Protein AF-A0A0R3VX50-F1 (afdb_monomer)

Mean predicted aligned error: 12.86 Å

Secondary structure (DSSP, 8-state):
--SSHHHHHHHHHHHHIIIIIHHHH-GGGHHHHHHHHHHHHHHHHHHHHHHHS---BPPPHHHHHHHH-TT--HHHHHHHHHHHHHHHHHHHHHHT--TTS---HHHHHTTEETTTTEEPPTT-EEETTTTEEETT--EEETTTTEEE-TTTHHHHHHHHHHHHHHHHHHHHHHHHHHHHSPPS-------SS------S---S-------THHHHHHHHHTT---TT-HHHHHHHHHHHHHHHHH-HHHHHHHHHHHHHHHHHHHHHHHHHHHHHTT---HHHHHTGGG-TTTTT-S------TTSS--S-TT-----TT--HHHHHHHHHHTS-BTTBPPP-TTS---HHHHHHHHHHHHHHHHHHHTT--

Organism: Taenia asiatica (NCBI:txid60517)

Solvent-accessible surface area (backbone atoms only — not comparable to full-atom values): 21266 Å² total; per-residue (Å²): 137,71,62,50,64,67,52,48,50,52,50,52,52,50,48,44,42,64,72,50,31,49,67,65,48,44,78,90,48,53,69,59,54,50,51,32,54,51,26,45,52,45,20,53,50,24,43,50,47,23,33,66,40,71,20,34,69,53,80,37,53,54,60,63,52,54,78,71,35,88,85,56,55,73,68,61,52,50,52,51,51,51,51,52,49,50,53,51,49,46,47,51,57,56,76,53,65,53,94,86,60,76,92,57,56,74,63,55,64,69,35,50,36,82,90,38,58,28,78,43,25,47,64,38,43,74,35,78,90,77,70,40,34,24,13,42,34,34,49,76,38,58,83,50,68,29,53,37,11,53,66,15,40,44,33,45,52,50,20,30,49,23,44,27,51,24,31,53,38,47,47,50,43,50,53,45,26,61,70,63,43,77,54,80,74,75,92,74,85,72,69,92,62,95,64,82,83,79,84,79,85,83,76,93,77,91,80,84,88,81,64,77,72,50,66,64,45,57,74,46,47,81,78,60,76,64,92,84,43,76,67,56,54,53,53,53,51,53,50,52,54,45,44,35,66,60,37,47,67,60,41,50,52,43,54,50,35,56,53,47,32,54,54,35,42,51,49,34,53,51,52,48,45,35,30,27,69,36,38,43,39,62,44,49,66,77,41,35,86,77,36,60,81,57,64,65,77,55,90,68,76,79,67,58,86,87,68,56,80,76,88,61,101,65,90,68,72,80,41,86,72,44,59,48,48,59,32,21,40,7,39,46,66,65,38,71,42,89,90,26,66,48,73,69,39,74,76,38,70,52,71,64,63,53,50,50,55,51,48,51,56,53,51,53,49,54,57,58,61,75,69,63,131

InterPro domains:
  IPR001594 Palmitoyltransferase, DHHC domain [PF01529] (110-287)
  IPR039859 Palmitoyltransferase PFA4/ZDHHC16/ZDHHC20/ERF2-like [PTHR22883] (20-334)

Structure (mmCIF, N/CA/C/O backbone):
data_AF-A0A0R3VX50-F1
#
_entry.id   AF-A0A0R3VX50-F1
#
loop_
_atom_site.group_PDB
_atom_site.id
_atom_site.type_symbol
_atom_site.label_atom_id
_atom_site.label_alt_id
_atom_site.label_comp_id
_atom_site.label_asym_id
_atom_site.label_entity_id
_atom_site.label_seq_id
_atom_site.pdbx_PDB_ins_code
_atom_site.Cartn_x
_atom_site.Cartn_y
_atom_site.Cartn_z
_atom_site.occupancy
_atom_site.B_iso_or_equiv
_atom_site.auth_seq_id
_atom_site.auth_comp_id
_atom_site.auth_asym_id
_atom_site.auth_atom_id
_atom_site.pdbx_PDB_model_num
ATOM 1 N N . MET A 1 1 ? 3.524 -19.138 5.238 1.00 41.16 1 MET A N 1
ATOM 2 C CA . MET A 1 1 ? 4.686 -18.774 4.398 1.00 41.16 1 MET A CA 1
ATOM 3 C C . MET A 1 1 ? 4.243 -18.078 3.100 1.00 41.16 1 MET A C 1
ATOM 5 O O . MET A 1 1 ? 4.541 -18.557 2.022 1.00 41.16 1 MET A O 1
ATOM 9 N N . VAL A 1 2 ? 3.532 -16.941 3.180 1.00 48.03 2 VAL A N 1
ATOM 10 C CA . VAL A 1 2 ? 3.192 -16.085 2.004 1.00 48.03 2 VAL A CA 1
ATOM 11 C C . VAL A 1 2 ? 4.162 -14.891 1.898 1.00 48.03 2 VAL A C 1
ATOM 13 O O . VAL A 1 2 ? 4.089 -14.072 0.994 1.00 48.03 2 VAL A O 1
ATOM 16 N N . PHE A 1 3 ? 5.133 -14.834 2.813 1.00 51.84 3 PHE A N 1
ATOM 17 C CA . PHE A 1 3 ? 6.132 -13.774 2.939 1.00 51.84 3 PHE A CA 1
ATOM 18 C C . PHE A 1 3 ? 7.137 -13.721 1.771 1.00 51.84 3 PHE A C 1
ATOM 20 O O . PHE A 1 3 ? 7.913 -12.777 1.695 1.00 51.84 3 PHE A O 1
ATOM 27 N N . SER A 1 4 ? 7.161 -14.714 0.869 1.00 66.19 4 SER A N 1
ATOM 28 C CA . SER A 1 4 ? 8.257 -14.844 -0.095 1.00 66.19 4 SER A CA 1
ATOM 29 C C . SER A 1 4 ? 7.962 -14.234 -1.468 1.00 66.19 4 SER A C 1
ATOM 31 O O . SER A 1 4 ? 8.794 -13.485 -1.954 1.00 66.19 4 SER A O 1
ATOM 33 N N . LEU A 1 5 ? 6.797 -14.450 -2.093 1.00 78.19 5 LEU A N 1
ATOM 34 C CA . LEU A 1 5 ? 6.672 -14.144 -3.529 1.00 78.19 5 LEU A CA 1
ATOM 35 C C . LEU A 1 5 ? 6.745 -12.642 -3.859 1.00 78.19 5 LEU A C 1
ATOM 37 O O . LEU A 1 5 ? 7.518 -12.245 -4.719 1.00 78.19 5 LEU A O 1
ATOM 41 N N . GLY A 1 6 ? 5.990 -11.790 -3.160 1.00 80.94 6 GLY A N 1
ATOM 42 C CA . GLY A 1 6 ? 5.971 -10.348 -3.441 1.00 80.94 6 GLY A CA 1
ATOM 43 C C . GLY A 1 6 ? 7.296 -9.659 -3.107 1.00 80.94 6 GLY A C 1
ATOM 44 O O . GLY A 1 6 ? 7.777 -8.825 -3.875 1.00 80.94 6 GLY A O 1
ATOM 45 N N . LEU A 1 7 ? 7.920 -10.046 -1.990 1.00 86.38 7 LEU A N 1
ATOM 46 C CA . LEU A 1 7 ? 9.220 -9.516 -1.586 1.00 86.38 7 LEU A CA 1
ATOM 47 C C . LEU A 1 7 ? 10.328 -10.003 -2.527 1.00 86.38 7 LEU A C 1
ATOM 49 O O . LEU A 1 7 ? 11.112 -9.184 -2.993 1.00 86.38 7 LEU A O 1
ATOM 53 N N . ILE A 1 8 ? 10.351 -11.297 -2.869 1.00 90.06 8 ILE A N 1
ATOM 54 C CA . ILE A 1 8 ? 11.306 -11.863 -3.833 1.00 90.06 8 ILE A CA 1
ATOM 55 C C . ILE A 1 8 ? 11.161 -11.177 -5.187 1.00 90.06 8 ILE A C 1
ATOM 57 O O . ILE A 1 8 ? 12.170 -10.748 -5.737 1.00 90.06 8 ILE A O 1
ATOM 61 N N . THR A 1 9 ? 9.942 -10.999 -5.707 1.00 90.50 9 THR A N 1
ATOM 62 C CA . THR A 1 9 ? 9.739 -10.282 -6.973 1.00 90.50 9 THR A CA 1
ATOM 63 C C . THR A 1 9 ? 10.245 -8.844 -6.878 1.00 90.50 9 THR A C 1
ATOM 65 O O . THR A 1 9 ? 10.955 -8.389 -7.769 1.00 90.50 9 THR A O 1
ATOM 68 N N . THR A 1 10 ? 9.965 -8.136 -5.779 1.00 92.31 10 THR A N 1
ATOM 69 C CA . THR A 1 10 ? 10.445 -6.758 -5.576 1.00 92.31 10 THR A CA 1
ATOM 70 C C . THR A 1 10 ? 11.977 -6.690 -5.547 1.00 92.31 10 THR A C 1
ATOM 72 O O . THR A 1 10 ? 12.565 -5.837 -6.212 1.00 92.31 10 THR A O 1
ATOM 75 N N . VAL A 1 11 ? 12.641 -7.606 -4.830 1.00 94.75 11 VAL A N 1
ATOM 76 C CA . VAL A 1 11 ? 14.111 -7.720 -4.805 1.00 94.75 11 VAL A CA 1
ATOM 77 C C . VAL A 1 11 ? 14.648 -8.052 -6.196 1.00 94.75 11 VAL A C 1
ATOM 79 O O . VAL A 1 11 ? 15.562 -7.387 -6.671 1.00 94.75 11 VAL A O 1
ATOM 82 N N . SER A 1 12 ? 14.050 -9.028 -6.878 1.00 95.19 12 SER A N 1
ATOM 83 C CA . SER A 1 12 ? 14.451 -9.473 -8.213 1.00 95.19 12 SER A CA 1
ATOM 84 C C . SER A 1 12 ? 14.389 -8.340 -9.240 1.00 95.19 12 SER A C 1
ATOM 86 O O . SER A 1 12 ? 15.336 -8.145 -10.002 1.00 95.19 12 SER A O 1
ATOM 88 N N . LEU A 1 13 ? 13.304 -7.558 -9.242 1.00 95.88 13 LEU A N 1
ATOM 89 C CA . LEU A 1 13 ? 13.152 -6.393 -10.118 1.00 95.88 13 LEU A CA 1
ATOM 90 C C . LEU A 1 13 ? 14.122 -5.264 -9.735 1.00 95.88 13 LEU A C 1
ATOM 92 O O . LEU A 1 13 ? 14.707 -4.644 -10.619 1.00 95.88 13 LEU A O 1
ATOM 96 N N . SER A 1 14 ? 14.357 -5.042 -8.436 1.00 97.06 14 SER A N 1
ATOM 97 C CA . SER A 1 14 ? 15.337 -4.055 -7.949 1.00 97.06 14 SER A CA 1
ATOM 98 C C . SER A 1 14 ? 16.749 -4.383 -8.440 1.00 97.06 14 SER A C 1
ATOM 100 O O . SER A 1 14 ? 17.420 -3.531 -9.017 1.00 97.06 14 SER A O 1
ATOM 102 N N . ILE A 1 15 ? 17.181 -5.634 -8.256 1.00 97.62 15 ILE A N 1
ATOM 103 C CA . ILE A 1 15 ? 18.501 -6.117 -8.676 1.00 97.62 15 ILE A CA 1
ATOM 104 C C . ILE A 1 15 ? 18.634 -6.047 -10.197 1.00 97.62 15 ILE A C 1
ATOM 106 O O . ILE A 1 15 ? 19.631 -5.532 -10.691 1.00 97.62 15 ILE A O 1
ATOM 110 N N . THR A 1 16 ? 17.622 -6.508 -10.939 1.00 97.44 16 THR A N 1
ATOM 111 C CA . THR A 1 16 ? 17.636 -6.467 -12.410 1.00 97.44 16 THR A CA 1
ATOM 112 C C . THR A 1 16 ? 17.738 -5.027 -12.916 1.00 97.44 16 THR A C 1
ATOM 114 O O . THR A 1 16 ? 18.561 -4.734 -13.777 1.00 97.44 16 THR A O 1
ATOM 117 N N . GLY A 1 17 ? 16.967 -4.100 -12.344 1.00 96.62 17 GLY A N 1
ATOM 118 C CA . GLY A 1 17 ? 17.033 -2.689 -12.718 1.00 96.62 17 GLY A CA 1
ATOM 119 C C . GLY A 1 17 ? 18.411 -2.077 -12.459 1.00 96.62 17 GLY A C 1
ATOM 120 O O . GLY A 1 17 ? 18.997 -1.487 -13.361 1.00 96.62 17 GLY A O 1
ATOM 121 N N . ILE A 1 18 ? 18.949 -2.260 -11.249 1.00 97.25 18 ILE A N 1
ATOM 122 C CA . ILE A 1 18 ? 20.203 -1.621 -10.821 1.00 97.25 18 ILE A CA 1
ATOM 123 C C . ILE A 1 18 ? 21.432 -2.245 -11.490 1.00 97.25 18 ILE A C 1
ATOM 125 O O . ILE A 1 18 ? 22.325 -1.515 -11.912 1.00 97.25 18 ILE A O 1
ATOM 129 N N . LEU A 1 19 ? 21.514 -3.577 -11.548 1.00 96.50 19 LEU A N 1
ATOM 130 C CA . LEU A 1 19 ? 22.737 -4.278 -11.956 1.00 96.50 19 LEU A CA 1
ATOM 131 C C . LEU A 1 19 ? 22.764 -4.661 -13.437 1.00 96.50 19 LEU A C 1
ATOM 133 O O . LEU A 1 19 ? 23.850 -4.889 -13.961 1.00 96.50 19 LEU A O 1
ATOM 137 N N . LEU A 1 20 ? 21.611 -4.738 -14.110 1.00 94.88 20 LEU A N 1
ATOM 138 C CA . LEU A 1 20 ? 21.538 -5.122 -15.523 1.00 94.88 20 LEU A CA 1
ATOM 139 C C . LEU A 1 20 ? 21.059 -3.972 -16.414 1.00 94.88 20 LEU A C 1
ATOM 141 O O . LEU A 1 20 ? 21.759 -3.617 -17.362 1.00 94.88 20 LEU A O 1
ATOM 145 N N . LEU A 1 21 ? 19.898 -3.374 -16.123 1.00 94.88 21 LEU A N 1
ATOM 146 C CA . LEU A 1 21 ? 19.292 -2.384 -17.024 1.00 94.88 21 LEU A CA 1
ATOM 147 C C . LEU A 1 21 ? 20.095 -1.076 -17.070 1.00 94.88 21 LEU A C 1
ATOM 149 O O . LEU A 1 21 ? 20.574 -0.705 -18.141 1.00 94.88 21 LEU A O 1
ATOM 153 N N . ILE A 1 22 ? 20.304 -0.416 -15.923 1.00 95.44 22 ILE A N 1
ATOM 154 C CA . ILE A 1 22 ? 21.001 0.884 -15.862 1.00 95.44 22 ILE A CA 1
ATOM 155 C C . ILE A 1 22 ? 22.405 0.822 -16.496 1.00 95.44 22 ILE A C 1
ATOM 157 O O . ILE A 1 22 ? 22.702 1.671 -17.343 1.00 95.44 22 ILE A O 1
ATOM 161 N N . PRO A 1 23 ? 23.277 -0.157 -16.161 1.00 95.00 23 PRO A N 1
ATOM 162 C CA . PRO A 1 23 ? 24.626 -0.199 -16.724 1.00 95.00 23 PRO A CA 1
ATOM 163 C C . PRO A 1 23 ? 24.634 -0.431 -18.237 1.00 95.00 23 PRO A C 1
ATOM 165 O O . PRO A 1 23 ? 25.478 0.132 -18.929 1.00 95.00 23 PRO A O 1
ATOM 168 N N . THR A 1 24 ? 23.685 -1.218 -18.756 1.00 91.06 24 THR A N 1
ATOM 169 C CA . THR A 1 24 ? 23.605 -1.539 -20.190 1.00 91.06 24 THR A CA 1
ATOM 170 C C . THR A 1 24 ? 23.029 -0.387 -21.014 1.00 91.06 24 THR A C 1
ATOM 172 O O . THR A 1 24 ? 23.492 -0.136 -22.124 1.00 91.06 24 THR A O 1
ATOM 175 N N . VAL A 1 25 ? 22.040 0.340 -20.480 1.00 92.38 25 VAL A N 1
ATOM 176 C CA . VAL A 1 25 ? 21.484 1.546 -21.126 1.00 92.38 25 VAL A CA 1
ATOM 177 C C . VAL A 1 25 ? 22.524 2.673 -21.177 1.00 92.38 25 VAL A C 1
ATOM 179 O O . VAL A 1 25 ? 22.532 3.475 -22.112 1.00 92.38 25 VAL A O 1
ATOM 182 N N . GLY A 1 26 ? 23.426 2.729 -20.193 1.00 90.88 26 GLY A N 1
ATOM 183 C CA . GLY A 1 26 ? 24.492 3.724 -20.123 1.00 90.88 26 GLY A CA 1
ATOM 184 C C . GLY A 1 26 ? 24.010 5.097 -19.643 1.00 90.88 26 GLY A C 1
ATOM 185 O O . GLY A 1 26 ? 22.905 5.261 -19.128 1.00 90.88 26 GLY A O 1
ATOM 186 N N . THR A 1 27 ? 24.852 6.122 -19.781 1.00 92.00 27 THR A N 1
ATOM 187 C CA . THR A 1 27 ? 24.659 7.443 -19.144 1.00 92.00 27 THR A CA 1
ATOM 188 C C . THR A 1 27 ? 23.797 8.428 -19.939 1.00 92.00 27 THR A C 1
ATOM 190 O O . THR A 1 27 ? 23.538 9.534 -19.472 1.00 92.00 27 THR A O 1
ATOM 193 N N . SER A 1 28 ? 23.307 8.056 -21.123 1.00 90.06 28 SER A N 1
ATOM 194 C CA . SER A 1 28 ? 22.482 8.933 -21.971 1.00 90.06 28 SER A CA 1
ATOM 195 C C . SER A 1 28 ? 21.109 9.264 -21.365 1.00 90.06 28 SER A C 1
ATOM 197 O O . SER A 1 28 ? 20.481 10.244 -21.762 1.00 90.06 28 SER A O 1
ATOM 199 N N . HIS A 1 29 ? 20.651 8.481 -20.383 1.00 93.38 29 HIS A N 1
ATOM 200 C CA . HIS A 1 29 ? 19.324 8.593 -19.771 1.00 93.38 29 HIS A CA 1
ATOM 201 C C . HIS A 1 29 ? 19.360 8.873 -18.256 1.00 93.38 29 HIS A C 1
ATOM 203 O O . HIS A 1 29 ? 18.486 8.413 -17.524 1.00 93.38 29 HIS A O 1
ATOM 209 N N . THR A 1 30 ? 20.317 9.681 -17.778 1.00 94.75 30 THR A N 1
ATOM 210 C CA . THR A 1 30 ? 20.540 9.978 -16.344 1.00 94.75 30 THR A CA 1
ATOM 211 C C . THR A 1 30 ? 19.280 10.347 -15.554 1.00 94.75 30 THR A C 1
ATOM 213 O O . THR A 1 30 ? 19.120 9.896 -14.423 1.00 94.75 30 THR A O 1
ATOM 216 N N . LEU A 1 31 ? 18.361 11.140 -16.123 1.00 96.12 31 LEU A N 1
ATOM 217 C CA . LEU A 1 31 ? 17.123 11.525 -15.431 1.00 96.12 31 LEU A CA 1
ATOM 218 C C . LEU A 1 31 ? 16.186 10.331 -15.190 1.00 96.12 31 LEU A C 1
ATOM 220 O O . LEU A 1 31 ? 15.536 10.269 -14.145 1.00 96.12 31 LEU A O 1
ATOM 224 N N . THR A 1 32 ? 16.116 9.394 -16.138 1.00 95.25 32 THR A N 1
ATOM 225 C CA . THR A 1 32 ? 15.298 8.176 -16.022 1.00 95.25 32 THR A CA 1
ATOM 226 C C . THR A 1 32 ? 15.891 7.265 -14.953 1.00 95.25 32 THR A C 1
ATOM 228 O O . THR A 1 32 ? 15.184 6.934 -14.002 1.00 95.25 32 THR A O 1
ATOM 231 N N . HIS A 1 33 ? 17.209 7.030 -15.009 1.00 96.56 33 HIS A N 1
ATOM 232 C CA . HIS A 1 33 ? 17.953 6.252 -14.011 1.00 96.56 33 HIS A CA 1
ATOM 233 C C . HIS A 1 33 ? 17.782 6.815 -12.605 1.00 96.56 33 HIS A C 1
ATOM 235 O O . HIS A 1 33 ? 17.459 6.090 -11.665 1.00 96.56 33 HIS A O 1
ATOM 241 N N . PHE A 1 34 ? 17.951 8.131 -12.456 1.00 97.69 34 PHE A N 1
ATOM 242 C CA . PHE A 1 34 ? 17.786 8.812 -11.177 1.00 97.69 34 PHE A CA 1
ATOM 243 C C . PHE A 1 34 ? 16.356 8.673 -10.651 1.00 97.69 34 PHE A C 1
ATOM 245 O O . PHE A 1 34 ? 16.154 8.335 -9.486 1.00 97.69 34 PHE A O 1
ATOM 252 N N . SER A 1 35 ? 15.363 8.893 -11.514 1.00 98.06 35 SER A N 1
ATOM 253 C CA . SER A 1 35 ? 13.948 8.786 -11.157 1.00 98.06 35 SER A CA 1
ATOM 254 C C . SER A 1 35 ? 13.585 7.352 -10.758 1.00 98.06 35 SER A C 1
ATOM 256 O O . SER A 1 35 ? 12.883 7.152 -9.763 1.00 98.06 35 SER A O 1
ATOM 258 N N . PHE A 1 36 ? 14.099 6.346 -11.475 1.00 97.88 36 PHE A N 1
ATOM 259 C CA . PHE A 1 36 ? 13.927 4.937 -11.136 1.00 97.88 36 PHE A CA 1
ATOM 260 C C . PHE A 1 36 ? 14.542 4.631 -9.765 1.00 97.88 36 PHE A C 1
ATOM 262 O O . PHE A 1 36 ? 13.824 4.184 -8.870 1.00 97.88 36 PHE A O 1
ATOM 269 N N . CYS A 1 37 ? 15.810 4.979 -9.538 1.00 98.12 37 CYS A N 1
ATOM 270 C CA . CYS A 1 37 ? 16.486 4.786 -8.251 1.00 98.12 37 CYS A CA 1
ATOM 271 C C . CYS A 1 37 ? 15.788 5.513 -7.089 1.00 98.12 37 CYS A C 1
ATOM 273 O O . CYS A 1 37 ? 15.644 4.949 -6.000 1.00 98.12 37 CYS A O 1
ATOM 275 N N . ALA A 1 38 ? 15.308 6.740 -7.304 1.00 98.25 38 ALA A N 1
ATOM 276 C CA . ALA A 1 38 ? 14.570 7.503 -6.301 1.00 98.25 38 ALA A CA 1
ATOM 277 C C . ALA A 1 38 ? 13.230 6.834 -5.955 1.00 98.25 38 ALA A C 1
ATOM 279 O O . ALA A 1 38 ? 12.912 6.656 -4.778 1.00 98.25 38 ALA A O 1
ATOM 280 N N . SER A 1 39 ? 12.468 6.401 -6.965 1.00 98.19 39 SER A N 1
ATOM 281 C CA . SER A 1 39 ? 11.200 5.688 -6.761 1.00 98.19 39 SER A CA 1
ATOM 282 C C . SER A 1 39 ? 11.392 4.338 -6.064 1.00 98.19 39 SER A C 1
ATOM 284 O O . SER A 1 39 ? 10.614 3.984 -5.179 1.00 98.19 39 SER A O 1
ATOM 286 N N . LEU A 1 40 ? 12.471 3.622 -6.390 1.00 97.56 40 LEU A N 1
ATOM 287 C CA . LEU A 1 40 ? 12.836 2.356 -5.770 1.00 97.56 40 LEU A CA 1
ATOM 288 C C . LEU A 1 40 ? 13.247 2.552 -4.305 1.00 97.56 40 LEU A C 1
ATOM 290 O O . LEU A 1 40 ? 12.813 1.808 -3.429 1.00 97.56 40 LEU A O 1
ATOM 294 N N . THR A 1 41 ? 14.011 3.605 -4.014 1.00 98.19 41 THR A N 1
ATOM 295 C CA . THR A 1 41 ? 14.360 3.984 -2.638 1.00 98.19 41 THR A CA 1
ATOM 296 C C . THR A 1 41 ? 13.106 4.326 -1.832 1.00 98.19 41 THR A C 1
ATOM 298 O O . THR A 1 41 ? 12.937 3.844 -0.711 1.00 98.19 41 THR A O 1
ATOM 301 N N . ALA A 1 42 ? 12.188 5.105 -2.412 1.00 98.44 42 ALA A N 1
ATOM 302 C CA . ALA A 1 42 ? 10.913 5.440 -1.784 1.00 98.44 42 ALA A CA 1
ATOM 303 C C . ALA A 1 42 ? 10.054 4.191 -1.523 1.00 98.44 42 ALA A C 1
ATOM 305 O O . ALA A 1 42 ? 9.497 4.056 -0.433 1.00 98.44 42 ALA A O 1
ATOM 306 N N . LEU A 1 43 ? 9.990 3.254 -2.476 1.00 97.44 43 LEU A N 1
ATOM 307 C CA . LEU A 1 43 ? 9.305 1.967 -2.322 1.00 97.44 43 LEU A CA 1
ATOM 308 C C . LEU A 1 43 ? 9.825 1.227 -1.089 1.00 97.44 43 LEU A C 1
ATOM 310 O O . LEU A 1 43 ? 9.036 0.896 -0.201 1.00 97.44 43 LEU A O 1
ATOM 314 N N . TRP A 1 44 ? 11.139 0.996 -1.013 1.00 97.50 44 TRP A N 1
ATOM 315 C CA . TRP A 1 44 ? 11.757 0.255 0.089 1.00 97.50 44 TRP A CA 1
ATOM 316 C C . TRP A 1 44 ? 11.578 0.959 1.433 1.00 97.50 44 TRP A C 1
ATOM 318 O O . TRP A 1 44 ? 11.251 0.316 2.432 1.00 97.50 44 TRP A O 1
ATOM 328 N N . PHE A 1 45 ? 11.710 2.286 1.452 1.00 98.12 45 PHE A N 1
ATOM 329 C CA . PHE A 1 45 ? 11.462 3.088 2.642 1.00 98.12 45 PHE A CA 1
ATOM 330 C C . PHE A 1 45 ? 10.015 2.947 3.131 1.00 98.12 45 PHE A C 1
ATOM 332 O O . PHE A 1 45 ? 9.790 2.638 4.301 1.00 98.12 45 PHE A O 1
ATOM 339 N N . PHE A 1 46 ? 9.015 3.122 2.264 1.00 98.38 46 PHE A N 1
ATOM 340 C CA . PHE A 1 46 ? 7.613 3.023 2.674 1.00 98.38 46 PHE A CA 1
ATOM 341 C C . PHE A 1 46 ? 7.194 1.594 3.023 1.00 98.38 46 PHE A C 1
ATOM 343 O O . PHE A 1 46 ? 6.409 1.414 3.956 1.00 98.38 46 PHE A O 1
ATOM 350 N N . LEU A 1 47 ? 7.751 0.580 2.353 1.00 96.44 47 LEU A N 1
ATOM 351 C CA . LEU A 1 47 ? 7.586 -0.824 2.731 1.00 96.44 47 LEU A CA 1
ATOM 352 C C . LEU A 1 47 ? 8.092 -1.057 4.161 1.00 96.44 47 LEU A C 1
ATOM 354 O O . LEU A 1 47 ? 7.339 -1.537 5.012 1.00 96.44 47 LEU A O 1
ATOM 358 N N . TYR A 1 48 ? 9.324 -0.630 4.452 1.00 97.19 48 TYR A N 1
ATOM 359 C CA . TYR A 1 48 ? 9.918 -0.730 5.784 1.00 97.19 48 TYR A CA 1
ATOM 360 C C . TYR A 1 48 ? 9.076 -0.005 6.839 1.00 97.19 48 TYR A C 1
ATOM 362 O O . TYR A 1 48 ? 8.742 -0.582 7.875 1.00 97.19 48 TYR A O 1
ATOM 370 N N . ARG A 1 49 ? 8.672 1.243 6.574 1.00 98.12 49 ARG A N 1
ATOM 371 C CA . ARG A 1 49 ? 7.851 2.039 7.500 1.00 98.12 49 ARG A CA 1
ATOM 372 C C . ARG A 1 49 ? 6.492 1.394 7.752 1.00 98.12 49 ARG A C 1
ATOM 374 O O . ARG A 1 49 ? 6.056 1.347 8.898 1.00 98.12 49 ARG A O 1
ATOM 381 N N . THR A 1 50 ? 5.846 0.858 6.720 1.00 97.44 50 THR A N 1
ATOM 382 C CA . THR A 1 50 ? 4.554 0.171 6.865 1.00 97.44 50 THR A CA 1
ATOM 383 C C . THR A 1 50 ? 4.688 -1.097 7.707 1.00 97.44 50 THR A C 1
ATOM 385 O O . THR A 1 50 ? 3.862 -1.336 8.590 1.00 97.44 50 THR A O 1
ATOM 388 N N . GLY A 1 51 ? 5.739 -1.887 7.463 1.00 96.38 51 GLY A N 1
ATOM 389 C CA . GLY A 1 51 ? 5.993 -3.146 8.161 1.00 96.38 51 GLY A CA 1
ATOM 390 C C . GLY A 1 51 ? 6.447 -2.978 9.613 1.00 96.38 51 GLY A C 1
ATOM 391 O O . GLY A 1 51 ? 6.092 -3.797 10.452 1.00 96.38 51 GLY A O 1
ATOM 392 N N . THR A 1 52 ? 7.167 -1.904 9.945 1.00 96.50 52 THR A N 1
ATOM 393 C CA . THR A 1 52 ? 7.780 -1.736 11.279 1.00 96.50 52 THR A CA 1
ATOM 394 C C . THR A 1 52 ? 7.032 -0.792 12.213 1.00 96.50 52 THR A C 1
ATOM 396 O O . THR A 1 52 ? 7.148 -0.920 13.432 1.00 96.50 52 THR A O 1
ATOM 399 N N . ILE A 1 53 ? 6.239 0.144 11.686 1.00 97.25 53 ILE A N 1
ATOM 400 C CA . ILE A 1 53 ? 5.464 1.045 12.540 1.00 97.25 53 ILE A CA 1
ATOM 401 C C . ILE A 1 53 ? 4.346 0.275 13.232 1.00 97.25 53 ILE A C 1
ATOM 403 O O . ILE A 1 53 ? 3.583 -0.459 12.603 1.00 97.25 53 ILE A O 1
ATOM 407 N N . ASN A 1 54 ? 4.214 0.503 14.541 1.00 96.81 54 ASN A N 1
ATOM 408 C CA . ASN A 1 54 ? 3.071 0.034 15.307 1.00 96.81 54 ASN A CA 1
ATOM 409 C C . ASN A 1 54 ? 1.782 0.589 14.664 1.00 96.81 54 ASN A C 1
ATOM 411 O O . ASN A 1 54 ? 1.580 1.805 14.695 1.00 96.81 54 ASN A O 1
ATOM 415 N N . PRO A 1 55 ? 0.891 -0.264 14.125 1.00 97.25 55 PRO A N 1
ATOM 416 C CA . PRO A 1 55 ? -0.291 0.168 13.378 1.00 97.25 55 PRO A CA 1
ATOM 417 C C . PRO A 1 55 ? -1.356 0.854 14.242 1.00 97.25 55 PRO A C 1
ATOM 419 O O . PRO A 1 55 ? -2.327 1.384 13.707 1.00 97.25 55 PRO A O 1
ATOM 422 N N . GLY A 1 56 ? -1.179 0.864 15.564 1.00 95.88 56 GLY A N 1
ATOM 423 C CA . GLY A 1 56 ? -2.172 1.291 16.547 1.00 95.88 56 GLY A CA 1
ATOM 424 C C . GLY A 1 56 ? -2.625 0.120 17.412 1.00 95.88 56 GLY A C 1
ATOM 425 O O . GLY A 1 56 ? -3.822 -0.086 17.587 1.00 95.88 56 GLY A O 1
ATOM 426 N N . PHE A 1 57 ? -1.690 -0.705 17.890 1.00 95.25 57 PHE A N 1
ATOM 427 C CA . PHE A 1 57 ? -1.997 -1.794 18.809 1.00 95.25 57 PHE A CA 1
ATOM 428 C C . PHE A 1 57 ? -2.602 -1.248 20.100 1.00 95.25 57 PHE A C 1
ATOM 430 O O . PHE A 1 57 ? -2.025 -0.370 20.739 1.00 95.25 57 PHE A O 1
ATOM 437 N N . ILE A 1 58 ? -3.743 -1.811 20.487 1.00 92.56 58 ILE A N 1
ATOM 438 C CA . ILE A 1 58 ? -4.401 -1.504 21.754 1.00 92.56 58 ILE A CA 1
ATOM 439 C C . ILE A 1 58 ? -3.680 -2.274 22.868 1.00 92.56 58 ILE A C 1
ATOM 441 O O . ILE A 1 58 ? -3.454 -3.482 22.701 1.00 92.56 58 ILE A O 1
ATOM 445 N N . PRO A 1 59 ? -3.304 -1.617 23.980 1.00 85.75 59 PRO A N 1
ATOM 446 C CA . PRO A 1 59 ? -2.719 -2.290 25.134 1.00 85.75 59 PRO A CA 1
ATOM 447 C C . PRO A 1 59 ? -3.608 -3.444 25.614 1.00 85.75 59 PRO A C 1
ATOM 449 O O . PRO A 1 59 ? -4.824 -3.306 25.721 1.00 85.75 59 PRO A O 1
ATOM 452 N N . SER A 1 60 ? -2.992 -4.598 25.868 1.00 76.19 60 SER A N 1
ATOM 453 C CA . SER A 1 60 ? -3.672 -5.778 26.407 1.00 76.19 60 SER A CA 1
ATOM 454 C C . SER A 1 60 ? -3.502 -5.801 27.920 1.00 76.19 60 SER A C 1
ATOM 456 O O . SER A 1 60 ? -2.367 -5.743 28.396 1.00 76.19 60 SER A O 1
ATOM 458 N N . SER A 1 61 ? -4.597 -5.949 28.668 1.00 67.31 61 SER A N 1
ATOM 459 C CA . SER A 1 61 ? -4.538 -6.149 30.122 1.00 67.31 61 SER A CA 1
ATOM 460 C C . SER A 1 61 ? -3.813 -7.455 30.465 1.00 67.31 61 SER A C 1
ATOM 462 O O . SER A 1 61 ? -3.115 -7.523 31.472 1.00 67.31 61 SER A O 1
ATOM 464 N N . SER A 1 62 ? -3.886 -8.470 29.589 1.00 56.94 62 SER A N 1
ATOM 465 C CA . SER A 1 62 ? -3.147 -9.727 29.757 1.00 56.94 62 SER A CA 1
ATOM 466 C C . SER A 1 62 ? -1.638 -9.513 29.755 1.00 56.94 62 SER A C 1
ATOM 468 O O . SER A 1 62 ? -0.957 -10.150 30.544 1.00 56.94 62 SER A O 1
ATOM 470 N N . ALA A 1 63 ? -1.111 -8.609 28.918 1.00 55.28 63 ALA A N 1
ATOM 471 C CA . ALA A 1 63 ? 0.331 -8.364 28.844 1.00 55.28 63 ALA A CA 1
ATOM 472 C C . ALA A 1 63 ? 0.876 -7.797 30.163 1.00 55.28 63 ALA A C 1
ATOM 474 O O . ALA A 1 63 ? 1.947 -8.207 30.587 1.00 55.28 63 ALA A O 1
ATOM 475 N N . THR A 1 64 ? 0.110 -6.926 30.829 1.00 52.84 64 THR A N 1
ATOM 476 C CA . THR A 1 64 ? 0.423 -6.387 32.163 1.00 52.84 64 THR A CA 1
ATOM 477 C C . THR A 1 64 ? 0.381 -7.466 33.252 1.00 52.84 64 THR A C 1
ATOM 479 O O . THR A 1 64 ? 1.203 -7.458 34.169 1.00 52.84 64 THR A O 1
ATOM 482 N N . VAL A 1 65 ? -0.554 -8.416 33.143 1.00 54.38 65 VAL A N 1
ATOM 483 C CA . VAL A 1 65 ? -0.660 -9.564 34.060 1.00 54.38 65 VAL A CA 1
ATOM 484 C C . VAL A 1 65 ? 0.493 -10.552 33.849 1.00 54.38 65 VAL A C 1
ATOM 486 O O . VAL A 1 65 ? 1.036 -11.064 34.817 1.00 54.38 65 VAL A O 1
ATOM 489 N N . THR A 1 66 ? 0.934 -10.806 32.611 1.00 51.81 66 THR A N 1
ATOM 490 C CA . THR A 1 66 ? 1.992 -11.804 32.356 1.00 51.81 66 THR A CA 1
ATOM 491 C C . THR A 1 66 ? 3.378 -11.335 32.808 1.00 51.81 66 THR A C 1
ATOM 493 O O . THR A 1 66 ? 4.141 -12.139 33.335 1.00 51.81 66 THR A O 1
ATOM 496 N N . THR A 1 67 ? 3.717 -10.046 32.671 1.00 52.41 67 THR A N 1
ATOM 497 C CA . THR A 1 67 ? 5.001 -9.502 33.168 1.00 52.41 67 THR A CA 1
ATOM 498 C C . THR A 1 67 ? 5.106 -9.483 34.692 1.00 52.41 67 THR A C 1
ATOM 500 O O . THR A 1 67 ? 6.215 -9.433 35.212 1.00 52.41 67 THR A O 1
ATOM 503 N N . SER A 1 68 ? 3.981 -9.538 35.408 1.00 51.06 68 SER A N 1
ATOM 504 C CA . SER A 1 68 ? 3.937 -9.628 36.873 1.00 51.06 68 SER A CA 1
ATOM 505 C C . SER A 1 68 ? 3.783 -11.068 37.391 1.00 51.06 68 SER A C 1
ATOM 507 O O . SER A 1 68 ? 3.873 -11.293 38.595 1.00 51.06 68 SER A O 1
ATOM 509 N N . ALA A 1 69 ? 3.597 -12.049 36.499 1.00 52.88 69 ALA A N 1
ATOM 510 C CA . ALA A 1 69 ? 3.239 -13.428 36.837 1.00 52.88 69 ALA A CA 1
ATOM 511 C C . ALA A 1 69 ? 4.397 -14.438 36.767 1.00 52.88 69 ALA A C 1
ATOM 513 O O . ALA A 1 69 ? 4.152 -15.635 36.893 1.00 52.88 69 ALA A O 1
ATOM 514 N N . SER A 1 70 ? 5.658 -14.013 36.624 1.00 53.94 70 SER A N 1
ATOM 515 C CA . SER A 1 70 ? 6.809 -14.938 36.587 1.00 53.94 70 SER A CA 1
ATOM 516 C C . SER A 1 70 ? 7.030 -15.743 37.886 1.00 53.94 70 SER A C 1
ATOM 518 O O . SER A 1 70 ? 7.963 -16.537 37.955 1.00 53.94 70 SER A O 1
ATOM 520 N N . SER A 1 71 ? 6.179 -15.571 38.902 1.00 54.16 71 SER A N 1
ATOM 521 C CA . SER A 1 71 ? 6.147 -16.348 40.150 1.00 54.16 71 SER A CA 1
ATOM 522 C C . SER A 1 71 ? 4.732 -16.756 40.611 1.00 54.16 71 SER A C 1
ATOM 524 O O . SER A 1 71 ? 4.565 -17.158 41.761 1.00 54.16 71 SER A O 1
ATOM 526 N N . VAL A 1 72 ? 3.699 -16.650 39.761 1.00 61.28 72 VAL A N 1
ATOM 527 C CA . VAL A 1 72 ? 2.285 -16.795 40.170 1.00 61.28 72 VAL A CA 1
ATOM 528 C C . VAL A 1 72 ? 1.665 -18.075 39.593 1.00 61.28 72 VAL A C 1
ATOM 530 O O . VAL A 1 72 ? 1.891 -18.405 38.432 1.00 61.28 72 VAL A O 1
ATOM 533 N N . SER A 1 73 ? 0.888 -18.806 40.402 1.00 71.19 73 SER A N 1
ATOM 534 C CA . SER A 1 73 ? 0.226 -20.054 39.993 1.00 71.19 73 SER A CA 1
ATOM 535 C C . SER A 1 73 ? -0.796 -19.830 38.870 1.00 71.19 73 SER A C 1
ATOM 537 O O . SER A 1 73 ? -1.452 -18.788 38.814 1.00 71.19 73 SER A O 1
ATOM 539 N N . GLU A 1 74 ? -0.971 -20.827 37.995 1.00 69.88 74 GLU A N 1
ATOM 540 C CA . GLU A 1 74 ? -1.937 -20.773 36.881 1.00 69.88 74 GLU A CA 1
ATOM 541 C C . GLU A 1 74 ? -3.361 -20.434 37.356 1.00 69.88 74 GLU A C 1
ATOM 543 O O . GLU A 1 74 ? -4.064 -19.656 36.712 1.00 69.88 74 GLU A O 1
ATOM 548 N N . GLU A 1 75 ? -3.747 -20.928 38.535 1.00 73.50 75 GLU A N 1
ATOM 549 C CA . GLU A 1 75 ? -5.040 -20.648 39.168 1.00 73.50 75 GLU A CA 1
ATOM 550 C C . GLU A 1 75 ? -5.209 -19.163 39.527 1.00 73.50 75 GLU A C 1
ATOM 552 O O . GLU A 1 75 ? -6.247 -18.556 39.269 1.00 73.50 75 GLU A O 1
ATOM 557 N N . ALA A 1 76 ? -4.168 -18.528 40.071 1.00 67.44 76 ALA A N 1
ATOM 558 C CA . ALA A 1 76 ? -4.215 -17.114 40.429 1.00 67.44 76 ALA A CA 1
ATOM 559 C C . ALA A 1 76 ? -4.256 -16.208 39.184 1.00 67.44 76 ALA A C 1
ATOM 561 O O . ALA A 1 76 ? -4.919 -15.168 39.198 1.00 67.44 76 ALA A O 1
ATOM 562 N N . VAL A 1 77 ? -3.627 -16.629 38.080 1.00 69.19 77 VAL A N 1
ATOM 563 C CA . VAL A 1 77 ? -3.764 -15.960 36.776 1.00 69.19 77 VAL A CA 1
ATOM 564 C C . VAL A 1 77 ? -5.190 -16.105 36.242 1.00 69.19 77 VAL A C 1
ATOM 566 O O . VAL A 1 77 ? -5.771 -15.114 35.799 1.00 69.19 77 VAL A O 1
ATOM 569 N N . ALA A 1 78 ? -5.786 -17.298 36.321 1.00 72.88 78 ALA A N 1
ATOM 570 C CA . ALA A 1 78 ? -7.165 -17.531 35.898 1.00 72.88 78 ALA A CA 1
ATOM 571 C C . ALA A 1 78 ? -8.160 -16.666 36.692 1.00 72.88 78 ALA A C 1
ATOM 573 O O . ALA A 1 78 ? -8.996 -15.985 36.094 1.00 72.88 78 ALA A O 1
ATOM 574 N N . ILE A 1 79 ? -8.013 -16.601 38.019 1.00 73.62 79 ILE A N 1
ATOM 575 C CA . ILE A 1 79 ? -8.827 -15.743 38.892 1.00 73.62 79 ILE A CA 1
ATOM 576 C C . ILE A 1 79 ? -8.656 -14.263 38.522 1.00 73.62 79 ILE A C 1
ATOM 578 O O . ILE A 1 79 ? -9.644 -13.538 38.400 1.00 73.62 79 ILE A O 1
ATOM 582 N N . ALA A 1 80 ? -7.425 -13.800 38.286 1.00 69.00 80 ALA A N 1
ATOM 583 C CA . ALA A 1 80 ? -7.169 -12.419 37.879 1.00 69.00 80 ALA A CA 1
ATOM 584 C C . ALA A 1 80 ? -7.821 -12.080 36.527 1.00 69.00 80 ALA A C 1
ATOM 586 O O . ALA A 1 80 ? -8.429 -11.019 36.385 1.00 69.00 80 ALA A O 1
ATOM 587 N N . VAL A 1 81 ? -7.750 -12.989 35.550 1.00 71.75 81 VAL A N 1
ATOM 588 C CA . VAL A 1 81 ? -8.414 -12.838 34.247 1.00 71.75 81 VAL A CA 1
ATOM 589 C C . VAL A 1 81 ? -9.927 -12.745 34.414 1.00 71.75 81 VAL A C 1
ATOM 591 O O . VAL A 1 81 ? -10.537 -11.829 33.863 1.00 71.75 81 VAL A O 1
ATOM 594 N N . VAL A 1 82 ? -10.530 -13.643 35.197 1.00 77.38 82 VAL A N 1
ATOM 595 C CA . VAL A 1 82 ? -11.971 -13.616 35.479 1.00 77.38 82 VAL A CA 1
ATOM 596 C C . VAL A 1 82 ? -12.364 -12.306 36.154 1.00 77.38 82 VAL A C 1
ATOM 598 O O . VAL A 1 82 ? -13.334 -11.692 35.729 1.00 77.38 82 VAL A O 1
ATOM 601 N N . ASN A 1 83 ? -11.586 -11.818 37.120 1.00 74.44 83 ASN A N 1
ATOM 602 C CA . ASN A 1 83 ? -11.859 -10.551 37.799 1.00 74.44 83 ASN A CA 1
ATOM 603 C C . ASN A 1 83 ? -11.765 -9.343 36.858 1.00 74.44 83 ASN A C 1
ATOM 605 O O . ASN A 1 83 ? -12.581 -8.432 36.958 1.00 74.44 83 ASN A O 1
ATOM 609 N N . VAL A 1 84 ? -10.808 -9.329 35.922 1.00 70.94 84 VAL A N 1
ATOM 610 C CA . VAL A 1 84 ? -10.708 -8.277 34.894 1.00 70.94 84 VAL A CA 1
ATOM 611 C C . VAL A 1 84 ? -11.913 -8.324 33.957 1.00 70.94 84 VAL A C 1
ATOM 613 O O . VAL A 1 84 ? -12.483 -7.281 33.638 1.00 70.94 84 VAL A O 1
ATOM 616 N N . VAL A 1 85 ? -12.324 -9.522 33.533 1.00 76.31 85 VAL A N 1
ATOM 617 C CA . VAL A 1 85 ? -13.520 -9.695 32.701 1.00 76.31 85 VAL A CA 1
ATOM 618 C C . VAL A 1 85 ? -14.771 -9.274 33.467 1.00 76.31 85 VAL A C 1
ATOM 620 O O . VAL A 1 85 ? -15.554 -8.508 32.918 1.00 76.31 85 VAL A O 1
ATOM 623 N N . ASP A 1 86 ? -14.954 -9.706 34.717 1.00 75.12 86 ASP A N 1
ATOM 624 C CA . ASP A 1 86 ? -16.117 -9.350 35.539 1.00 75.12 86 ASP A CA 1
ATOM 625 C C . ASP A 1 86 ? -16.161 -7.847 35.810 1.00 75.12 86 ASP A C 1
ATOM 627 O O . ASP A 1 86 ? -17.213 -7.236 35.658 1.00 75.12 86 ASP A O 1
ATOM 631 N N . ALA A 1 87 ? -15.025 -7.217 36.122 1.00 71.81 87 ALA A N 1
ATOM 632 C CA . ALA A 1 87 ? -14.946 -5.774 36.325 1.00 71.81 87 ALA A CA 1
ATOM 633 C C . ALA A 1 87 ? -15.329 -4.997 35.059 1.00 71.81 87 ALA A C 1
ATOM 635 O O . ALA A 1 87 ? -16.080 -4.022 35.139 1.00 71.81 87 ALA A O 1
ATOM 636 N N . GLU A 1 88 ? -14.864 -5.436 33.887 1.00 70.81 88 GLU A N 1
ATOM 637 C CA . GLU A 1 88 ? -15.147 -4.743 32.632 1.00 70.81 88 GLU A CA 1
ATOM 638 C C . GLU A 1 88 ? -16.564 -5.021 32.116 1.00 70.81 88 GLU A C 1
ATOM 640 O O . GLU A 1 88 ? -17.244 -4.113 31.637 1.00 70.81 88 GLU A O 1
ATOM 645 N N . VAL A 1 89 ? -17.065 -6.247 32.286 1.00 73.38 89 VAL A N 1
ATOM 646 C CA . VAL A 1 89 ? -18.469 -6.598 32.038 1.00 73.38 89 VAL A CA 1
ATOM 647 C C . VAL A 1 89 ? -19.374 -5.809 32.977 1.00 73.38 89 VAL A C 1
ATOM 649 O O . VAL A 1 89 ? -20.352 -5.223 32.520 1.00 73.38 89 VAL A O 1
ATOM 652 N N . ARG A 1 90 ? -19.039 -5.715 34.266 1.00 73.12 90 ARG A N 1
ATOM 653 C CA . ARG A 1 90 ? -19.793 -4.929 35.244 1.00 73.12 90 ARG A CA 1
ATOM 654 C C . ARG A 1 90 ? -19.772 -3.449 34.891 1.00 73.12 90 ARG A C 1
ATOM 656 O O . ARG A 1 90 ? -20.835 -2.841 34.915 1.00 73.12 90 ARG A O 1
ATOM 663 N N . ARG A 1 91 ? -18.630 -2.879 34.485 1.00 69.06 91 ARG A N 1
ATOM 664 C CA . ARG A 1 91 ? -18.575 -1.507 33.947 1.00 69.06 91 ARG A CA 1
ATOM 665 C C . ARG A 1 91 ? -19.515 -1.327 32.766 1.00 69.06 91 ARG A C 1
ATOM 667 O O . ARG A 1 91 ? -20.338 -0.425 32.795 1.00 69.06 91 ARG A O 1
ATOM 674 N N . ILE A 1 92 ? -19.454 -2.218 31.778 1.00 66.31 92 ILE A N 1
ATOM 675 C CA . ILE A 1 92 ? -20.340 -2.186 30.607 1.00 66.31 92 ILE A CA 1
ATOM 676 C C . ILE A 1 92 ? -21.819 -2.255 31.019 1.00 66.31 92 ILE A C 1
ATOM 678 O O . ILE A 1 92 ? -22.663 -1.565 30.446 1.00 66.31 92 ILE A O 1
ATOM 682 N N . LEU A 1 93 ? -22.149 -3.097 31.999 1.00 68.56 93 LEU A N 1
ATOM 683 C CA . LEU A 1 93 ? -23.517 -3.282 32.472 1.00 68.56 93 LEU A CA 1
ATOM 684 C C . LEU A 1 93 ? -24.017 -2.097 33.307 1.00 68.56 93 LEU A C 1
ATOM 686 O O . LEU A 1 93 ? -25.197 -1.779 33.199 1.00 68.56 93 LEU A O 1
ATOM 690 N N . VAL A 1 94 ? -23.147 -1.447 34.089 1.00 66.38 94 VAL A N 1
ATOM 691 C CA . VAL A 1 94 ? -23.464 -0.288 34.943 1.00 66.38 94 VAL A CA 1
ATOM 692 C C . VAL A 1 94 ? -23.517 1.012 34.130 1.00 66.38 94 VAL A C 1
ATOM 694 O O . VAL A 1 94 ? -24.500 1.738 34.237 1.00 66.38 94 VAL A O 1
ATOM 697 N N . GLU A 1 95 ? -22.541 1.275 33.251 1.00 59.12 95 GLU A N 1
ATOM 698 C CA . GLU A 1 95 ? -22.555 2.410 32.300 1.00 59.12 95 GLU A CA 1
ATOM 699 C C . GLU A 1 95 ? -23.722 2.300 31.295 1.00 59.12 95 GLU A C 1
ATOM 701 O O . GLU A 1 95 ? -24.194 3.296 30.756 1.00 59.12 95 GLU A O 1
ATOM 706 N N . GLY A 1 96 ? -24.236 1.086 31.060 1.00 53.03 96 GLY A N 1
ATOM 707 C CA . GLY A 1 96 ? -25.410 0.822 30.226 1.00 53.03 96 GLY A CA 1
ATOM 708 C C . GLY A 1 96 ? -26.769 1.063 30.900 1.00 53.03 96 GLY A C 1
ATOM 709 O O . GLY A 1 96 ? -27.794 0.740 30.291 1.00 53.03 96 GLY A O 1
ATOM 710 N N . VAL A 1 97 ? -26.807 1.573 32.138 1.00 51.28 97 VAL A N 1
ATOM 711 C CA . VAL A 1 97 ? -28.036 1.968 32.853 1.00 51.28 97 VAL A CA 1
ATOM 712 C C . VAL A 1 97 ? -28.248 3.478 32.720 1.00 51.28 97 VAL A C 1
ATOM 714 O O . VAL A 1 97 ? -28.258 4.211 33.699 1.00 51.28 97 VAL A O 1
ATOM 717 N N . ASP A 1 98 ? -28.440 3.952 31.493 1.00 49.91 98 ASP A N 1
ATOM 718 C CA . ASP A 1 98 ? -29.174 5.198 31.275 1.00 49.91 98 ASP A CA 1
ATOM 719 C C . ASP A 1 98 ? -30.622 4.802 30.963 1.00 49.91 98 ASP A C 1
ATOM 721 O O . ASP A 1 98 ? -30.910 4.192 29.931 1.00 49.91 98 ASP A O 1
ATOM 725 N N . THR A 1 99 ? -31.529 5.049 31.907 1.00 49.03 99 THR A N 1
ATOM 726 C CA . THR A 1 99 ? -32.936 4.606 31.884 1.00 49.03 99 THR A CA 1
ATOM 727 C C . THR A 1 99 ? -33.789 5.314 30.826 1.00 49.03 99 THR A C 1
ATOM 729 O O . THR A 1 99 ? -34.983 5.040 30.720 1.00 49.03 99 THR A O 1
ATOM 732 N N . THR A 1 100 ? -33.196 6.193 30.017 1.00 51.47 100 THR A N 1
ATOM 733 C CA . THR A 1 100 ? -33.902 7.048 29.053 1.00 51.47 100 THR A CA 1
ATOM 734 C C . THR A 1 100 ? -33.817 6.574 27.597 1.00 51.47 100 THR A C 1
ATOM 736 O O . THR A 1 100 ? -34.591 7.037 26.759 1.00 51.47 100 THR A O 1
ATOM 739 N N . VAL A 1 101 ? -32.931 5.625 27.266 1.00 50.59 101 VAL A N 1
ATOM 740 C CA . VAL A 1 101 ? -32.740 5.132 25.889 1.00 50.59 101 VAL A CA 1
ATOM 741 C C . VAL A 1 101 ? -32.736 3.601 25.882 1.00 50.59 101 VAL A C 1
ATOM 743 O O . VAL A 1 101 ? -32.094 2.989 26.725 1.00 50.59 101 VAL A O 1
ATOM 746 N N . GLY A 1 102 ? -33.467 2.984 24.942 1.00 51.47 102 GLY A N 1
ATOM 747 C CA . GLY A 1 102 ? -33.707 1.531 24.832 1.00 51.47 102 GLY A CA 1
ATOM 748 C C . GLY A 1 102 ? -32.459 0.617 24.807 1.00 51.47 102 GLY A C 1
ATOM 749 O O . GLY A 1 102 ? -31.337 1.063 25.024 1.00 51.47 102 GLY A O 1
ATOM 750 N N . PRO A 1 103 ? -32.600 -0.698 24.541 1.00 46.22 103 PRO A N 1
ATOM 751 C CA . PRO A 1 103 ? -31.657 -1.729 24.989 1.00 46.22 103 PRO A CA 1
ATOM 752 C C . PRO A 1 103 ? -30.271 -1.650 24.307 1.00 46.22 103 PRO A C 1
ATOM 754 O O . PRO A 1 103 ? -29.979 -2.374 23.360 1.00 46.22 103 PRO A O 1
ATOM 757 N N . ARG A 1 104 ? -29.368 -0.806 24.829 1.00 50.66 104 ARG A N 1
ATOM 758 C CA . ARG A 1 104 ? -27.960 -0.662 24.389 1.00 50.66 104 ARG A CA 1
ATOM 759 C C . ARG A 1 104 ? -27.035 -1.789 24.880 1.00 50.66 104 ARG A C 1
ATOM 761 O O . ARG A 1 104 ? -25.920 -1.941 24.380 1.00 50.66 104 ARG A O 1
ATOM 768 N N . ARG A 1 105 ? -27.489 -2.606 25.837 1.00 47.47 105 ARG A N 1
ATOM 769 C CA . ARG A 1 105 ? -26.675 -3.612 26.555 1.00 47.47 105 ARG A CA 1
ATOM 770 C C . ARG A 1 105 ? -26.001 -4.679 25.658 1.00 47.47 105 ARG A C 1
ATOM 772 O O . ARG A 1 105 ? -24.823 -4.954 25.882 1.00 47.47 105 ARG A O 1
ATOM 779 N N . PRO A 1 106 ? -26.640 -5.243 24.608 1.00 50.62 106 PRO A N 1
ATOM 780 C CA . PRO A 1 106 ? -26.010 -6.272 23.765 1.00 50.62 106 PRO A CA 1
ATOM 781 C C . PRO A 1 106 ? -24.880 -5.744 22.864 1.00 50.62 106 PRO A C 1
ATOM 783 O O . PRO A 1 106 ? -24.014 -6.509 22.436 1.00 50.62 106 PRO A O 1
ATOM 786 N N . ALA A 1 107 ? -24.882 -4.445 22.546 1.00 56.88 107 ALA A N 1
ATOM 787 C CA . ALA A 1 107 ? -23.912 -3.838 21.635 1.00 56.88 107 ALA A CA 1
ATOM 788 C C . ALA A 1 107 ? -22.573 -3.518 22.321 1.00 56.88 107 ALA A C 1
ATOM 790 O O . ALA A 1 107 ? -21.523 -3.611 21.685 1.00 56.88 107 ALA A O 1
ATOM 791 N N . LEU A 1 108 ? -22.592 -3.194 23.619 1.00 56.56 108 LEU A N 1
ATOM 792 C CA . LEU A 1 108 ? -21.388 -2.857 24.385 1.00 56.56 108 LEU A CA 1
ATOM 793 C C . LEU A 1 108 ? -20.549 -4.097 24.733 1.00 56.56 108 LEU A C 1
ATOM 795 O O . LEU A 1 108 ? -19.330 -4.065 24.576 1.00 56.56 108 LEU A O 1
ATOM 799 N N . LEU A 1 109 ? -21.179 -5.229 25.074 1.00 59.69 109 LEU A N 1
ATOM 800 C CA . LEU A 1 109 ? -20.476 -6.505 25.296 1.00 59.69 109 LEU A CA 1
ATOM 801 C C . LEU A 1 109 ? -19.748 -7.004 24.035 1.00 59.69 109 LEU A C 1
ATOM 803 O O . LEU A 1 109 ? -18.638 -7.527 24.123 1.00 59.69 109 LEU A O 1
ATOM 807 N N . LYS A 1 110 ? -20.298 -6.755 22.835 1.00 67.06 110 LYS A N 1
ATOM 808 C CA . LYS A 1 110 ? -19.616 -7.051 21.556 1.00 67.06 110 LYS A CA 1
ATOM 809 C C . LYS A 1 110 ? -18.318 -6.255 21.364 1.00 67.06 110 LYS A C 1
ATOM 811 O O . LYS A 1 110 ? -17.481 -6.638 20.536 1.00 67.06 110 LYS A O 1
ATOM 816 N N . ARG A 1 111 ? -18.128 -5.156 22.101 1.00 75.25 111 ARG A N 1
ATOM 817 C CA . ARG A 1 111 ? -16.916 -4.331 22.059 1.00 75.25 111 ARG A CA 1
ATOM 818 C C . ARG A 1 111 ? -15.836 -4.810 23.027 1.00 75.25 111 ARG A C 1
ATOM 820 O O . ARG A 1 111 ? -14.733 -4.297 22.948 1.00 75.25 111 ARG A O 1
ATOM 827 N N . PHE A 1 112 ? -16.046 -5.837 23.842 1.00 84.56 112 PHE A N 1
ATOM 828 C CA . PHE A 1 112 ? -14.942 -6.447 24.586 1.00 84.56 112 PHE A CA 1
ATOM 829 C C . PHE A 1 112 ? -14.163 -7.442 23.706 1.00 84.56 112 PHE A C 1
ATOM 831 O O . PHE A 1 112 ? -14.736 -8.138 22.861 1.00 84.56 112 PHE A O 1
ATOM 838 N N . CYS A 1 113 ? -12.837 -7.478 23.836 1.00 87.56 113 CYS A N 1
ATOM 839 C CA . CYS A 1 113 ? -11.991 -8.501 23.228 1.00 87.56 113 CYS A CA 1
ATOM 840 C C . CYS A 1 113 ? -11.564 -9.496 24.302 1.00 87.56 113 CYS A C 1
ATOM 842 O O . CYS A 1 113 ? -10.737 -9.166 25.145 1.00 87.56 113 CYS A O 1
ATOM 844 N N . THR A 1 114 ? -12.071 -10.723 24.233 1.00 86.12 114 THR A N 1
ATOM 845 C CA . THR A 1 114 ? -11.731 -11.786 25.188 1.00 86.12 114 THR A CA 1
ATOM 846 C C . THR A 1 114 ? -10.290 -12.275 25.047 1.00 86.12 114 THR A C 1
ATOM 848 O O . THR A 1 114 ? -9.689 -12.673 26.032 1.00 86.12 114 THR A O 1
ATOM 851 N N . THR A 1 115 ? -9.693 -12.194 23.854 1.00 87.50 115 THR A N 1
ATOM 852 C CA . THR A 1 115 ? -8.289 -12.589 23.640 1.00 87.50 115 THR A CA 1
ATOM 853 C C . THR A 1 115 ? -7.297 -11.579 24.219 1.00 87.50 115 THR A C 1
ATOM 855 O O . THR A 1 115 ? -6.255 -11.966 24.729 1.00 87.50 115 THR A O 1
ATOM 858 N N . CYS A 1 116 ? -7.597 -10.280 24.129 1.00 87.62 116 CYS A N 1
ATOM 859 C CA . CYS A 1 116 ? -6.722 -9.220 24.652 1.00 87.62 116 CYS A CA 1
ATOM 860 C C . CYS A 1 116 ? -7.138 -8.723 26.043 1.00 87.62 116 CYS A C 1
ATOM 862 O O . CYS A 1 116 ? -6.487 -7.828 26.575 1.00 87.62 116 CYS A O 1
ATOM 864 N N . LEU A 1 117 ? -8.251 -9.229 26.583 1.00 85.50 117 LEU A N 1
ATOM 865 C CA . LEU A 1 117 ? -8.883 -8.748 27.816 1.00 85.50 117 LEU A CA 1
ATOM 866 C C . LEU A 1 117 ? -8.975 -7.216 27.868 1.00 85.50 117 LEU A C 1
ATOM 868 O O . LEU A 1 117 ? -8.601 -6.577 28.851 1.00 85.50 117 LEU A O 1
ATOM 872 N N . ALA A 1 118 ? -9.412 -6.628 26.757 1.00 84.19 118 ALA A N 1
ATOM 873 C CA . ALA A 1 118 ? -9.425 -5.185 26.560 1.00 84.19 118 ALA A CA 1
ATOM 874 C C . ALA A 1 118 ? -10.714 -4.744 25.866 1.00 84.19 118 ALA A C 1
ATOM 876 O O . ALA A 1 118 ? -11.186 -5.394 24.922 1.00 84.19 118 ALA A O 1
ATOM 877 N N . ARG A 1 119 ? -11.258 -3.602 26.299 1.00 84.62 119 ARG A N 1
ATOM 878 C CA . ARG A 1 119 ? -12.327 -2.896 25.587 1.00 84.62 119 ARG A CA 1
ATOM 879 C C . ARG A 1 119 ? -11.778 -2.438 24.234 1.00 84.62 119 ARG A C 1
ATOM 881 O O . ARG A 1 119 ? -10.717 -1.832 24.151 1.00 84.62 119 ARG A O 1
ATOM 888 N N . LYS A 1 120 ? -12.477 -2.771 23.152 1.00 88.00 120 LYS A N 1
ATOM 889 C CA . LYS A 1 120 ? -12.128 -2.384 21.781 1.00 88.00 120 LYS A CA 1
ATOM 890 C C . LYS A 1 120 ? -12.604 -0.952 21.538 1.00 88.00 120 LYS A C 1
ATOM 892 O O . LYS A 1 120 ? -13.814 -0.714 21.619 1.00 88.00 120 LYS A O 1
ATOM 897 N N . PRO A 1 121 ? -11.703 -0.024 21.178 1.00 90.12 121 PRO A N 1
ATOM 898 C CA . PRO A 1 121 ? -12.100 1.273 20.651 1.00 90.12 121 PRO A CA 1
ATOM 899 C C . PRO A 1 121 ? -12.937 1.135 19.375 1.00 90.12 121 PRO A C 1
ATOM 901 O O . PRO A 1 121 ? -12.947 0.094 18.703 1.00 90.12 121 PRO A O 1
ATOM 904 N N . LEU A 1 122 ? -13.622 2.209 19.010 1.00 88.19 122 LEU A N 1
ATOM 905 C CA . LEU A 1 122 ? -14.385 2.337 17.784 1.00 88.19 122 LEU A CA 1
ATOM 906 C C . LEU A 1 122 ? -13.482 2.058 16.579 1.00 88.19 122 LEU A C 1
ATOM 908 O O . LEU A 1 122 ? -12.324 2.474 16.535 1.00 88.19 122 LEU A O 1
ATOM 912 N N . ARG A 1 123 ? -14.018 1.335 15.590 1.00 91.56 123 ARG A N 1
ATOM 913 C CA . ARG A 1 123 ? -13.290 0.927 14.372 1.00 91.56 123 ARG A CA 1
ATOM 914 C C . ARG A 1 123 ? -12.094 -0.008 14.613 1.00 91.56 123 ARG A C 1
ATOM 916 O O . ARG A 1 123 ? -11.321 -0.262 13.689 1.00 91.56 123 ARG A O 1
ATOM 923 N N . SER A 1 124 ? -11.905 -0.530 15.826 1.00 93.44 124 SER A N 1
ATOM 924 C CA . SER A 1 124 ? -10.836 -1.491 16.110 1.00 93.44 124 SER A CA 1
ATOM 925 C C . SER A 1 124 ? -11.281 -2.944 15.904 1.00 93.44 124 SER A C 1
ATOM 927 O O . SER A 1 124 ? -12.465 -3.287 15.988 1.00 93.44 124 SER A O 1
ATOM 929 N N . LYS A 1 125 ? -10.317 -3.826 15.625 1.00 93.81 125 LYS A N 1
ATOM 930 C CA . LYS A 1 125 ? -10.548 -5.270 15.470 1.00 93.81 125 LYS A CA 1
ATOM 931 C C . LYS A 1 125 ? -9.371 -6.063 16.024 1.00 93.81 125 LYS A C 1
ATOM 933 O O . LYS A 1 125 ? -8.223 -5.640 15.911 1.00 93.81 125 LYS A O 1
ATOM 938 N N . HIS A 1 126 ? -9.657 -7.232 16.594 1.00 94.69 126 HIS A N 1
ATOM 939 C CA . HIS A 1 126 ? -8.623 -8.201 16.940 1.00 94.69 126 HIS A CA 1
ATOM 940 C C . HIS A 1 126 ? -8.106 -8.881 15.670 1.00 94.69 126 HIS A C 1
ATOM 942 O O . HIS A 1 126 ? -8.868 -9.525 14.943 1.00 94.69 126 HIS A O 1
ATOM 948 N N . CYS A 1 127 ? -6.809 -8.749 15.404 1.00 96.50 127 CYS A N 1
ATOM 949 C CA . CYS A 1 127 ? -6.153 -9.506 14.355 1.00 96.50 127 CYS A CA 1
ATOM 950 C C . CYS A 1 127 ? -5.527 -10.763 14.955 1.00 96.50 127 CYS A C 1
ATOM 952 O O . CYS A 1 127 ? -4.580 -10.666 15.730 1.00 96.50 127 CYS A O 1
ATOM 954 N N . ARG A 1 128 ? -6.004 -11.938 14.531 1.00 94.94 128 ARG A N 1
ATOM 955 C CA . ARG A 1 128 ? -5.471 -13.233 14.977 1.00 94.94 128 ARG A CA 1
ATOM 956 C C . ARG A 1 128 ? -4.000 -13.434 14.597 1.00 94.94 128 ARG A C 1
ATOM 958 O O . ARG A 1 128 ? -3.255 -14.003 15.377 1.00 94.94 128 ARG A O 1
ATOM 965 N N . ALA A 1 129 ? -3.579 -12.945 13.428 1.00 94.38 129 ALA A N 1
ATOM 966 C CA . ALA A 1 129 ? -2.194 -13.070 12.965 1.00 94.38 129 ALA A CA 1
ATOM 967 C C . ALA A 1 129 ? -1.223 -12.190 13.773 1.00 94.38 129 ALA A C 1
ATOM 969 O O . ALA A 1 129 ? -0.155 -12.651 14.151 1.00 94.38 129 ALA A O 1
ATOM 970 N N . CYS A 1 130 ? -1.618 -10.950 14.091 1.00 94.19 130 CYS A N 1
ATOM 971 C CA . CYS A 1 130 ? -0.855 -10.064 14.980 1.00 94.19 130 CYS A CA 1
ATOM 972 C C . CYS A 1 130 ? -1.069 -10.407 16.480 1.00 94.19 130 CYS A C 1
ATOM 974 O O . CYS A 1 130 ? -0.404 -9.827 17.334 1.00 94.19 130 CYS A O 1
ATOM 976 N N . ASN A 1 131 ? -2.030 -11.287 16.802 1.00 93.19 131 ASN A N 1
ATOM 977 C CA . ASN A 1 131 ? -2.549 -11.612 18.140 1.00 93.19 131 ASN A CA 1
ATOM 978 C C . ASN A 1 131 ? -2.814 -10.386 19.039 1.00 93.19 131 ASN A C 1
ATOM 980 O O . ASN A 1 131 ? -2.552 -10.388 20.242 1.00 93.19 131 ASN A O 1
ATOM 984 N N . ARG A 1 132 ? -3.295 -9.291 18.442 1.00 93.44 132 ARG A N 1
ATOM 985 C CA . ARG A 1 132 ? -3.526 -8.007 19.120 1.00 93.44 132 ARG A CA 1
ATOM 986 C C . ARG A 1 132 ? -4.713 -7.274 18.504 1.00 93.44 132 ARG A C 1
ATOM 988 O O . ARG A 1 132 ? -5.001 -7.411 17.312 1.00 93.44 132 ARG A O 1
ATOM 995 N N . CYS A 1 133 ? -5.391 -6.468 19.315 1.00 95.38 133 CYS A N 1
ATOM 996 C CA . CYS A 1 133 ? -6.357 -5.485 18.830 1.00 95.38 133 CYS A CA 1
ATOM 997 C C . CYS A 1 133 ? -5.633 -4.325 18.142 1.00 95.38 133 CYS A C 1
ATOM 999 O O . CYS A 1 133 ? -4.620 -3.848 18.645 1.00 95.38 133 CYS A O 1
ATOM 1001 N N . VAL A 1 134 ? -6.159 -3.872 17.005 1.00 96.94 134 VAL A N 1
ATOM 1002 C CA . VAL A 1 134 ? -5.593 -2.782 16.198 1.00 96.94 134 VAL A CA 1
ATOM 1003 C C . VAL A 1 134 ? -6.651 -1.697 16.007 1.00 96.94 134 VAL A C 1
ATOM 1005 O O . VAL A 1 134 ? -7.763 -2.002 15.569 1.00 96.94 134 VAL A O 1
ATOM 1008 N N . ALA A 1 135 ? -6.313 -0.448 16.329 1.00 95.88 135 ALA A N 1
ATOM 1009 C CA . ALA A 1 135 ? -7.145 0.733 16.112 1.00 95.88 135 ALA A CA 1
ATOM 1010 C C . ALA A 1 135 ? -7.335 1.026 14.618 1.00 95.88 135 ALA A C 1
ATOM 1012 O O . ALA A 1 135 ? -6.393 0.897 13.829 1.00 95.88 135 ALA A O 1
ATOM 1013 N N . ARG A 1 136 ? -8.551 1.451 14.239 1.00 95.25 136 ARG A N 1
ATOM 1014 C CA . ARG A 1 136 ? -8.947 1.726 12.843 1.00 95.25 136 ARG A CA 1
ATOM 1015 C C . ARG A 1 136 ? -8.439 0.639 11.884 1.00 95.25 136 ARG A C 1
ATOM 1017 O O . ARG A 1 136 ? -7.728 0.923 10.919 1.00 95.25 136 ARG A O 1
ATOM 1024 N N . PHE A 1 137 ? -8.745 -0.614 12.210 1.00 96.75 137 PHE A N 1
ATOM 1025 C CA . PHE A 1 137 ? -8.208 -1.775 11.505 1.00 96.75 137 PHE A CA 1
ATOM 1026 C C . PHE A 1 137 ? -8.689 -1.802 10.051 1.00 96.75 137 PHE A C 1
ATOM 1028 O O . PHE A 1 137 ? -9.896 -1.748 9.788 1.00 96.75 137 PHE A O 1
ATOM 1035 N N . ASP A 1 138 ? -7.747 -1.932 9.115 1.00 97.31 138 ASP A N 1
ATOM 1036 C CA . ASP A 1 138 ? -8.046 -2.123 7.698 1.00 97.31 138 ASP A CA 1
ATOM 1037 C C . ASP A 1 138 ? -7.934 -3.590 7.304 1.00 97.31 138 ASP A C 1
ATOM 1039 O O . ASP A 1 138 ? -8.936 -4.222 6.969 1.00 97.31 138 ASP A O 1
ATOM 1043 N N . HIS A 1 139 ? -6.730 -4.149 7.401 1.00 97.06 139 HIS A N 1
ATOM 1044 C CA . HIS A 1 139 ? -6.464 -5.554 7.130 1.00 97.06 139 HIS A CA 1
ATOM 1045 C C . HIS A 1 139 ? -5.136 -5.994 7.756 1.00 97.06 139 HIS A C 1
ATOM 1047 O O . HIS A 1 139 ? -4.298 -5.184 8.147 1.00 97.06 139 HIS A O 1
ATOM 1053 N N . HIS A 1 140 ? -4.935 -7.306 7.846 1.00 97.06 140 HIS A N 1
ATOM 1054 C CA . HIS A 1 140 ? -3.603 -7.866 8.038 1.00 97.06 140 HIS A CA 1
ATOM 1055 C C . HIS A 1 140 ? -3.008 -8.129 6.665 1.00 97.06 140 HIS A C 1
ATOM 1057 O O . HIS A 1 140 ? -3.634 -8.822 5.864 1.00 97.06 140 HIS A O 1
ATOM 1063 N N . CYS A 1 141 ? -1.834 -7.574 6.392 1.00 94.81 141 CYS A N 1
ATOM 1064 C CA . CYS A 1 141 ? -1.204 -7.691 5.092 1.00 94.81 141 CYS A CA 1
ATOM 1065 C C . CYS A 1 141 ? 0.001 -8.631 5.185 1.00 94.81 141 CYS A C 1
ATOM 1067 O O . CYS A 1 141 ? 1.023 -8.257 5.769 1.00 94.81 141 CYS A O 1
ATOM 1069 N N . PRO A 1 142 ? -0.077 -9.833 4.586 1.00 91.38 142 PRO A N 1
ATOM 1070 C CA . PRO A 1 142 ? 1.051 -10.759 4.564 1.00 91.38 142 PRO A CA 1
ATOM 1071 C C . PRO A 1 142 ? 2.282 -10.189 3.850 1.00 91.38 142 PRO A C 1
ATOM 1073 O O . PRO A 1 142 ? 3.394 -10.585 4.172 1.00 91.38 142 PRO A O 1
ATOM 1076 N N . TRP A 1 143 ? 2.085 -9.259 2.906 1.00 89.31 143 TRP A N 1
ATOM 1077 C CA . TRP A 1 143 ? 3.152 -8.684 2.082 1.00 89.31 143 TRP A CA 1
ATOM 1078 C C . TRP A 1 143 ? 4.050 -7.710 2.842 1.00 89.31 143 TRP A C 1
ATOM 1080 O O . TRP A 1 143 ? 5.258 -7.717 2.642 1.00 89.31 143 TRP A O 1
ATOM 1090 N N . VAL A 1 144 ? 3.473 -6.891 3.727 1.00 92.94 144 VAL A N 1
ATOM 1091 C CA . VAL A 1 144 ? 4.256 -6.017 4.621 1.00 92.94 144 VAL A CA 1
ATOM 1092 C C . VAL A 1 144 ? 4.611 -6.708 5.938 1.00 92.94 144 VAL A C 1
ATOM 1094 O O . VAL A 1 144 ? 5.363 -6.157 6.735 1.00 92.94 144 VAL A O 1
ATOM 1097 N N . GLY A 1 145 ? 4.046 -7.892 6.196 1.00 93.00 145 GLY A N 1
ATOM 1098 C CA . GLY A 1 145 ? 4.266 -8.639 7.431 1.00 93.00 145 GLY A CA 1
ATOM 1099 C C . GLY A 1 145 ? 3.684 -7.988 8.681 1.00 93.00 145 GLY A C 1
ATOM 1100 O O . GLY A 1 145 ? 4.116 -8.292 9.789 1.00 93.00 145 GLY A O 1
ATOM 1101 N N . ASN A 1 146 ? 2.720 -7.082 8.520 1.00 96.00 146 ASN A N 1
ATOM 1102 C CA . ASN A 1 146 ? 2.136 -6.325 9.617 1.00 96.00 146 ASN A CA 1
ATOM 1103 C C . ASN A 1 146 ? 0.655 -6.025 9.347 1.00 96.00 146 ASN A C 1
ATOM 1105 O O . ASN A 1 146 ? 0.145 -6.120 8.226 1.00 96.00 146 ASN A O 1
ATOM 1109 N N . CYS A 1 147 ? -0.059 -5.672 10.407 1.00 98.19 147 CYS A N 1
ATOM 1110 C CA . CYS A 1 147 ? -1.394 -5.116 10.315 1.00 98.19 147 CYS A CA 1
ATOM 1111 C C . CYS A 1 147 ? -1.332 -3.693 9.722 1.00 98.19 147 CYS A C 1
ATOM 1113 O O . CYS A 1 147 ? -0.441 -2.920 10.063 1.00 98.19 147 CYS A O 1
ATOM 1115 N N . VAL A 1 148 ? -2.281 -3.334 8.855 1.00 98.31 148 VAL A N 1
ATOM 1116 C CA . VAL A 1 148 ? -2.499 -1.959 8.383 1.00 98.31 148 VAL A CA 1
ATOM 1117 C C . VAL A 1 148 ? -3.644 -1.363 9.200 1.00 98.31 148 VAL A C 1
ATOM 1119 O O . VAL A 1 148 ? -4.759 -1.893 9.224 1.00 98.31 148 VAL A O 1
ATOM 1122 N N . GLY A 1 149 ? -3.349 -0.287 9.923 1.00 97.31 149 GLY A N 1
ATOM 1123 C CA . GLY A 1 149 ? -4.260 0.363 10.861 1.00 97.31 149 GLY A CA 1
ATOM 1124 C C . GLY A 1 149 ? -4.000 1.861 10.953 1.00 97.31 149 GLY A C 1
ATOM 1125 O O . GLY A 1 149 ? -3.333 2.440 10.099 1.00 97.31 149 GLY A O 1
ATOM 1126 N N . GLN A 1 150 ? -4.526 2.508 11.992 1.00 95.69 150 GLN A N 1
ATOM 1127 C CA . GLN A 1 150 ? -4.479 3.963 12.154 1.00 95.69 150 GLN A CA 1
ATOM 1128 C C . GLN A 1 150 ? -3.112 4.608 11.874 1.00 95.69 150 GLN A C 1
ATOM 1130 O O . GLN A 1 150 ? -3.040 5.613 11.166 1.00 95.69 150 GLN A O 1
ATOM 1135 N N . ASN A 1 151 ? -2.048 4.080 12.477 1.00 96.44 151 ASN A N 1
ATOM 1136 C CA . ASN A 1 151 ? -0.764 4.779 12.548 1.00 96.44 151 ASN A CA 1
ATOM 1137 C C . ASN A 1 151 ? 0.150 4.496 11.350 1.00 96.44 151 ASN A C 1
ATOM 1139 O O . ASN A 1 151 ? 1.080 5.266 11.116 1.00 96.44 151 ASN A O 1
ATOM 1143 N N . ASN A 1 152 ? -0.109 3.433 10.580 1.00 97.81 152 ASN A N 1
ATOM 1144 C CA . ASN A 1 152 ? 0.693 3.077 9.407 1.00 97.81 152 ASN A CA 1
ATOM 1145 C C . ASN A 1 152 ? -0.070 3.081 8.074 1.00 97.81 152 ASN A C 1
ATOM 1147 O O . ASN A 1 152 ? 0.539 2.829 7.037 1.00 97.81 152 ASN A O 1
ATOM 1151 N N . HIS A 1 153 ? -1.363 3.422 8.063 1.00 97.31 153 HIS A N 1
ATOM 1152 C CA . HIS A 1 153 ? -2.150 3.407 6.829 1.00 97.31 153 HIS A CA 1
ATOM 1153 C C . HIS A 1 153 ? -1.598 4.336 5.740 1.00 97.31 153 HIS A C 1
ATOM 1155 O O . HIS A 1 153 ? -1.531 3.945 4.581 1.00 97.31 153 HIS A O 1
ATOM 1161 N N . HIS A 1 154 ? -1.165 5.553 6.086 1.00 96.81 154 HIS A N 1
ATOM 1162 C CA . HIS A 1 154 ? -0.593 6.475 5.097 1.00 96.81 154 HIS A CA 1
ATOM 1163 C C . HIS A 1 154 ? 0.712 5.952 4.494 1.00 96.81 154 HIS A C 1
ATOM 1165 O O . HIS A 1 154 ? 0.933 6.142 3.301 1.00 96.81 154 HIS A O 1
ATOM 1171 N N . TRP A 1 155 ? 1.541 5.247 5.274 1.00 98.12 155 TRP A N 1
ATOM 1172 C CA . TRP A 1 155 ? 2.729 4.577 4.741 1.00 98.12 155 TRP A CA 1
ATOM 1173 C C . TRP A 1 155 ? 2.345 3.478 3.757 1.00 98.12 155 TRP A C 1
ATOM 1175 O O . TRP A 1 155 ? 2.975 3.379 2.712 1.00 98.12 155 TRP A O 1
ATOM 1185 N N . PHE A 1 156 ? 1.275 2.724 4.032 1.00 97.94 156 PHE A N 1
ATOM 1186 C CA . PHE A 1 156 ? 0.769 1.712 3.104 1.00 97.94 156 PHE A CA 1
ATOM 1187 C C . PHE A 1 156 ? 0.298 2.336 1.780 1.00 97.94 156 PHE A C 1
ATOM 1189 O O . PHE A 1 156 ? 0.655 1.847 0.711 1.00 97.94 156 PHE A O 1
ATOM 1196 N N . ILE A 1 157 ? -0.435 3.455 1.824 1.00 97.94 157 ILE A N 1
ATOM 1197 C CA . ILE A 1 157 ? -0.860 4.173 0.609 1.00 97.94 157 ILE A CA 1
ATOM 1198 C C . ILE A 1 157 ? 0.346 4.729 -0.164 1.00 97.94 157 ILE A C 1
ATOM 1200 O O . ILE A 1 157 ? 0.421 4.567 -1.382 1.00 97.94 157 ILE A O 1
ATOM 1204 N N . ALA A 1 158 ? 1.314 5.334 0.532 1.00 98.12 158 ALA A N 1
ATOM 1205 C CA . ALA A 1 158 ? 2.550 5.826 -0.076 1.00 98.12 158 ALA A CA 1
ATOM 1206 C C . ALA A 1 158 ? 3.389 4.686 -0.681 1.00 98.12 158 ALA A C 1
ATOM 1208 O O . ALA A 1 158 ? 3.951 4.843 -1.762 1.00 98.12 158 ALA A O 1
ATOM 1209 N N . TYR A 1 159 ? 3.416 3.520 -0.032 1.00 97.88 159 TYR A N 1
ATOM 1210 C CA . TYR A 1 159 ? 4.047 2.303 -0.537 1.00 97.88 159 TYR A CA 1
ATOM 1211 C C . TYR A 1 159 ? 3.400 1.826 -1.843 1.00 97.88 159 TYR A C 1
ATOM 1213 O O . TYR A 1 159 ? 4.124 1.549 -2.798 1.00 97.88 159 TYR A O 1
ATOM 1221 N N . LEU A 1 160 ? 2.065 1.783 -1.939 1.00 97.62 160 LEU A N 1
ATOM 1222 C CA . LEU A 1 160 ? 1.376 1.398 -3.180 1.00 97.62 160 LEU A CA 1
ATOM 1223 C C . LEU A 1 160 ? 1.667 2.373 -4.333 1.00 97.62 160 LEU A C 1
ATOM 1225 O O . LEU A 1 160 ? 1.899 1.940 -5.466 1.00 97.62 160 LEU A O 1
ATOM 1229 N N . LEU A 1 161 ? 1.705 3.679 -4.043 1.00 98.06 161 LEU A N 1
ATOM 1230 C CA . LEU A 1 161 ? 2.057 4.707 -5.025 1.00 98.06 161 LEU A CA 1
ATOM 1231 C C . LEU A 1 161 ? 3.507 4.560 -5.503 1.00 98.06 161 LEU A C 1
ATOM 1233 O O . LEU A 1 161 ? 3.754 4.497 -6.706 1.00 98.06 161 LEU A O 1
ATOM 1237 N N . ALA A 1 162 ? 4.458 4.468 -4.570 1.00 98.19 162 ALA A N 1
ATOM 1238 C CA . ALA A 1 162 ? 5.876 4.318 -4.887 1.00 98.19 162 ALA A CA 1
ATOM 1239 C C . ALA A 1 162 ? 6.158 3.010 -5.638 1.00 98.19 162 ALA A C 1
ATOM 1241 O O . ALA A 1 162 ? 6.939 3.012 -6.583 1.00 98.19 162 ALA A O 1
ATOM 1242 N N . THR A 1 163 ? 5.469 1.920 -5.283 1.00 97.31 163 THR A N 1
ATOM 1243 C CA . THR A 1 163 ? 5.546 0.644 -6.011 1.00 97.31 163 THR A CA 1
ATOM 1244 C C . THR A 1 163 ? 5.069 0.799 -7.448 1.00 97.31 163 THR A C 1
ATOM 1246 O O . THR A 1 163 ? 5.761 0.384 -8.372 1.00 97.31 163 THR A O 1
ATOM 1249 N N . SER A 1 164 ? 3.921 1.447 -7.656 1.00 97.69 164 SER A N 1
ATOM 1250 C CA . SER A 1 164 ? 3.375 1.656 -9.000 1.00 97.69 164 SER A CA 1
ATOM 1251 C C . SER A 1 164 ? 4.311 2.521 -9.853 1.00 97.69 164 SER A C 1
ATOM 1253 O O . SER A 1 164 ? 4.599 2.166 -10.992 1.00 97.69 164 SER A O 1
ATOM 1255 N N . LEU A 1 165 ? 4.867 3.598 -9.286 1.00 98.06 165 LEU A N 1
ATOM 1256 C CA . LEU A 1 165 ? 5.845 4.445 -9.976 1.00 98.06 165 LEU A CA 1
ATOM 1257 C C . LEU A 1 165 ? 7.141 3.688 -10.308 1.00 98.06 165 LEU A C 1
ATOM 1259 O O . LEU A 1 165 ? 7.614 3.767 -11.440 1.00 98.06 165 LEU A O 1
ATOM 1263 N N . ALA A 1 166 ? 7.688 2.925 -9.359 1.00 98.25 166 ALA A N 1
ATOM 1264 C CA . ALA A 1 166 ? 8.901 2.140 -9.572 1.00 98.25 166 ALA A CA 1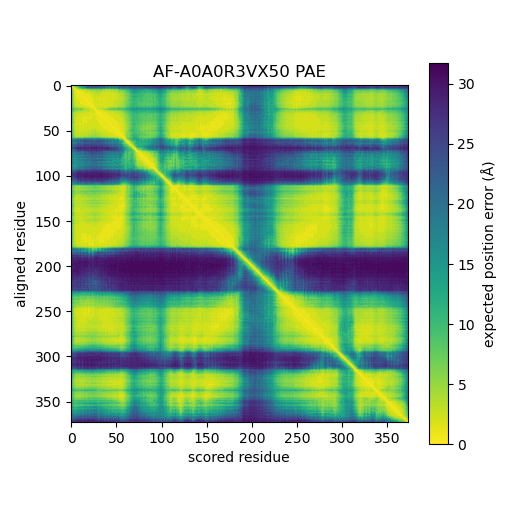
ATOM 1265 C C . ALA A 1 166 ? 8.718 1.077 -10.661 1.00 98.25 166 ALA A C 1
ATOM 1267 O O . ALA A 1 166 ? 9.621 0.877 -11.467 1.00 98.25 166 ALA A O 1
ATOM 1268 N N . LEU A 1 167 ? 7.545 0.438 -10.742 1.00 98.00 167 LEU A N 1
ATOM 1269 C CA . LEU A 1 167 ? 7.234 -0.527 -11.800 1.00 98.00 167 LEU A CA 1
ATOM 1270 C C . LEU A 1 167 ? 7.087 0.142 -13.174 1.00 98.00 167 LEU A C 1
ATOM 1272 O O . LEU A 1 167 ? 7.595 -0.388 -14.160 1.00 98.00 167 LEU A O 1
ATOM 1276 N N . ILE A 1 168 ? 6.455 1.320 -13.252 1.00 98.00 168 ILE A N 1
ATOM 1277 C CA . ILE A 1 168 ? 6.376 2.103 -14.500 1.00 98.00 168 ILE A CA 1
ATOM 1278 C C . ILE A 1 168 ? 7.778 2.470 -14.993 1.00 98.00 168 ILE A C 1
ATOM 1280 O O . ILE A 1 168 ? 8.091 2.295 -16.171 1.00 98.00 168 ILE A O 1
ATOM 1284 N N . LEU A 1 169 ? 8.632 2.947 -14.089 1.00 98.06 169 LEU A N 1
ATOM 1285 C CA . LEU A 1 169 ? 10.002 3.327 -14.418 1.00 98.06 169 LEU A CA 1
ATOM 1286 C C . LEU A 1 169 ? 10.868 2.105 -14.753 1.00 98.06 169 LEU A C 1
ATOM 1288 O O . LEU A 1 169 ? 11.620 2.164 -15.716 1.00 98.06 169 LEU A O 1
ATOM 1292 N N . PHE A 1 170 ? 10.690 0.968 -14.074 1.00 98.06 170 PHE A N 1
ATOM 1293 C CA . PHE A 1 170 ? 11.340 -0.298 -14.436 1.00 98.06 170 PHE A CA 1
ATOM 1294 C C . PHE A 1 170 ? 10.986 -0.738 -15.863 1.00 98.06 170 PHE A C 1
ATOM 1296 O O . PHE A 1 170 ? 11.862 -1.107 -16.646 1.00 98.06 170 PHE A O 1
ATOM 1303 N N . MET A 1 171 ? 9.701 -0.680 -16.230 1.00 97.00 171 MET A N 1
ATOM 1304 C CA . MET A 1 171 ? 9.266 -0.990 -17.594 1.00 97.00 171 MET A CA 1
ATOM 1305 C C . MET A 1 171 ? 9.884 -0.020 -18.606 1.00 97.00 171 MET A C 1
ATOM 1307 O O . MET A 1 171 ? 10.286 -0.447 -19.686 1.00 97.00 171 MET A O 1
ATOM 1311 N N . ARG A 1 172 ? 10.013 1.269 -18.260 1.00 96.62 172 ARG A N 1
ATOM 1312 C CA . ARG A 1 172 ? 10.698 2.251 -19.109 1.00 96.62 172 ARG A CA 1
ATOM 1313 C C . ARG A 1 172 ? 12.178 1.915 -19.292 1.00 96.62 172 ARG A C 1
ATOM 1315 O O . ARG A 1 172 ? 12.632 1.928 -20.431 1.00 96.62 172 ARG A O 1
ATOM 1322 N N . GLU A 1 173 ? 12.895 1.584 -18.222 1.00 96.00 173 GLU A N 1
ATOM 1323 C CA . GLU A 1 173 ? 1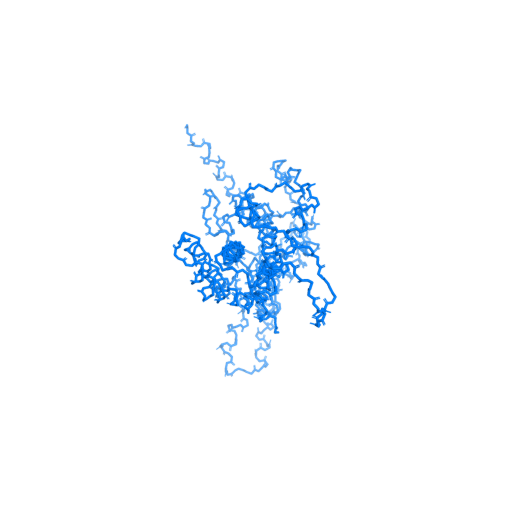4.296 1.144 -18.296 1.00 96.00 173 GLU A CA 1
ATOM 1324 C C . GLU A 1 173 ? 14.447 -0.114 -19.152 1.00 96.00 173 GLU A C 1
ATOM 1326 O O . GLU A 1 173 ? 15.366 -0.221 -19.955 1.00 96.00 173 GLU A O 1
ATOM 1331 N N . THR A 1 174 ? 13.496 -1.041 -19.055 1.00 94.50 174 THR A N 1
ATOM 1332 C CA . THR A 1 174 ? 13.500 -2.266 -19.861 1.00 94.50 174 THR A CA 1
ATOM 1333 C C . THR A 1 174 ? 13.299 -1.974 -21.354 1.00 94.50 174 THR A C 1
ATOM 1335 O O . THR A 1 174 ? 13.965 -2.555 -22.207 1.00 94.50 174 THR A O 1
ATOM 1338 N N . VAL A 1 175 ? 12.418 -1.026 -21.689 1.00 92.56 175 VAL A N 1
ATOM 1339 C CA . VAL A 1 175 ? 12.247 -0.565 -23.075 1.00 92.56 175 VAL A CA 1
ATOM 1340 C C . VAL A 1 175 ? 13.516 0.116 -23.587 1.00 92.56 175 VAL A C 1
ATOM 1342 O O . VAL A 1 175 ? 13.911 -0.142 -24.720 1.00 92.56 175 VAL A O 1
ATOM 1345 N N . LEU A 1 176 ? 14.164 0.958 -22.773 1.00 91.88 176 LEU A N 1
ATO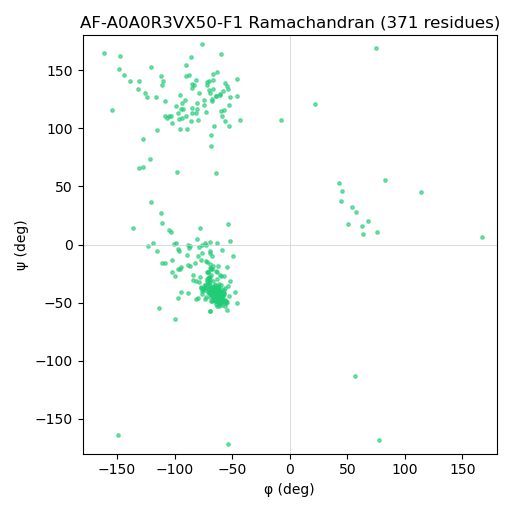M 1346 C CA . LEU A 1 176 ? 15.439 1.582 -23.140 1.00 91.88 176 LEU A CA 1
ATOM 1347 C C . LEU A 1 176 ? 16.527 0.526 -23.354 1.00 91.88 176 LEU A C 1
ATOM 1349 O O . LEU A 1 176 ? 17.231 0.591 -24.355 1.00 91.88 176 LEU A O 1
ATOM 1353 N N . PHE A 1 177 ? 16.602 -0.479 -22.480 1.00 91.75 177 PHE A N 1
ATOM 1354 C CA . PHE A 1 177 ? 17.524 -1.605 -22.602 1.00 91.75 177 PHE A CA 1
ATOM 1355 C C . PHE A 1 177 ? 17.387 -2.298 -23.961 1.00 91.75 177 PHE A C 1
ATOM 1357 O O . PHE A 1 177 ? 18.381 -2.437 -24.661 1.00 91.75 177 PHE A O 1
ATOM 1364 N N . TRP A 1 178 ? 16.172 -2.639 -24.399 1.00 88.62 178 TRP A N 1
ATOM 1365 C CA . TRP A 1 178 ? 15.962 -3.253 -25.719 1.00 88.62 178 TRP A CA 1
ATOM 1366 C C . TRP A 1 178 ? 16.159 -2.294 -26.906 1.00 88.62 178 TRP A C 1
ATOM 1368 O O . TRP A 1 178 ? 16.253 -2.737 -28.050 1.00 88.62 178 TRP A O 1
ATOM 1378 N N . GLN A 1 179 ? 16.189 -0.979 -26.670 1.00 85.50 179 GLN A N 1
ATOM 1379 C CA . GLN A 1 179 ? 16.526 0.016 -27.694 1.00 85.50 179 GLN A CA 1
ATOM 1380 C C . GLN A 1 179 ? 18.042 0.209 -27.839 1.00 85.50 179 GLN A C 1
ATOM 1382 O O . GLN A 1 179 ? 18.504 0.546 -28.933 1.00 85.50 179 GLN A O 1
ATOM 1387 N N . THR A 1 180 ? 18.805 0.034 -26.755 1.00 83.94 180 THR A N 1
ATOM 1388 C CA . THR A 1 180 ? 20.261 0.232 -26.718 1.00 83.94 180 THR A CA 1
ATOM 1389 C C . THR A 1 180 ? 21.037 -1.060 -26.940 1.00 83.94 180 THR A C 1
ATOM 1391 O O . THR A 1 180 ? 22.029 -1.052 -27.666 1.00 83.94 180 THR A O 1
ATOM 1394 N N . ALA A 1 181 ? 20.590 -2.167 -26.347 1.00 72.19 181 ALA A N 1
ATOM 1395 C CA . ALA A 1 181 ? 21.118 -3.495 -26.604 1.00 72.19 181 ALA A CA 1
ATOM 1396 C C . ALA A 1 181 ? 20.404 -4.061 -27.841 1.00 72.19 181 ALA A C 1
ATOM 1398 O O . ALA A 1 181 ? 19.179 -4.207 -27.819 1.00 72.19 181 ALA A O 1
ATOM 1399 N N . PRO A 1 182 ? 21.117 -4.348 -28.945 1.00 62.53 182 PRO A N 1
ATOM 1400 C CA . PRO A 1 182 ? 20.487 -4.992 -30.083 1.00 62.53 182 PRO A CA 1
ATOM 1401 C C . PRO A 1 182 ? 19.947 -6.353 -29.625 1.00 62.53 182 PRO A C 1
ATOM 1403 O O . PRO A 1 182 ? 20.707 -7.129 -29.038 1.00 62.53 182 PRO A O 1
ATOM 1406 N N . PRO A 1 183 ? 18.670 -6.680 -29.901 1.00 65.75 183 PRO A N 1
ATOM 1407 C CA . PRO A 1 183 ? 18.216 -8.049 -29.754 1.00 65.75 183 PRO A CA 1
ATOM 1408 C C . PRO A 1 183 ? 19.147 -8.925 -30.592 1.00 65.75 183 PRO A C 1
ATOM 1410 O O . PRO A 1 183 ? 19.461 -8.568 -31.726 1.00 65.75 183 PRO A O 1
ATOM 1413 N N . CYS A 1 184 ? 19.573 -10.064 -30.054 1.00 69.38 184 CYS A N 1
ATOM 1414 C CA . CYS A 1 184 ? 20.421 -11.084 -30.688 1.00 69.38 184 CYS A CA 1
ATOM 1415 C C . CYS A 1 184 ? 19.956 -11.594 -32.076 1.00 69.38 184 CYS A C 1
ATOM 1417 O O . CYS A 1 184 ? 20.558 -12.503 -32.643 1.00 69.38 184 CYS A O 1
ATOM 1419 N N . TYR A 1 185 ? 18.872 -11.042 -32.619 1.00 56.66 185 TYR A N 1
ATOM 1420 C CA . TYR A 1 185 ? 18.331 -11.344 -33.927 1.00 56.66 185 TYR A CA 1
ATOM 1421 C C . TYR A 1 185 ? 19.014 -10.501 -35.005 1.00 56.66 185 TYR A C 1
ATOM 1423 O O . TYR A 1 185 ? 18.736 -9.310 -35.162 1.00 56.66 185 TYR A O 1
ATOM 1431 N N . ASP A 1 186 ? 19.875 -11.152 -35.782 1.00 51.34 186 ASP A N 1
ATOM 1432 C CA . ASP A 1 186 ? 20.361 -10.635 -37.055 1.00 51.34 186 ASP A CA 1
ATOM 1433 C C . ASP A 1 186 ? 19.424 -11.114 -38.182 1.00 51.34 186 ASP A C 1
ATOM 1435 O O . ASP A 1 186 ? 19.383 -12.313 -38.464 1.00 51.34 186 ASP A O 1
ATOM 1439 N N . PRO A 1 187 ? 18.632 -10.239 -38.835 1.00 52.19 187 PRO A N 1
ATOM 1440 C CA . PRO A 1 187 ? 17.727 -10.666 -39.901 1.00 52.19 187 PRO A CA 1
ATOM 1441 C C . PRO A 1 187 ? 18.434 -11.012 -41.223 1.00 52.19 187 PRO A C 1
ATOM 1443 O O . PRO A 1 187 ? 17.744 -11.290 -42.202 1.00 52.19 187 PRO A O 1
ATOM 1446 N N . VAL A 1 188 ? 19.768 -10.940 -41.308 1.00 45.12 188 VAL A N 1
ATOM 1447 C CA . VAL A 1 188 ? 20.487 -11.008 -42.588 1.00 45.12 188 VAL A CA 1
ATOM 1448 C C . VAL A 1 188 ? 21.581 -12.076 -42.566 1.00 45.12 188 VAL A C 1
ATOM 1450 O O . VAL A 1 188 ? 22.745 -11.818 -42.289 1.00 45.12 188 VAL A O 1
ATOM 1453 N N . LYS A 1 189 ? 21.198 -13.283 -42.979 1.00 38.72 189 LYS A N 1
ATOM 1454 C CA . LYS A 1 189 ? 21.988 -14.051 -43.948 1.00 38.72 189 LYS A CA 1
ATOM 1455 C C . LYS A 1 189 ? 21.092 -14.327 -45.149 1.00 38.72 189 LYS A C 1
ATOM 1457 O O . LYS A 1 189 ? 20.540 -15.409 -45.298 1.00 38.72 189 LYS A O 1
ATOM 1462 N N . THR A 1 190 ? 20.848 -13.293 -45.945 1.00 40.50 190 THR A N 1
ATOM 1463 C CA . THR A 1 190 ? 20.576 -13.499 -47.367 1.00 40.50 190 THR A CA 1
ATOM 1464 C C . THR A 1 190 ? 21.921 -13.348 -48.041 1.00 40.50 190 THR A C 1
ATOM 1466 O O . THR A 1 190 ? 22.474 -12.249 -48.032 1.00 40.50 190 THR A O 1
ATOM 1469 N N . ASP A 1 191 ? 22.461 -14.463 -48.515 1.00 39.44 191 ASP A N 1
ATOM 1470 C CA . ASP A 1 191 ? 23.685 -14.492 -49.300 1.00 39.44 191 ASP A CA 1
ATOM 1471 C C . ASP A 1 191 ? 23.548 -13.491 -50.461 1.00 39.44 191 ASP A C 1
ATOM 1473 O O . ASP A 1 191 ? 22.550 -13.500 -51.185 1.00 39.44 191 ASP A O 1
ATOM 1477 N N . GLU A 1 192 ? 24.520 -12.584 -50.601 1.00 45.28 192 GLU A N 1
ATOM 1478 C CA . GLU A 1 192 ? 24.587 -11.635 -51.725 1.00 45.28 192 GLU A CA 1
ATOM 1479 C C . GLU A 1 192 ? 24.915 -12.327 -53.059 1.00 45.28 192 GLU A C 1
ATOM 1481 O O . GLU A 1 192 ? 24.808 -11.710 -54.115 1.00 45.28 192 GLU A O 1
ATOM 1486 N N . ASP A 1 193 ? 25.205 -13.627 -53.037 1.00 42.56 193 ASP A N 1
ATOM 1487 C CA . ASP A 1 193 ? 25.411 -14.436 -54.228 1.00 42.56 193 ASP A CA 1
ATOM 1488 C C . ASP A 1 193 ? 24.197 -15.344 -54.416 1.00 42.56 193 ASP A C 1
ATOM 1490 O O . ASP A 1 193 ? 23.978 -16.273 -53.643 1.00 42.56 193 ASP A O 1
ATOM 1494 N N . GLY A 1 194 ? 23.378 -15.054 -55.430 1.00 43.78 194 GLY A N 1
ATOM 1495 C CA . GLY A 1 194 ? 22.110 -15.723 -5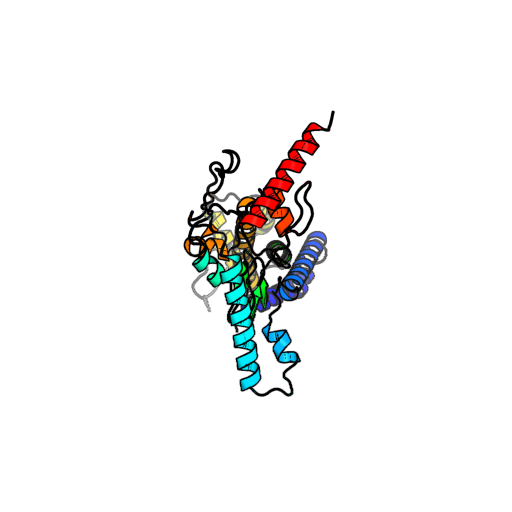5.730 1.00 43.78 194 GLY A CA 1
ATOM 1496 C C . GLY A 1 194 ? 22.214 -17.206 -56.104 1.00 43.78 194 GLY A C 1
ATOM 1497 O O . GLY A 1 194 ? 21.779 -17.592 -57.186 1.00 43.78 194 GLY A O 1
ATOM 1498 N N . ASN A 1 195 ? 22.709 -18.048 -55.199 1.00 35.66 195 ASN A N 1
ATOM 1499 C CA . ASN A 1 195 ? 22.664 -19.494 -55.304 1.00 35.66 195 ASN A CA 1
ATOM 1500 C C . ASN A 1 195 ? 21.816 -20.091 -54.183 1.00 35.66 195 ASN A C 1
ATOM 1502 O O . ASN A 1 195 ? 21.994 -19.834 -52.997 1.00 35.66 195 ASN A O 1
ATOM 1506 N N . SER A 1 196 ? 20.862 -20.908 -54.621 1.00 36.22 196 SER A N 1
ATOM 1507 C CA . SER A 1 196 ? 19.945 -21.686 -53.804 1.00 36.22 196 SER A CA 1
ATOM 1508 C C . SER A 1 196 ? 20.678 -22.391 -52.660 1.00 36.22 196 SER A C 1
ATOM 1510 O O . SER A 1 196 ? 21.634 -23.131 -52.897 1.00 36.22 196 SER A O 1
ATOM 1512 N N . ALA A 1 197 ? 20.196 -22.200 -51.431 1.00 36.31 197 ALA A N 1
ATOM 1513 C CA . ALA A 1 197 ? 20.581 -23.026 -50.302 1.00 36.31 197 ALA A CA 1
ATOM 1514 C C . ALA A 1 197 ? 20.280 -24.492 -50.645 1.00 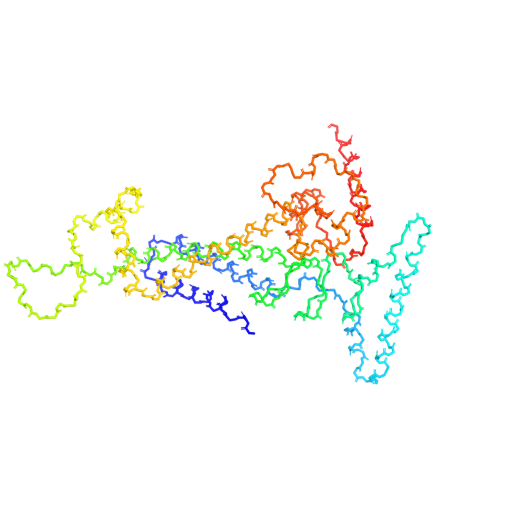36.31 197 ALA A C 1
ATOM 1516 O O . ALA A 1 197 ? 19.124 -24.925 -50.645 1.00 36.31 197 ALA A O 1
ATOM 1517 N N . THR A 1 198 ? 21.318 -25.280 -50.924 1.00 33.38 198 THR A N 1
ATOM 1518 C CA . THR A 1 198 ? 21.197 -26.732 -50.873 1.00 33.38 198 THR A CA 1
ATOM 1519 C C . THR A 1 198 ? 20.942 -27.115 -49.424 1.00 33.38 198 THR A C 1
ATOM 1521 O O . THR A 1 198 ? 21.839 -27.088 -48.585 1.00 33.38 198 THR A O 1
ATOM 1524 N N . HIS A 1 199 ? 19.671 -27.399 -49.158 1.00 44.62 199 HIS A N 1
ATOM 1525 C CA . HIS A 1 199 ? 19.128 -28.184 -48.062 1.00 44.62 199 HIS A CA 1
ATOM 1526 C C . HIS A 1 199 ? 20.166 -28.912 -47.193 1.00 44.62 199 HIS A C 1
ATOM 1528 O O . HIS A 1 199 ? 20.644 -29.984 -47.554 1.00 44.62 199 HIS A O 1
ATOM 1534 N N . ALA A 1 200 ? 20.377 -28.408 -45.980 1.00 35.75 200 ALA A N 1
ATOM 1535 C CA . ALA A 1 200 ? 20.541 -29.249 -44.801 1.00 35.75 200 ALA A CA 1
ATOM 1536 C C . ALA A 1 200 ? 20.130 -28.442 -43.560 1.00 35.75 200 ALA A C 1
ATOM 1538 O O . ALA A 1 200 ? 20.765 -27.451 -43.216 1.00 35.75 200 ALA A O 1
ATOM 1539 N N . ASN A 1 201 ? 19.068 -28.899 -42.889 1.00 34.47 201 ASN A N 1
ATOM 1540 C CA . ASN A 1 201 ? 18.586 -28.448 -41.573 1.00 34.47 201 ASN A CA 1
ATOM 1541 C C . ASN A 1 201 ? 17.710 -27.181 -41.543 1.00 34.47 201 ASN A C 1
ATOM 1543 O O . ASN A 1 201 ? 17.953 -26.245 -40.785 1.00 34.47 201 ASN A O 1
ATOM 1547 N N . ALA A 1 202 ? 16.615 -27.188 -42.307 1.00 31.39 202 ALA A N 1
ATOM 1548 C CA . ALA A 1 202 ? 15.486 -26.295 -42.052 1.00 31.39 202 ALA A CA 1
ATOM 1549 C C . ALA A 1 202 ? 14.592 -26.877 -40.939 1.00 31.39 202 ALA A C 1
ATOM 1551 O O . ALA A 1 202 ? 13.925 -27.892 -41.139 1.00 31.39 202 ALA A O 1
ATOM 1552 N N . HIS A 1 203 ? 14.544 -26.216 -39.780 1.00 30.00 203 HIS A N 1
ATOM 1553 C CA . HIS A 1 203 ? 13.401 -26.336 -38.872 1.00 30.00 203 HIS A CA 1
ATOM 1554 C C . HIS A 1 203 ? 12.192 -25.589 -39.478 1.00 30.00 203 HIS A C 1
ATOM 1556 O O . HIS A 1 203 ? 12.366 -24.508 -40.050 1.00 30.00 203 HIS A O 1
ATOM 1562 N N . PRO A 1 204 ? 10.964 -26.129 -39.382 1.00 33.50 204 PRO A N 1
ATOM 1563 C CA . PRO A 1 204 ? 9.802 -25.561 -40.055 1.00 33.50 204 PRO A CA 1
ATOM 1564 C C . PRO A 1 204 ? 9.238 -24.381 -39.249 1.00 33.50 204 PRO A C 1
ATOM 1566 O O . PRO A 1 204 ? 8.767 -24.557 -38.129 1.00 33.50 204 PRO A O 1
ATOM 1569 N N . GLY A 1 205 ? 9.269 -23.172 -39.820 1.00 36.97 205 GLY A N 1
ATOM 1570 C CA . GLY A 1 205 ? 8.612 -22.000 -39.216 1.00 36.97 205 GLY A CA 1
ATOM 1571 C C . GLY A 1 205 ? 8.962 -20.613 -39.775 1.00 36.97 205 GLY A C 1
ATOM 1572 O O . GLY A 1 205 ? 8.528 -19.616 -39.205 1.00 36.97 205 GLY A O 1
ATOM 1573 N N . SER A 1 206 ? 9.737 -20.506 -40.860 1.00 34.22 206 SER A N 1
ATOM 1574 C CA . SER A 1 206 ? 10.216 -19.214 -41.380 1.00 34.22 206 SER A CA 1
ATOM 1575 C C . SER A 1 206 ? 9.108 -18.386 -42.057 1.00 34.22 206 SER A C 1
ATOM 1577 O O . SER A 1 206 ? 8.591 -18.754 -43.112 1.00 34.22 206 SER A O 1
ATOM 1579 N N . LEU A 1 207 ? 8.764 -17.243 -41.454 1.00 41.53 207 LEU A N 1
ATOM 1580 C CA . LEU A 1 207 ? 7.963 -16.164 -42.040 1.00 41.53 207 LEU A CA 1
ATOM 1581 C C . LEU A 1 207 ? 8.887 -14.986 -42.415 1.00 41.53 207 LEU A C 1
ATOM 1583 O O . LEU A 1 207 ? 9.400 -14.314 -41.531 1.00 41.53 207 LEU A O 1
ATOM 1587 N N . ILE A 1 208 ? 9.046 -14.774 -43.729 1.00 41.69 208 ILE A N 1
ATOM 1588 C CA . ILE A 1 208 ? 9.451 -13.582 -44.522 1.00 41.69 208 ILE A CA 1
ATOM 1589 C C . ILE A 1 208 ? 10.259 -12.455 -43.811 1.00 41.69 208 ILE A C 1
ATOM 1591 O O . ILE A 1 208 ? 9.700 -11.778 -42.945 1.00 41.69 208 ILE A O 1
ATOM 1595 N N . PRO A 1 209 ? 11.491 -12.114 -44.264 1.00 42.88 209 PRO A N 1
ATOM 1596 C CA . PRO A 1 209 ? 12.255 -10.961 -43.771 1.00 42.88 209 PRO A CA 1
ATOM 1597 C C . PRO A 1 209 ? 11.937 -9.653 -44.533 1.00 42.88 209 PRO A C 1
ATOM 1599 O O . PRO A 1 209 ? 11.692 -9.660 -45.739 1.00 42.88 209 PRO A O 1
ATOM 1602 N N . MET A 1 210 ? 11.970 -8.507 -43.837 1.00 43.25 210 MET A N 1
ATOM 1603 C CA . MET A 1 210 ? 11.884 -7.154 -44.421 1.00 43.25 210 MET A CA 1
ATOM 1604 C C . MET A 1 210 ? 13.220 -6.406 -44.324 1.00 43.25 210 MET A C 1
ATOM 1606 O O . MET A 1 210 ? 13.916 -6.493 -43.317 1.00 43.25 210 MET A O 1
ATOM 1610 N N . GLY A 1 211 ? 13.549 -5.658 -45.384 1.00 33.62 211 GLY A N 1
ATOM 1611 C CA . GLY A 1 211 ? 14.865 -5.054 -45.626 1.00 33.62 211 GLY A CA 1
ATOM 1612 C C . GLY A 1 211 ? 15.228 -3.795 -44.822 1.00 33.62 211 GLY A C 1
ATOM 1613 O O . GLY A 1 211 ? 14.409 -3.193 -44.127 1.00 33.62 211 GLY A O 1
ATOM 1614 N N . LEU A 1 212 ? 16.493 -3.379 -44.977 1.00 41.75 212 LEU A N 1
ATOM 1615 C CA . LEU A 1 212 ? 17.235 -2.383 -44.182 1.00 41.75 212 LEU A CA 1
ATOM 1616 C C . LEU A 1 212 ? 16.595 -0.989 -44.021 1.00 41.75 212 LEU A C 1
ATOM 1618 O O . LEU A 1 212 ? 16.927 -0.296 -43.060 1.00 41.75 212 LEU A O 1
ATOM 1622 N N . SER A 1 213 ? 15.646 -0.581 -44.869 1.00 36.09 213 SER A N 1
ATOM 1623 C CA . SER A 1 213 ? 14.859 0.647 -44.642 1.00 36.09 213 SER A CA 1
ATOM 1624 C C . SER A 1 213 ? 14.072 0.582 -43.315 1.00 36.09 213 SER A C 1
ATOM 1626 O O . SER A 1 213 ? 13.888 1.592 -42.632 1.00 36.09 213 SER A O 1
ATOM 1628 N N . ALA A 1 214 ? 13.732 -0.631 -42.861 1.00 42.44 214 ALA A N 1
ATOM 1629 C CA . ALA A 1 214 ? 13.031 -0.885 -41.608 1.00 42.44 214 ALA A CA 1
ATOM 1630 C C . ALA A 1 214 ? 13.859 -0.579 -40.342 1.00 42.44 214 ALA A C 1
ATOM 1632 O O . ALA A 1 214 ? 13.271 -0.325 -39.293 1.00 42.44 214 ALA A O 1
ATOM 1633 N N . ARG A 1 215 ? 15.204 -0.540 -40.410 1.00 42.66 215 ARG A N 1
ATOM 1634 C CA . ARG A 1 215 ? 16.057 -0.194 -39.249 1.00 42.66 215 ARG A CA 1
ATOM 1635 C C . ARG A 1 215 ? 15.924 1.285 -38.855 1.00 42.66 215 ARG A C 1
ATOM 1637 O O . ARG A 1 215 ? 15.922 1.598 -37.667 1.00 42.66 215 ARG A O 1
ATOM 1644 N N . ALA A 1 216 ? 15.733 2.184 -39.824 1.00 36.88 216 ALA A N 1
ATOM 1645 C CA . ALA A 1 216 ? 15.413 3.592 -39.564 1.00 36.88 216 ALA A CA 1
ATOM 1646 C C . ALA A 1 216 ? 13.925 3.789 -39.207 1.00 36.88 216 ALA A C 1
ATOM 1648 O O . ALA A 1 216 ? 13.593 4.631 -38.367 1.00 36.88 216 ALA A O 1
ATOM 1649 N N . SER A 1 217 ? 13.037 2.958 -39.770 1.00 40.75 217 SER A N 1
ATOM 1650 C CA . SER A 1 217 ? 11.610 2.958 -39.424 1.00 40.75 217 SER A CA 1
ATOM 1651 C C . SER A 1 217 ? 11.300 2.398 -38.033 1.00 40.75 217 SER A C 1
ATOM 1653 O O . SER A 1 217 ? 10.299 2.787 -37.452 1.00 40.75 217 SER A O 1
ATOM 1655 N N . LEU A 1 218 ? 12.147 1.550 -37.440 1.00 44.59 218 LEU A N 1
ATOM 1656 C CA . LEU A 1 218 ? 11.951 1.044 -36.071 1.00 44.59 218 LEU A CA 1
ATOM 1657 C C . LEU A 1 218 ? 12.184 2.122 -35.000 1.00 44.59 218 LEU A C 1
ATOM 1659 O O . LEU A 1 218 ? 11.471 2.153 -33.999 1.00 44.59 218 LEU A O 1
ATOM 1663 N N . ARG A 1 219 ? 13.111 3.063 -35.238 1.00 43.47 219 ARG A N 1
ATOM 1664 C CA . ARG A 1 219 ? 13.297 4.247 -34.375 1.00 43.47 219 ARG A CA 1
ATOM 1665 C C . ARG A 1 219 ? 12.134 5.243 -34.478 1.00 43.47 219 ARG A C 1
ATOM 1667 O O . ARG A 1 219 ? 11.847 5.937 -33.509 1.00 43.47 219 ARG A O 1
ATOM 1674 N N . THR A 1 220 ? 11.447 5.297 -35.621 1.00 40.78 220 THR A N 1
ATOM 1675 C CA . THR A 1 220 ? 10.293 6.187 -35.866 1.00 40.78 220 THR A CA 1
ATOM 1676 C C . THR A 1 220 ? 8.932 5.523 -35.604 1.00 40.78 220 THR A C 1
ATOM 1678 O O . THR A 1 220 ? 7.964 6.222 -35.311 1.00 40.78 220 THR A O 1
ATOM 1681 N N . ALA A 1 221 ? 8.840 4.189 -35.584 1.00 43.38 221 ALA A N 1
ATOM 1682 C CA . ALA A 1 221 ? 7.615 3.442 -35.273 1.00 43.38 221 ALA A CA 1
ATOM 1683 C C . ALA A 1 221 ? 7.167 3.583 -33.808 1.00 43.38 221 ALA A C 1
ATOM 1685 O O . ALA A 1 221 ? 5.984 3.428 -33.516 1.00 43.38 221 ALA A O 1
ATOM 1686 N N . PHE A 1 222 ? 8.077 3.949 -32.897 1.00 44.72 222 PHE A N 1
ATOM 1687 C CA . PHE A 1 222 ? 7.719 4.322 -31.523 1.00 44.72 222 PHE A CA 1
ATOM 1688 C C . PHE A 1 222 ? 6.956 5.659 -31.448 1.00 44.72 222 PHE A C 1
ATOM 1690 O O . PHE A 1 222 ? 6.274 5.918 -30.461 1.00 44.72 222 PHE A O 1
ATOM 1697 N N . VAL A 1 223 ? 7.063 6.504 -32.485 1.00 43.62 223 VAL A N 1
ATOM 1698 C CA . VAL A 1 223 ? 6.499 7.868 -32.532 1.00 43.62 223 VAL A CA 1
ATOM 1699 C C . VAL A 1 223 ? 5.335 7.982 -33.531 1.00 43.62 223 VAL A C 1
ATOM 1701 O O . VAL A 1 223 ? 4.547 8.919 -33.462 1.00 43.62 223 VAL A O 1
ATOM 1704 N N . SER A 1 224 ? 5.157 7.020 -34.440 1.00 44.19 224 SER A N 1
ATOM 1705 C CA . SER A 1 224 ? 4.070 7.018 -35.434 1.00 44.19 224 SER A CA 1
ATOM 1706 C C . SER A 1 224 ? 3.344 5.673 -35.472 1.00 44.19 224 SER A C 1
ATOM 1708 O O . SER A 1 224 ? 3.397 4.925 -36.446 1.00 44.19 224 SER A O 1
ATOM 1710 N N . PHE A 1 225 ? 2.662 5.357 -34.373 1.00 46.69 225 PHE A N 1
ATOM 1711 C CA . PHE A 1 225 ? 1.783 4.199 -34.264 1.00 46.69 225 PHE A CA 1
ATOM 1712 C C . PHE A 1 225 ? 0.430 4.504 -34.925 1.00 46.69 225 PHE A C 1
ATOM 1714 O O . PHE A 1 225 ? -0.381 5.248 -34.379 1.00 46.69 225 PHE A O 1
ATOM 1721 N N . SER A 1 226 ? 0.161 3.915 -36.093 1.00 44.47 226 SER A N 1
ATOM 1722 C CA . SER A 1 226 ? -1.211 3.755 -36.586 1.00 44.47 226 SER A CA 1
ATOM 1723 C C . SER A 1 226 ? -1.687 2.361 -36.179 1.00 44.47 226 SER A C 1
ATOM 1725 O O . SER A 1 226 ? -1.348 1.360 -36.813 1.00 44.47 226 SER A O 1
ATOM 1727 N N . SER A 1 227 ? -2.452 2.302 -35.087 1.00 52.75 227 SER A N 1
ATOM 1728 C CA . SER A 1 227 ? -3.030 1.093 -34.475 1.00 52.75 227 SER A CA 1
ATOM 1729 C C . SER A 1 227 ? -3.959 0.284 -35.395 1.00 52.75 227 SER A C 1
ATOM 1731 O O . SER A 1 227 ? -4.430 -0.783 -35.014 1.00 52.75 227 SER A O 1
ATOM 1733 N N . SER A 1 228 ? -4.233 0.779 -36.602 1.00 56.56 228 SER A N 1
ATOM 1734 C CA . SER A 1 228 ? -5.262 0.282 -37.514 1.00 56.56 228 SER A CA 1
ATOM 1735 C C . SER A 1 228 ? -4.755 -0.618 -38.651 1.00 56.56 228 SER A C 1
ATOM 1737 O O . SER A 1 228 ? -5.566 -1.080 -39.449 1.00 56.56 228 SER A O 1
ATOM 1739 N N . SER A 1 229 ? -3.448 -0.903 -38.760 1.00 69.19 229 SER A N 1
ATOM 1740 C CA . SER A 1 229 ? -2.908 -1.754 -39.839 1.00 69.19 229 SER A CA 1
ATOM 1741 C C . SER A 1 229 ? -2.454 -3.133 -39.349 1.00 69.19 229 SER A C 1
ATOM 1743 O O . SER A 1 229 ? -1.546 -3.249 -38.526 1.00 69.19 229 SER A O 1
ATOM 1745 N N . VAL A 1 230 ? -3.006 -4.196 -39.951 1.00 68.38 230 VAL A N 1
ATOM 1746 C CA . VAL A 1 230 ? -2.626 -5.610 -39.724 1.00 68.38 230 VAL A CA 1
ATOM 1747 C C . VAL A 1 230 ? -1.114 -5.831 -39.873 1.00 68.38 230 VAL A C 1
ATOM 1749 O O . VAL A 1 230 ? -0.528 -6.668 -39.188 1.00 68.38 230 VAL A O 1
ATOM 1752 N N . ARG A 1 231 ? -0.451 -5.057 -40.742 1.00 68.56 231 ARG A N 1
ATOM 1753 C CA . ARG A 1 231 ? 0.997 -5.148 -40.960 1.00 68.56 231 ARG A CA 1
ATOM 1754 C C . ARG A 1 231 ? 1.790 -4.650 -39.747 1.00 68.56 231 ARG A C 1
ATOM 1756 O O . ARG A 1 231 ? 2.759 -5.298 -39.374 1.00 68.56 231 ARG A O 1
ATOM 1763 N N . GLY A 1 232 ? 1.338 -3.577 -39.091 1.00 69.69 232 GLY A N 1
ATOM 1764 C CA . GLY A 1 232 ? 1.950 -3.049 -37.865 1.00 69.69 232 GLY A CA 1
ATOM 1765 C C . GLY A 1 232 ? 1.889 -4.038 -36.699 1.00 69.69 232 GLY A C 1
ATOM 1766 O O . GLY A 1 232 ? 2.881 -4.231 -36.000 1.00 69.69 232 GLY A O 1
ATOM 1767 N N . TRP A 1 233 ? 0.762 -4.743 -36.554 1.00 71.00 233 TRP A N 1
ATOM 1768 C CA . TRP A 1 233 ? 0.595 -5.770 -35.520 1.00 71.00 233 TRP A CA 1
ATOM 1769 C C . TRP A 1 233 ? 1.564 -6.950 -35.688 1.00 71.00 233 TRP A C 1
ATOM 1771 O O . TRP A 1 233 ? 2.147 -7.415 -34.711 1.00 71.00 233 TRP A O 1
ATOM 1781 N N . ARG A 1 234 ? 1.795 -7.407 -36.930 1.00 74.62 234 ARG A N 1
ATOM 1782 C CA . ARG A 1 234 ? 2.733 -8.512 -37.211 1.00 74.62 234 ARG A CA 1
ATOM 1783 C C . ARG A 1 234 ? 4.168 -8.162 -36.817 1.00 74.62 234 ARG A C 1
ATOM 1785 O O . ARG A 1 234 ? 4.824 -8.987 -36.191 1.00 74.62 234 ARG A O 1
ATOM 1792 N N . TYR A 1 235 ? 4.629 -6.949 -37.120 1.00 73.00 235 TYR A N 1
ATOM 1793 C CA . TYR A 1 235 ? 5.967 -6.499 -36.724 1.00 73.00 235 TYR A CA 1
ATOM 1794 C C . TYR A 1 235 ? 6.127 -6.364 -35.215 1.00 73.00 235 TYR A C 1
ATOM 1796 O O . TYR A 1 235 ? 7.147 -6.770 -34.665 1.00 73.00 235 TYR A O 1
ATOM 1804 N N . TYR A 1 236 ? 5.119 -5.808 -34.543 1.00 74.81 236 TYR A N 1
ATOM 1805 C CA . TYR A 1 236 ? 5.128 -5.671 -33.091 1.00 74.81 236 TYR A CA 1
ATOM 1806 C C . TYR A 1 236 ? 5.215 -7.037 -32.404 1.00 74.81 236 TYR A C 1
ATOM 1808 O O . TYR A 1 236 ? 6.047 -7.241 -31.521 1.00 74.81 236 TYR A O 1
ATOM 1816 N N . TRP A 1 237 ? 4.415 -7.999 -32.870 1.00 77.69 237 TRP A N 1
ATOM 1817 C CA . TRP A 1 237 ? 4.447 -9.367 -32.365 1.00 77.69 237 TRP A CA 1
ATOM 1818 C C . TRP A 1 237 ? 5.802 -10.045 -32.602 1.00 77.69 237 TRP A C 1
ATOM 1820 O O . TRP A 1 237 ? 6.376 -10.611 -31.676 1.00 77.69 237 TRP A O 1
ATOM 1830 N N . GLN A 1 238 ? 6.350 -9.940 -33.816 1.00 77.62 238 GLN A N 1
ATOM 1831 C CA . GLN A 1 238 ? 7.678 -10.472 -34.136 1.00 77.62 238 GLN A CA 1
ATOM 1832 C C . GLN A 1 238 ? 8.765 -9.874 -33.235 1.00 77.62 238 GLN A C 1
ATOM 1834 O O . GLN A 1 238 ? 9.606 -10.611 -32.726 1.00 77.62 238 GLN A O 1
ATOM 1839 N N . TRP A 1 239 ? 8.722 -8.563 -32.988 1.00 79.50 239 TRP A N 1
ATOM 1840 C CA . TRP A 1 239 ? 9.680 -7.891 -32.114 1.00 79.50 239 TRP A CA 1
ATOM 1841 C C . TRP A 1 239 ? 9.580 -8.373 -30.663 1.00 79.50 239 TRP A C 1
ATOM 1843 O O . TRP A 1 239 ? 10.607 -8.664 -30.056 1.00 79.50 239 TRP A O 1
ATOM 1853 N N . ILE A 1 240 ? 8.365 -8.532 -30.124 1.00 80.06 240 ILE A N 1
ATOM 1854 C CA . ILE A 1 240 ? 8.167 -9.094 -28.778 1.00 80.06 240 ILE A CA 1
ATOM 1855 C C . ILE A 1 240 ? 8.752 -10.503 -28.688 1.00 80.06 240 ILE A C 1
ATOM 1857 O O . ILE A 1 240 ? 9.463 -10.805 -27.732 1.00 80.06 240 ILE A O 1
ATOM 1861 N N . CYS A 1 241 ? 8.472 -11.366 -29.670 1.00 83.38 241 CYS A N 1
ATOM 1862 C CA . CYS A 1 241 ? 9.008 -12.726 -29.686 1.00 83.38 241 CYS A CA 1
ATOM 1863 C C . CYS A 1 241 ? 10.540 -12.729 -29.703 1.00 83.38 241 CYS A C 1
ATOM 1865 O O . CYS A 1 241 ? 11.153 -13.506 -28.978 1.00 83.38 241 CYS A O 1
ATOM 1867 N N . VAL A 1 242 ? 11.153 -11.839 -30.484 1.00 80.56 242 VAL A N 1
ATOM 1868 C CA . VAL A 1 242 ? 12.609 -11.683 -30.548 1.00 80.56 242 VAL A CA 1
ATOM 1869 C C . VAL A 1 242 ? 13.181 -11.182 -29.219 1.00 80.56 242 VAL A C 1
ATOM 1871 O O . VAL A 1 242 ? 14.126 -11.778 -28.710 1.00 80.56 242 VAL A O 1
ATOM 1874 N N . ALA A 1 243 ? 12.598 -10.141 -28.620 1.00 81.88 243 ALA A N 1
ATOM 1875 C CA . ALA A 1 243 ? 13.037 -9.616 -27.326 1.00 81.88 243 ALA A CA 1
ATOM 1876 C C . ALA A 1 243 ? 12.924 -10.676 -26.214 1.00 81.88 243 ALA A C 1
ATOM 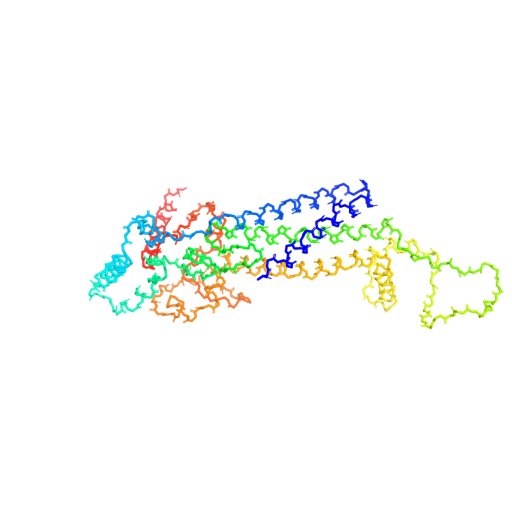1878 O O . ALA A 1 243 ? 13.836 -10.835 -25.406 1.00 81.88 243 ALA A O 1
ATOM 1879 N N . ALA A 1 244 ? 11.838 -11.455 -26.213 1.00 86.12 244 ALA A N 1
ATOM 1880 C CA . ALA A 1 244 ? 11.639 -12.556 -25.274 1.00 86.12 244 ALA A CA 1
ATOM 1881 C C . ALA A 1 244 ? 12.582 -13.742 -25.510 1.00 86.12 244 ALA A C 1
ATOM 1883 O O . ALA A 1 244 ? 12.927 -14.441 -24.561 1.00 86.12 244 ALA A O 1
ATOM 1884 N N . TRP A 1 245 ? 12.999 -13.977 -26.754 1.00 87.75 245 TRP A N 1
ATOM 1885 C CA . TRP A 1 245 ? 13.949 -15.034 -27.090 1.00 87.75 245 TRP A CA 1
ATOM 1886 C C . TRP A 1 245 ? 15.385 -14.666 -26.711 1.00 87.75 245 TRP A C 1
ATOM 1888 O O . TRP A 1 245 ? 16.117 -15.499 -26.184 1.00 87.75 245 TRP A O 1
ATOM 1898 N N . CYS A 1 246 ? 15.783 -13.421 -26.973 1.00 85.88 246 CYS A N 1
ATOM 1899 C CA . CYS A 1 246 ? 17.139 -12.947 -26.718 1.00 85.88 246 CYS A CA 1
ATOM 1900 C C . CYS A 1 246 ? 17.399 -12.679 -25.236 1.00 85.88 246 CYS A C 1
ATOM 1902 O O . CYS A 1 246 ? 18.452 -13.053 -24.729 1.00 85.88 246 CYS A O 1
ATOM 1904 N N . ASP A 1 247 ? 16.422 -12.099 -24.533 1.00 90.31 247 ASP A N 1
ATOM 1905 C CA . ASP A 1 247 ? 16.540 -11.737 -23.121 1.00 90.31 247 ASP A CA 1
ATOM 1906 C C . ASP A 1 247 ? 15.363 -12.313 -22.313 1.00 90.31 247 ASP A C 1
ATOM 1908 O O . ASP A 1 247 ? 14.534 -11.562 -21.782 1.00 90.31 247 ASP A O 1
ATOM 1912 N N . PRO A 1 248 ? 15.259 -13.652 -22.182 1.00 91.19 248 PRO A N 1
ATOM 1913 C CA . PRO A 1 248 ? 14.098 -14.307 -21.576 1.00 91.19 248 PRO A CA 1
ATOM 1914 C C . PRO A 1 248 ? 13.866 -13.879 -20.125 1.00 91.19 248 PRO A C 1
ATOM 1916 O O . PRO A 1 248 ? 12.722 -13.727 -19.695 1.00 91.19 248 PRO A O 1
ATOM 1919 N N . TRP A 1 249 ? 14.941 -13.620 -19.376 1.00 93.81 249 TRP A N 1
ATOM 1920 C CA . TRP A 1 249 ? 14.855 -13.095 -18.013 1.00 93.81 249 TRP A CA 1
ATOM 1921 C C . TRP A 1 249 ? 14.255 -11.686 -17.968 1.00 93.81 249 TRP A C 1
ATOM 1923 O O . TRP A 1 249 ? 13.324 -11.431 -17.205 1.00 93.81 249 TRP A O 1
ATOM 1933 N N . VAL A 1 250 ? 14.753 -10.773 -18.805 1.00 93.31 250 VAL A N 1
ATOM 1934 C CA . VAL A 1 250 ? 14.286 -9.380 -18.843 1.00 93.31 250 VAL A CA 1
ATOM 1935 C C . VAL A 1 250 ? 12.834 -9.322 -19.318 1.00 93.31 250 VAL A C 1
ATOM 1937 O O . VAL A 1 250 ? 12.022 -8.614 -18.724 1.00 93.31 250 VAL A O 1
ATOM 1940 N N . ALA A 1 251 ? 12.470 -10.135 -20.312 1.00 92.69 251 ALA A N 1
ATOM 1941 C CA . ALA A 1 251 ? 11.092 -10.271 -20.769 1.00 92.69 251 ALA A CA 1
ATOM 1942 C C . ALA A 1 251 ? 10.167 -10.834 -19.679 1.00 92.69 251 ALA A C 1
ATOM 1944 O O . ALA A 1 251 ? 9.067 -10.314 -19.475 1.00 92.69 251 ALA A O 1
ATOM 1945 N N . TYR A 1 252 ? 10.621 -11.836 -18.919 1.00 94.50 252 TYR A N 1
ATOM 1946 C CA . TYR A 1 252 ? 9.898 -12.341 -17.752 1.00 94.50 252 TYR A CA 1
ATOM 1947 C C . TYR A 1 252 ? 9.701 -11.250 -16.688 1.00 94.50 252 TYR A C 1
ATOM 1949 O O . TYR A 1 252 ? 8.587 -11.069 -16.185 1.00 94.50 252 TYR A O 1
ATOM 1957 N N . CYS A 1 253 ? 10.746 -10.482 -16.365 1.00 95.88 253 CYS A N 1
ATOM 1958 C CA . CYS A 1 253 ? 10.657 -9.359 -15.434 1.00 95.88 253 CYS A CA 1
ATOM 1959 C C . CYS A 1 253 ? 9.692 -8.274 -15.927 1.00 95.88 253 CYS A C 1
ATOM 1961 O O . CYS A 1 253 ? 8.900 -7.771 -15.134 1.00 95.88 253 CYS A O 1
ATOM 1963 N N . PHE A 1 254 ? 9.706 -7.949 -17.221 1.00 95.38 254 PHE A N 1
ATOM 1964 C CA . PHE A 1 254 ? 8.793 -6.982 -17.830 1.00 95.38 254 PHE A CA 1
ATOM 1965 C C . PHE A 1 254 ? 7.331 -7.433 -17.750 1.00 95.38 254 PHE A C 1
ATOM 1967 O O . PHE A 1 254 ? 6.458 -6.653 -17.362 1.00 95.38 254 PHE A O 1
ATOM 1974 N N . ALA A 1 255 ? 7.055 -8.701 -18.066 1.00 94.44 255 ALA A N 1
ATOM 1975 C CA . ALA A 1 255 ? 5.715 -9.274 -17.971 1.00 94.44 255 ALA A CA 1
ATOM 1976 C C . ALA A 1 255 ? 5.201 -9.267 -16.522 1.00 94.44 255 ALA A C 1
ATOM 1978 O O . ALA A 1 255 ? 4.069 -8.855 -16.264 1.00 94.44 255 ALA A O 1
ATOM 1979 N N . ASN A 1 256 ? 6.055 -9.638 -15.561 1.00 94.56 256 ASN A N 1
ATOM 1980 C CA . ASN A 1 256 ? 5.728 -9.534 -14.140 1.00 94.56 256 ASN A CA 1
ATOM 1981 C C . ASN A 1 256 ? 5.460 -8.081 -13.741 1.00 94.56 256 ASN A C 1
ATOM 1983 O O . ASN A 1 256 ? 4.421 -7.799 -13.150 1.00 94.56 256 ASN A O 1
ATOM 1987 N N . ALA A 1 257 ? 6.346 -7.149 -14.096 1.00 96.06 257 ALA A N 1
ATOM 1988 C CA . ALA A 1 257 ? 6.173 -5.734 -13.784 1.00 96.06 257 ALA A CA 1
ATOM 1989 C C . ALA A 1 257 ? 4.858 -5.177 -14.353 1.00 96.06 257 ALA A C 1
ATOM 1991 O O . ALA A 1 257 ? 4.157 -4.448 -13.654 1.00 96.06 257 ALA A O 1
ATOM 1992 N N . SER A 1 258 ? 4.479 -5.594 -15.564 1.00 95.38 258 SER A N 1
ATOM 1993 C CA . SER A 1 258 ? 3.214 -5.232 -16.218 1.00 95.38 258 SER A CA 1
ATOM 1994 C C . SER A 1 258 ? 1.989 -5.768 -15.469 1.00 95.38 258 SER A C 1
ATOM 1996 O O . SER A 1 258 ? 1.001 -5.059 -15.294 1.00 95.38 258 SER A O 1
ATOM 1998 N N . PHE A 1 259 ? 2.040 -7.006 -14.978 1.00 94.50 259 PHE A N 1
ATOM 1999 C CA . PHE A 1 259 ? 0.960 -7.550 -14.155 1.00 94.50 259 PHE A CA 1
ATOM 2000 C C . PHE A 1 259 ? 0.861 -6.822 -12.805 1.00 94.50 259 PHE A C 1
ATOM 2002 O O . PHE A 1 259 ? -0.218 -6.384 -12.397 1.00 94.50 259 PHE A O 1
ATOM 2009 N N . TYR A 1 260 ? 1.997 -6.646 -12.127 1.00 93.81 260 TYR A N 1
ATOM 2010 C CA . TYR A 1 260 ? 2.037 -6.022 -10.810 1.00 93.81 260 TYR A CA 1
ATOM 2011 C C . TYR A 1 260 ? 1.651 -4.547 -10.853 1.00 93.81 260 TYR A C 1
ATOM 2013 O O . TYR A 1 260 ? 0.924 -4.124 -9.964 1.00 93.81 260 TYR A O 1
ATOM 2021 N N . VAL A 1 261 ? 2.045 -3.774 -11.872 1.00 95.81 261 VAL A N 1
ATOM 2022 C CA . VAL A 1 261 ? 1.693 -2.346 -11.947 1.00 95.81 261 VAL A CA 1
ATOM 2023 C C . VAL A 1 261 ? 0.188 -2.152 -12.083 1.00 95.81 261 VAL A C 1
ATOM 2025 O O . VAL A 1 261 ? -0.365 -1.254 -11.450 1.00 95.81 261 VAL A O 1
ATOM 2028 N N . ILE A 1 262 ? -0.493 -3.011 -12.850 1.00 95.19 262 ILE A N 1
ATOM 2029 C CA . ILE A 1 262 ? -1.952 -2.980 -12.981 1.00 95.19 262 ILE A CA 1
ATOM 2030 C C . ILE A 1 262 ? -2.572 -3.269 -11.615 1.00 95.19 262 ILE A C 1
ATOM 2032 O O . ILE A 1 262 ? -3.364 -2.476 -11.108 1.00 95.19 262 ILE A O 1
ATOM 2036 N N . TRP A 1 263 ? -2.159 -4.368 -10.984 1.00 94.25 263 TRP A N 1
ATOM 2037 C CA . TRP A 1 263 ? -2.664 -4.777 -9.678 1.00 94.25 263 TRP A CA 1
ATOM 2038 C C . TRP A 1 263 ? -2.435 -3.717 -8.587 1.00 94.25 263 TRP A C 1
ATOM 2040 O O . TRP A 1 263 ? -3.370 -3.342 -7.877 1.00 94.25 263 TRP A O 1
ATOM 2050 N N . THR A 1 264 ? -1.214 -3.194 -8.450 1.00 94.81 264 THR A N 1
ATOM 2051 C CA . THR A 1 264 ? -0.865 -2.224 -7.401 1.00 94.81 264 THR A CA 1
ATOM 2052 C C . THR A 1 264 ? -1.505 -0.867 -7.639 1.00 94.81 264 THR A C 1
ATOM 2054 O O . THR A 1 264 ? -1.932 -0.235 -6.673 1.00 94.81 264 THR A O 1
ATOM 2057 N N . SER A 1 265 ? -1.639 -0.438 -8.897 1.00 96.00 265 SER A N 1
ATOM 2058 C CA . SER A 1 265 ? -2.336 0.807 -9.232 1.00 96.00 265 SER A CA 1
ATOM 2059 C C . SER A 1 265 ? -3.823 0.700 -8.902 1.00 96.00 265 SER A C 1
ATOM 2061 O O . SER A 1 265 ? -4.377 1.602 -8.276 1.00 96.00 265 SER A O 1
ATOM 2063 N N . LEU A 1 266 ? -4.469 -0.423 -9.241 1.00 95.44 266 LEU A N 1
ATOM 2064 C CA . LEU A 1 266 ? -5.866 -0.671 -8.874 1.00 95.44 266 LEU A CA 1
ATOM 2065 C C . LEU A 1 266 ? -6.056 -0.639 -7.353 1.00 95.44 266 LEU A C 1
ATOM 2067 O O . LEU A 1 266 ? -6.954 0.048 -6.868 1.00 95.44 266 LEU A O 1
ATOM 2071 N N . LEU A 1 267 ? -5.187 -1.315 -6.593 1.00 94.75 267 LEU A N 1
ATOM 2072 C CA . LEU A 1 267 ? -5.221 -1.257 -5.130 1.00 94.75 267 LEU A CA 1
ATOM 2073 C C . LEU A 1 267 ? -5.034 0.171 -4.609 1.00 94.75 267 LEU A C 1
ATOM 2075 O O . LEU A 1 267 ? -5.797 0.598 -3.745 1.00 94.75 267 LEU A O 1
ATOM 2079 N N . PHE A 1 268 ? -4.065 0.920 -5.140 1.00 96.81 268 PHE A N 1
ATOM 2080 C CA . PHE A 1 268 ? -3.826 2.307 -4.746 1.00 96.81 268 PHE A CA 1
ATOM 2081 C C . PHE A 1 268 ? -5.082 3.162 -4.924 1.00 96.81 268 PHE A C 1
ATOM 2083 O O . PHE A 1 268 ? -5.534 3.790 -3.965 1.00 96.81 268 PHE A O 1
ATOM 2090 N N . PHE A 1 269 ? -5.681 3.152 -6.117 1.00 95.25 269 PHE A N 1
ATOM 2091 C CA . PHE A 1 269 ? -6.854 3.974 -6.405 1.00 95.25 269 PHE A CA 1
ATOM 2092 C C . PHE A 1 269 ? -8.076 3.542 -5.596 1.00 95.25 269 PHE A C 1
ATOM 2094 O O . PHE A 1 269 ? -8.775 4.402 -5.062 1.00 95.25 269 PHE A O 1
ATOM 2101 N N . VAL A 1 270 ? -8.314 2.236 -5.441 1.00 92.81 270 VAL A N 1
ATOM 2102 C CA . VAL A 1 270 ? -9.435 1.724 -4.639 1.00 92.81 270 VAL A CA 1
ATOM 2103 C C . VAL A 1 270 ? -9.285 2.123 -3.174 1.00 92.81 270 VAL A C 1
ATOM 2105 O O . VAL A 1 270 ? -10.229 2.667 -2.598 1.00 92.81 270 VAL A O 1
ATOM 2108 N N . HIS A 1 271 ? -8.113 1.907 -2.569 1.00 94.25 271 HIS A N 1
ATOM 2109 C CA . HIS A 1 271 ? -7.879 2.286 -1.177 1.00 94.25 271 HIS A CA 1
ATOM 2110 C C . HIS A 1 271 ? -7.947 3.806 -0.992 1.00 94.25 271 HIS A C 1
ATOM 2112 O O . HIS A 1 271 ? -8.622 4.277 -0.075 1.00 94.25 271 HIS A O 1
ATOM 2118 N N . LEU A 1 272 ? -7.313 4.588 -1.873 1.00 93.38 272 LEU A N 1
ATOM 2119 C CA . LEU A 1 272 ? -7.340 6.047 -1.785 1.00 93.38 272 LEU A CA 1
ATOM 2120 C C . LEU A 1 272 ? -8.770 6.582 -1.900 1.00 93.38 272 LEU A C 1
ATOM 2122 O O . LEU A 1 272 ? -9.184 7.390 -1.073 1.00 93.38 272 LEU A O 1
ATOM 2126 N N . HIS A 1 273 ? -9.548 6.092 -2.865 1.00 90.88 273 HIS A N 1
ATOM 2127 C CA . HIS A 1 273 ? -10.945 6.477 -3.039 1.00 90.88 273 HIS A CA 1
ATOM 2128 C C . HIS A 1 273 ? -11.798 6.092 -1.818 1.00 90.88 273 HIS A C 1
ATOM 2130 O O . HIS A 1 273 ? -12.499 6.933 -1.252 1.00 90.88 273 HIS A O 1
ATOM 2136 N N . GLN A 1 274 ? -11.693 4.843 -1.353 1.00 91.25 274 GLN A N 1
ATOM 2137 C CA . GLN A 1 274 ? -12.427 4.338 -0.191 1.00 91.25 274 GLN A CA 1
ATOM 2138 C C . GLN A 1 274 ? -12.155 5.172 1.068 1.00 91.25 274 GLN A C 1
ATOM 2140 O O . GLN A 1 274 ? -13.074 5.484 1.828 1.00 91.25 274 GLN A O 1
ATOM 2145 N N . MET A 1 275 ? -10.899 5.551 1.291 1.00 91.38 275 MET A N 1
ATOM 2146 C CA . MET A 1 275 ? -10.516 6.294 2.481 1.00 91.38 275 MET A CA 1
ATOM 2147 C C . MET A 1 275 ? -10.805 7.780 2.359 1.00 91.38 275 MET A C 1
ATOM 2149 O O . MET A 1 275 ? -11.374 8.340 3.288 1.00 91.38 275 MET A O 1
ATOM 2153 N N . ALA A 1 276 ? -10.444 8.415 1.246 1.00 90.88 276 ALA A N 1
ATOM 2154 C CA . ALA A 1 276 ? -10.600 9.853 1.077 1.00 90.88 276 ALA A CA 1
ATOM 2155 C C . ALA A 1 276 ? -12.071 10.242 0.866 1.00 90.88 276 ALA A C 1
ATOM 2157 O O . ALA A 1 276 ? -12.563 11.119 1.569 1.00 90.88 276 ALA A O 1
ATOM 2158 N N . TRP A 1 277 ? -12.813 9.560 -0.011 1.00 87.31 277 TRP A N 1
ATOM 2159 C CA . TRP A 1 277 ? -14.229 9.872 -0.257 1.00 87.31 277 TRP A CA 1
ATOM 2160 C C . TRP A 1 277 ? -15.174 9.135 0.690 1.00 87.31 277 TRP A C 1
ATOM 2162 O O . TRP A 1 277 ? -16.123 9.733 1.199 1.00 87.31 277 TRP A O 1
ATOM 2172 N N . GLY A 1 278 ? -14.911 7.854 0.956 1.00 83.56 278 GLY A N 1
ATOM 2173 C CA . GLY A 1 278 ? -15.788 7.029 1.791 1.00 83.56 278 GLY A CA 1
ATOM 2174 C C . GLY A 1 278 ? -15.543 7.156 3.294 1.00 83.56 278 GLY A C 1
ATOM 2175 O O . GLY A 1 278 ? -16.451 6.904 4.082 1.00 83.56 278 GLY A O 1
ATOM 2176 N N . GLY A 1 279 ? -14.330 7.514 3.726 1.00 88.12 279 GLY A N 1
ATOM 2177 C CA . GLY A 1 279 ? -13.961 7.511 5.145 1.00 88.12 279 GLY A CA 1
ATOM 2178 C C . GLY A 1 279 ? -14.020 6.120 5.792 1.00 88.12 279 GLY A C 1
ATOM 2179 O O . GLY A 1 279 ? -14.036 6.021 7.022 1.00 88.12 279 GLY A O 1
ATOM 2180 N N . VAL A 1 280 ? -14.057 5.047 4.996 1.00 89.69 280 VAL A N 1
ATOM 2181 C CA . VAL A 1 280 ? -14.318 3.663 5.428 1.00 89.69 280 VAL A CA 1
ATOM 2182 C C . VAL A 1 280 ? -13.063 2.794 5.271 1.00 89.69 280 VAL A C 1
ATOM 2184 O O . VAL A 1 280 ? -12.258 3.010 4.363 1.00 89.69 280 VAL A O 1
ATOM 2187 N N . THR A 1 281 ? -12.843 1.843 6.180 1.00 93.69 281 THR A N 1
ATOM 2188 C CA . THR A 1 281 ? -11.774 0.840 6.036 1.00 93.69 281 THR A CA 1
ATOM 2189 C C . THR A 1 281 ? -12.249 -0.354 5.210 1.00 93.69 281 THR A C 1
ATOM 2191 O O . THR A 1 281 ? -13.446 -0.601 5.060 1.00 93.69 281 THR A O 1
ATOM 2194 N N . THR A 1 282 ? -11.315 -1.137 4.682 1.00 93.69 282 THR A N 1
ATOM 2195 C CA . THR A 1 282 ? -11.602 -2.333 3.881 1.00 93.69 282 THR A CA 1
ATOM 2196 C C . THR A 1 282 ? -12.381 -3.342 4.713 1.00 93.69 282 THR A C 1
ATOM 2198 O O . THR A 1 282 ? -13.370 -3.918 4.259 1.00 93.69 282 THR A O 1
ATOM 2201 N N . ASN A 1 283 ? -11.981 -3.505 5.976 1.00 93.12 283 ASN A N 1
ATOM 2202 C CA . ASN A 1 283 ? -12.695 -4.332 6.932 1.00 93.12 283 ASN A CA 1
ATOM 2203 C C . ASN A 1 283 ? -14.124 -3.835 7.193 1.00 93.12 283 ASN A C 1
ATOM 2205 O O . ASN A 1 283 ? -15.024 -4.665 7.278 1.00 93.12 283 ASN A O 1
ATOM 2209 N N . GLU A 1 284 ? -14.342 -2.528 7.331 1.00 90.44 284 GLU A N 1
ATOM 2210 C CA . GLU A 1 284 ? -15.687 -1.965 7.514 1.00 90.44 284 GLU A CA 1
ATOM 2211 C C . GLU A 1 284 ? -16.558 -2.183 6.277 1.00 90.44 284 GLU A C 1
ATOM 2213 O O . GLU A 1 284 ? -17.679 -2.659 6.408 1.00 90.44 284 GLU A O 1
ATOM 2218 N N . ARG A 1 285 ? -16.018 -1.940 5.076 1.00 87.69 285 ARG A N 1
ATOM 2219 C CA . ARG A 1 285 ? -16.729 -2.160 3.810 1.00 87.69 285 ARG A CA 1
ATOM 2220 C C . ARG A 1 285 ? -17.157 -3.618 3.634 1.00 87.69 285 ARG A C 1
ATOM 2222 O O . ARG A 1 285 ? -18.298 -3.877 3.276 1.00 87.69 285 ARG A O 1
ATOM 2229 N N . ILE A 1 286 ? -16.252 -4.570 3.870 1.00 87.44 286 ILE A N 1
ATOM 2230 C CA . ILE A 1 286 ? -16.531 -6.007 3.683 1.00 87.44 286 ILE A CA 1
ATOM 2231 C C . ILE A 1 286 ? -17.500 -6.539 4.747 1.00 87.44 286 ILE A C 1
ATOM 2233 O O . ILE A 1 286 ? -18.223 -7.498 4.502 1.00 87.44 286 ILE A O 1
ATOM 2237 N N . ASN A 1 287 ? -17.502 -5.949 5.944 1.00 85.75 287 ASN A N 1
ATOM 2238 C CA . ASN A 1 287 ? -18.289 -6.430 7.079 1.00 85.75 287 ASN A CA 1
ATOM 2239 C C . ASN A 1 287 ? -19.416 -5.471 7.456 1.00 85.75 287 ASN A C 1
ATOM 2241 O O . ASN A 1 287 ? -19.813 -5.447 8.620 1.00 85.75 287 ASN A O 1
ATOM 2245 N N . VAL A 1 288 ? -19.912 -4.697 6.490 1.00 80.88 288 VAL A N 1
ATOM 2246 C CA . VAL A 1 288 ? -20.901 -3.639 6.711 1.00 80.88 288 VAL A CA 1
ATOM 2247 C C . VAL A 1 288 ? -22.126 -4.155 7.473 1.00 80.88 288 VAL A C 1
ATOM 2249 O O . VAL A 1 288 ? -22.494 -3.574 8.487 1.00 80.88 288 VAL A O 1
ATOM 2252 N N . ASP A 1 289 ? -22.646 -5.329 7.103 1.00 77.06 289 ASP A N 1
ATOM 2253 C CA . ASP A 1 289 ? -23.834 -5.933 7.725 1.00 77.06 289 ASP A CA 1
ATOM 2254 C C . ASP A 1 289 ? -23.609 -6.406 9.169 1.00 77.06 289 ASP A C 1
ATOM 2256 O O . ASP A 1 289 ? -24.559 -6.661 9.908 1.00 77.06 289 ASP A O 1
ATOM 2260 N N . ARG A 1 290 ? -22.346 -6.546 9.596 1.00 78.00 290 ARG A N 1
ATOM 2261 C CA . ARG A 1 290 ? -21.996 -6.956 10.966 1.00 78.00 290 ARG A CA 1
ATOM 2262 C C . ARG A 1 290 ? -21.913 -5.780 11.932 1.00 78.00 290 ARG A C 1
ATOM 2264 O O . ARG A 1 290 ? -21.922 -6.004 13.146 1.00 78.00 290 ARG A O 1
ATOM 2271 N N . TYR A 1 291 ? -21.781 -4.562 11.417 1.00 75.31 291 TYR A N 1
ATOM 2272 C CA . TYR A 1 291 ? -21.639 -3.362 12.224 1.00 75.31 291 TYR A CA 1
ATOM 2273 C C . TYR A 1 291 ? -22.992 -2.674 12.376 1.00 75.31 291 TYR A C 1
ATOM 2275 O O . TYR A 1 291 ? -23.547 -2.133 11.424 1.00 75.31 291 TYR A O 1
ATOM 2283 N N . VAL A 1 292 ? -23.504 -2.655 13.608 1.00 68.75 292 VAL A N 1
ATOM 2284 C CA . VAL A 1 292 ? -24.796 -2.031 13.949 1.00 68.75 292 VAL A CA 1
ATOM 2285 C C . VAL A 1 292 ? -24.849 -0.549 13.572 1.00 68.75 292 VAL A C 1
ATOM 2287 O O . VAL A 1 292 ? -25.919 -0.014 13.292 1.00 68.75 292 VAL A O 1
ATOM 2290 N N . GLU A 1 293 ? -23.687 0.102 13.534 1.00 71.62 293 GLU A N 1
ATOM 2291 C CA . GLU A 1 293 ? -23.512 1.496 13.141 1.00 71.62 293 GLU A CA 1
ATOM 2292 C C . GLU A 1 293 ? -23.782 1.726 11.646 1.00 71.62 293 GLU A C 1
ATOM 2294 O O . GLU A 1 293 ? -24.170 2.829 11.266 1.00 71.62 293 GLU A O 1
ATOM 2299 N N . PHE A 1 294 ? -23.602 0.696 10.813 1.00 68.94 294 PHE A N 1
ATOM 2300 C CA . PHE A 1 294 ? -23.809 0.749 9.366 1.00 68.94 294 PHE A CA 1
ATOM 2301 C C . PHE A 1 294 ? -25.168 0.167 8.939 1.00 68.94 294 PHE A C 1
ATOM 2303 O O . PHE A 1 294 ? -25.726 0.621 7.944 1.00 68.94 294 PHE A O 1
ATOM 2310 N N . SER A 1 295 ? -25.756 -0.763 9.702 1.00 61.50 295 SER A N 1
ATOM 2311 C CA . SER A 1 295 ? -27.056 -1.397 9.397 1.00 61.50 295 SER A CA 1
ATOM 2312 C C . SER A 1 295 ? -28.297 -0.534 9.710 1.00 61.50 295 SER A C 1
ATOM 2314 O O . SER A 1 295 ? -29.404 -1.059 9.790 1.00 61.50 295 SER A O 1
ATOM 2316 N N . GLY A 1 296 ? -28.146 0.777 9.938 1.00 52.91 296 GLY A N 1
ATOM 2317 C CA . GLY A 1 296 ? -29.276 1.687 10.190 1.00 52.91 296 GLY A CA 1
ATOM 2318 C C . GLY A 1 296 ? -29.907 1.596 11.588 1.00 52.91 296 GLY A C 1
ATOM 2319 O O . GLY A 1 296 ? -30.946 2.204 11.824 1.00 52.91 296 GLY A O 1
ATOM 2320 N N . GLY A 1 297 ? -29.279 0.888 12.536 1.00 44.31 297 GLY A N 1
ATOM 2321 C CA . GLY A 1 297 ? -29.776 0.730 13.912 1.00 44.31 297 GLY A CA 1
ATOM 2322 C C . GLY A 1 297 ? -29.648 1.975 14.802 1.00 44.31 297 GLY A C 1
ATOM 2323 O O . GLY A 1 297 ? -30.029 1.939 15.970 1.00 44.31 297 GLY A O 1
ATOM 2324 N N . LEU A 1 298 ? -29.101 3.072 14.275 1.00 50.06 298 LEU A N 1
ATOM 2325 C CA . LEU A 1 298 ? -28.973 4.355 14.958 1.00 50.06 298 LEU A CA 1
ATOM 2326 C C . LEU A 1 298 ? -29.612 5.436 14.085 1.00 50.06 298 LEU A C 1
ATOM 2328 O O . LEU A 1 298 ? -29.341 5.516 12.887 1.00 50.06 298 LEU A O 1
ATOM 2332 N N . VAL A 1 299 ? -30.479 6.251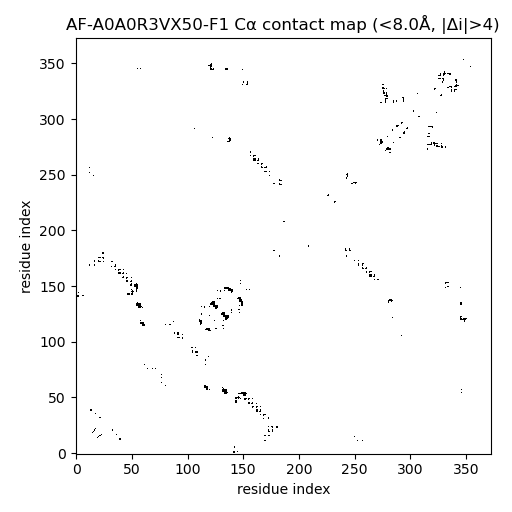 14.689 1.00 41.62 299 VAL A N 1
ATOM 2333 C CA . VAL A 1 299 ? -31.120 7.393 14.030 1.00 41.62 299 VAL A CA 1
ATOM 2334 C C . VAL A 1 299 ? -30.042 8.438 13.755 1.00 41.62 299 VAL A C 1
ATOM 2336 O O . VAL A 1 299 ? -29.687 9.232 14.622 1.00 41.62 299 VAL A O 1
ATOM 2339 N N . TRP A 1 300 ? -29.476 8.415 12.552 1.00 47.22 300 TRP A N 1
ATOM 2340 C CA . TRP A 1 300 ? -28.600 9.481 12.083 1.00 47.22 300 TRP A CA 1
ATOM 2341 C C . TRP A 1 300 ? -29.452 10.735 11.862 1.00 47.22 300 TRP A C 1
ATOM 2343 O O . TRP A 1 300 ? -30.473 10.641 11.169 1.00 47.22 300 TRP A O 1
ATOM 2353 N N . PRO A 1 301 ? -29.067 11.914 12.390 1.00 40.59 301 PRO A N 1
ATOM 2354 C CA . PRO A 1 301 ? -29.632 13.166 11.908 1.00 40.59 301 PRO A CA 1
ATOM 2355 C C . PRO A 1 301 ? -29.432 13.154 10.399 1.00 40.59 301 PRO A C 1
ATOM 2357 O O . PRO A 1 301 ? -28.290 12.990 9.960 1.00 40.59 301 PRO A O 1
ATOM 2360 N N . LYS A 1 302 ? -30.529 13.219 9.624 1.00 38.19 302 LYS A N 1
ATOM 2361 C CA . LYS A 1 302 ? -30.489 13.251 8.157 1.00 38.19 302 LYS A CA 1
ATOM 2362 C C . LYS A 1 302 ? -29.384 14.216 7.769 1.00 38.19 302 LYS A C 1
ATOM 2364 O O . LYS A 1 302 ? -29.501 15.421 7.992 1.00 38.19 302 LYS A O 1
ATOM 2369 N N . ALA A 1 303 ? -28.285 13.656 7.281 1.00 40.56 303 ALA A N 1
ATOM 2370 C CA . ALA A 1 303 ? -27.163 14.451 6.862 1.00 40.56 303 ALA A CA 1
ATOM 2371 C C . ALA A 1 303 ? -27.717 15.393 5.784 1.00 40.56 303 ALA A C 1
ATOM 2373 O O . ALA A 1 303 ? -28.521 14.964 4.948 1.00 40.56 303 ALA A O 1
ATOM 2374 N N . SER A 1 304 ? -27.401 16.687 5.884 1.00 37.34 304 SER A N 1
ATOM 2375 C CA . SER A 1 304 ? -27.856 17.677 4.910 1.00 37.34 304 SER A CA 1
ATOM 2376 C C . SER A 1 304 ? -27.631 17.121 3.507 1.00 37.34 304 SER A C 1
ATOM 2378 O O . SER A 1 304 ? -26.623 16.450 3.264 1.00 37.34 304 SER A O 1
ATOM 2380 N N . SER A 1 305 ? -28.558 17.390 2.592 1.00 40.09 305 SER A N 1
ATOM 2381 C CA . SER A 1 305 ? -28.562 16.924 1.196 1.00 40.09 305 SER A CA 1
ATOM 2382 C C . SER A 1 305 ? -27.243 17.142 0.429 1.00 40.09 305 SER A C 1
ATOM 2384 O O . SER A 1 305 ? -27.060 16.576 -0.638 1.00 40.09 305 SER A O 1
ATOM 2386 N N . SER A 1 306 ? -26.295 17.896 0.990 1.00 42.50 306 SER A N 1
ATOM 2387 C CA . SER A 1 306 ? -24.909 18.065 0.543 1.00 42.50 306 SER A CA 1
ATOM 2388 C C . SER A 1 306 ? -23.927 16.929 0.900 1.00 42.50 306 SER A C 1
ATOM 2390 O O . SER A 1 306 ? -22.754 17.022 0.549 1.00 42.50 306 SER A O 1
ATOM 2392 N N . SER A 1 307 ? -24.353 15.882 1.616 1.00 43.09 307 SER A N 1
ATOM 2393 C CA . SER A 1 307 ? -23.487 14.781 2.097 1.00 43.09 307 SER A CA 1
ATOM 2394 C C . SER A 1 307 ? -23.922 13.382 1.648 1.00 43.09 307 SER A C 1
ATOM 2396 O O . SER A 1 307 ? -23.230 12.397 1.914 1.00 43.09 307 SER A O 1
ATOM 2398 N N . GLN A 1 308 ? -25.030 13.285 0.911 1.00 45.91 308 GLN A N 1
ATOM 2399 C CA . GLN A 1 308 ? -25.228 12.151 0.017 1.00 45.91 308 GLN A CA 1
ATOM 2400 C C . GLN A 1 308 ? -24.190 12.295 -1.098 1.00 45.91 308 GLN A C 1
ATOM 2402 O O . GLN A 1 308 ? -24.097 13.359 -1.702 1.00 45.91 308 GLN A O 1
ATOM 2407 N N . CYS A 1 309 ? -23.371 11.263 -1.334 1.00 40.72 309 CYS A N 1
ATOM 2408 C CA . CYS A 1 309 ? -22.507 11.192 -2.518 1.00 40.72 309 CYS A CA 1
ATOM 2409 C C . CYS A 1 309 ? -23.422 11.425 -3.725 1.00 40.72 309 CYS A C 1
ATOM 2411 O O . CYS A 1 309 ? -24.194 10.537 -4.088 1.00 40.72 309 CYS A O 1
ATOM 2413 N N . CYS A 1 310 ? -23.409 12.636 -4.283 1.00 36.22 310 CYS A N 1
ATOM 2414 C CA . CYS A 1 310 ? -24.135 12.947 -5.498 1.00 36.22 310 CYS A CA 1
ATOM 2415 C C . CYS A 1 310 ? -23.602 12.010 -6.578 1.00 36.22 310 CYS A C 1
ATOM 2417 O O . CYS A 1 310 ? -22.464 12.167 -7.014 1.00 36.22 310 CYS A O 1
ATOM 2419 N N . SER A 1 311 ? -24.417 11.048 -7.016 1.00 42.84 311 SER A N 1
ATOM 2420 C CA . SER A 1 311 ? -24.284 10.429 -8.344 1.00 42.84 311 SER A CA 1
ATOM 2421 C C . SER A 1 311 ? -22.898 9.847 -8.690 1.00 42.84 311 SER A C 1
ATOM 2423 O O . SER A 1 311 ? -22.489 9.835 -9.847 1.00 42.84 311 SER A O 1
ATOM 2425 N N . CYS A 1 312 ? -22.161 9.335 -7.704 1.00 38.75 312 CYS A N 1
ATOM 2426 C CA . CYS A 1 312 ? -20.875 8.681 -7.927 1.00 38.75 312 CYS A CA 1
ATOM 2427 C C . CYS A 1 312 ? -21.133 7.208 -8.285 1.00 38.75 312 CYS A C 1
ATOM 2429 O O . CYS A 1 312 ? -21.866 6.537 -7.560 1.00 38.75 312 CYS A O 1
ATOM 2431 N N . LEU A 1 313 ? -20.468 6.675 -9.313 1.00 43.91 313 LEU A N 1
ATOM 2432 C CA . LEU A 1 313 ? -20.369 5.253 -9.713 1.00 43.91 313 LEU A CA 1
ATOM 2433 C C . LEU A 1 313 ? -19.902 4.269 -8.590 1.00 43.91 313 LEU A C 1
ATOM 2435 O O . LEU A 1 313 ? -19.402 3.184 -8.867 1.00 43.91 313 LEU A O 1
ATOM 2439 N N . CYS A 1 314 ? -19.972 4.655 -7.315 1.00 52.19 314 CYS A N 1
ATOM 2440 C CA . CYS A 1 314 ? -19.037 4.262 -6.267 1.00 52.19 314 CYS A CA 1
ATOM 2441 C C . CYS A 1 314 ? -19.447 3.083 -5.378 1.00 52.19 314 CYS A C 1
ATOM 2443 O O . CYS A 1 314 ? -18.562 2.517 -4.745 1.00 52.19 314 CYS A O 1
ATOM 2445 N N . GLY A 1 315 ? -20.731 2.722 -5.277 1.00 61.72 315 GLY A N 1
ATOM 2446 C CA . GLY A 1 315 ? -21.193 1.565 -4.489 1.00 61.72 315 GLY A CA 1
ATOM 2447 C C . GLY A 1 315 ? -20.691 1.481 -3.031 1.00 61.72 315 GLY A C 1
ATOM 2448 O O . GLY A 1 315 ? -20.720 0.399 -2.448 1.00 61.72 315 GLY A O 1
ATOM 2449 N N . LEU A 1 316 ? -20.184 2.574 -2.441 1.00 68.69 316 LEU A N 1
ATOM 2450 C CA . LEU A 1 316 ? -19.648 2.581 -1.078 1.00 68.69 316 LEU A CA 1
ATOM 2451 C C . LEU A 1 316 ? -20.789 2.752 -0.064 1.00 68.69 316 LEU A C 1
ATOM 2453 O O . LEU A 1 316 ? -21.660 3.599 -0.277 1.00 68.69 316 LEU A O 1
ATOM 2457 N N . PRO A 1 317 ? -20.783 2.003 1.056 1.00 69.00 317 PRO A N 1
ATOM 2458 C CA . PRO A 1 317 ? -21.804 2.161 2.080 1.00 69.00 317 PRO A CA 1
ATOM 2459 C C . PRO A 1 317 ? -21.680 3.533 2.763 1.00 69.00 317 PRO A C 1
ATOM 2461 O O . PRO A 1 317 ? -20.559 4.031 2.934 1.00 69.00 317 PRO A O 1
ATOM 2464 N N . PRO A 1 318 ? -22.799 4.145 3.193 1.00 72.31 318 PRO A N 1
ATOM 2465 C CA . PRO A 1 318 ? -22.756 5.371 3.975 1.00 72.31 318 PRO A CA 1
ATOM 2466 C C . PRO A 1 318 ? -21.979 5.110 5.266 1.00 72.31 318 PRO A C 1
ATOM 2468 O O . PRO A 1 318 ? -22.377 4.304 6.105 1.00 72.31 318 PRO A O 1
ATOM 2471 N N . CYS A 1 319 ? -20.831 5.773 5.404 1.00 79.25 319 CYS A N 1
ATOM 2472 C CA . CYS A 1 319 ? -19.974 5.610 6.564 1.00 79.25 319 CYS A CA 1
ATOM 2473 C C . CYS A 1 319 ? -20.302 6.685 7.608 1.00 79.25 319 CYS A C 1
ATOM 2475 O O . CYS A 1 319 ? -20.149 7.876 7.319 1.00 79.25 319 CYS A O 1
ATOM 2477 N N . PRO A 1 320 ? -20.673 6.301 8.839 1.00 77.62 320 PRO A N 1
ATOM 2478 C CA . PRO A 1 320 ? -20.974 7.258 9.901 1.00 77.62 320 PRO A CA 1
ATOM 2479 C C . PRO A 1 320 ? -19.768 8.106 10.325 1.00 77.62 320 PRO A C 1
ATOM 2481 O O . PRO A 1 320 ? -19.911 9.206 10.859 1.00 77.62 320 PRO A O 1
ATOM 2484 N N . TYR A 1 321 ? -18.566 7.595 10.060 1.00 84.81 321 TYR A N 1
ATOM 2485 C CA . TYR A 1 321 ? -17.296 8.235 10.385 1.00 84.81 321 TYR A CA 1
ATOM 2486 C C . TYR A 1 321 ? -16.792 9.170 9.282 1.00 84.81 321 TYR A C 1
ATOM 2488 O O . TYR A 1 321 ? -15.716 9.745 9.435 1.00 84.81 321 TYR A O 1
ATOM 2496 N N . ASN A 1 322 ? -17.520 9.311 8.169 1.00 86.12 322 ASN A N 1
ATOM 2497 C CA . ASN A 1 322 ? -17.112 10.171 7.065 1.00 86.12 322 ASN A CA 1
ATOM 2498 C C . ASN A 1 322 ? -17.152 11.651 7.490 1.00 86.12 322 ASN A C 1
ATOM 2500 O O . ASN A 1 322 ? -18.182 12.156 7.940 1.00 86.12 322 ASN A O 1
ATOM 2504 N N . ARG A 1 323 ? -16.019 12.352 7.352 1.00 84.94 323 ARG A N 1
ATOM 2505 C CA . ARG A 1 323 ? -15.852 13.779 7.695 1.00 84.94 323 ARG A CA 1
ATOM 2506 C C . ARG A 1 323 ? -15.666 14.660 6.453 1.00 84.94 323 ARG A C 1
ATOM 2508 O O . ARG A 1 323 ? -15.165 15.780 6.562 1.00 84.94 323 ARG A O 1
ATOM 2515 N N . GLY A 1 324 ? -16.049 14.147 5.283 1.00 86.12 324 GLY A N 1
ATOM 2516 C CA . GLY A 1 324 ? -15.737 14.735 3.984 1.00 86.12 324 GLY A CA 1
ATOM 2517 C C . GLY A 1 324 ? -14.276 14.510 3.589 1.00 86.12 324 GLY A C 1
ATOM 2518 O O . GLY A 1 324 ? -13.451 14.100 4.407 1.00 86.12 324 GLY A O 1
ATOM 2519 N N . VAL A 1 325 ? -13.942 14.803 2.329 1.00 89.31 325 VAL A N 1
ATOM 2520 C CA . VAL A 1 325 ? -12.628 14.474 1.746 1.00 89.31 325 VAL A CA 1
ATOM 2521 C C . VAL A 1 325 ? -11.467 15.053 2.556 1.00 89.31 325 VAL A C 1
ATOM 2523 O O . VAL A 1 325 ? -10.559 14.318 2.934 1.00 89.31 325 VAL A O 1
ATOM 2526 N N . ALA A 1 326 ? -11.523 16.340 2.909 1.00 89.06 326 ALA A N 1
ATOM 2527 C CA . ALA A 1 326 ? -10.476 16.989 3.700 1.00 89.06 326 ALA A CA 1
ATOM 2528 C C . ALA A 1 326 ? -10.334 16.392 5.113 1.00 89.06 326 ALA A C 1
ATOM 2530 O O . ALA A 1 326 ? -9.219 16.210 5.597 1.00 89.06 326 ALA A O 1
ATOM 2531 N N . GLY A 1 327 ? -11.447 16.047 5.772 1.00 89.94 327 GLY A N 1
ATOM 2532 C CA . GLY A 1 327 ? -11.426 15.425 7.098 1.00 89.94 327 GLY A CA 1
ATOM 2533 C C . GLY A 1 327 ? -10.869 14.007 7.077 1.00 89.94 327 GLY A C 1
ATOM 2534 O O . GLY A 1 327 ? -10.025 13.652 7.898 1.00 89.94 327 GLY A O 1
ATOM 2535 N N . ASN A 1 328 ? -11.285 13.220 6.091 1.00 92.94 328 ASN A N 1
ATOM 2536 C CA . ASN A 1 328 ? -10.813 11.856 5.923 1.00 92.94 328 ASN A CA 1
ATOM 2537 C C . ASN A 1 328 ? -9.327 11.803 5.544 1.00 92.94 328 ASN A C 1
ATOM 2539 O O . ASN A 1 328 ? -8.600 10.941 6.041 1.00 92.94 328 ASN A O 1
ATOM 2543 N N . LEU A 1 329 ? -8.868 12.729 4.693 1.00 93.62 329 LEU A N 1
ATOM 2544 C CA . LEU A 1 329 ? -7.457 12.871 4.339 1.00 93.62 329 LEU A CA 1
ATOM 2545 C C . LEU A 1 329 ? -6.617 13.364 5.521 1.00 93.62 329 LEU A C 1
ATOM 2547 O O . LEU A 1 329 ? -5.527 12.837 5.727 1.00 93.62 329 LEU A O 1
ATOM 2551 N N . ALA A 1 330 ? -7.124 14.290 6.344 1.00 93.56 330 ALA A N 1
ATOM 2552 C CA . ALA A 1 330 ? -6.463 14.673 7.593 1.00 93.56 330 ALA A CA 1
ATOM 2553 C C . ALA A 1 330 ? -6.265 13.455 8.513 1.00 93.56 330 ALA A C 1
ATOM 2555 O O . ALA A 1 330 ? -5.173 13.231 9.037 1.00 93.56 330 ALA A O 1
ATOM 2556 N N . ASP A 1 331 ? -7.295 12.612 8.645 1.00 92.31 331 ASP A N 1
ATOM 2557 C CA . ASP A 1 331 ? -7.233 11.382 9.437 1.00 92.31 331 ASP A CA 1
ATOM 2558 C C . ASP A 1 331 ? -6.304 10.319 8.832 1.00 92.31 331 ASP A C 1
ATOM 2560 O O . ASP A 1 331 ? -5.652 9.589 9.580 1.00 92.31 331 ASP A O 1
ATOM 2564 N N . LEU A 1 332 ? -6.271 10.175 7.503 1.00 94.50 332 LEU A N 1
ATOM 2565 C CA . LEU A 1 332 ? -5.400 9.231 6.793 1.00 94.50 332 LEU A CA 1
ATOM 2566 C C . LEU A 1 332 ? -3.934 9.654 6.901 1.00 94.50 332 LEU A C 1
ATOM 2568 O O . LEU A 1 332 ? -3.113 8.896 7.410 1.00 94.50 332 LEU A O 1
ATOM 2572 N N . CYS A 1 333 ? -3.628 10.874 6.460 1.00 94.50 333 CYS A N 1
ATOM 2573 C CA . CYS A 1 333 ? -2.276 11.418 6.386 1.00 94.50 333 CYS A CA 1
ATOM 2574 C C . CYS A 1 333 ? -1.726 11.849 7.751 1.00 94.50 333 CYS A C 1
ATOM 2576 O O . CYS A 1 333 ? -0.556 12.203 7.842 1.00 94.50 333 CYS A O 1
ATOM 2578 N N . ARG A 1 334 ? -2.550 11.824 8.811 1.00 93.38 334 ARG A N 1
ATOM 2579 C CA . ARG A 1 334 ? -2.179 12.231 10.178 1.00 93.38 334 ARG A CA 1
ATOM 2580 C C . ARG A 1 334 ? -1.673 13.677 10.259 1.00 93.38 334 ARG A C 1
ATOM 2582 O O . ARG A 1 334 ? -0.907 14.015 11.156 1.00 93.38 334 ARG A O 1
ATOM 2589 N N . ILE A 1 335 ? -2.138 14.533 9.353 1.00 93.56 335 ILE A N 1
ATOM 2590 C CA . ILE A 1 335 ? -1.793 15.955 9.293 1.00 93.56 335 ILE A CA 1
ATOM 2591 C C . ILE A 1 335 ? -3.044 16.807 9.432 1.00 93.56 335 ILE A C 1
ATOM 2593 O O . ILE A 1 335 ? -4.148 16.396 9.079 1.00 93.56 335 ILE A O 1
ATOM 2597 N N . ARG A 1 336 ? -2.873 18.021 9.948 1.00 91.81 336 ARG A N 1
ATOM 2598 C CA . ARG A 1 336 ? -3.964 18.986 10.018 1.00 91.81 336 ARG A CA 1
ATOM 2599 C C . ARG A 1 336 ? -4.240 19.548 8.623 1.00 91.81 336 ARG A C 1
ATOM 2601 O O . ARG A 1 336 ? -3.344 20.119 8.013 1.00 91.81 336 ARG A O 1
ATOM 2608 N N . MET A 1 337 ? -5.482 19.443 8.153 1.00 87.38 337 MET A N 1
ATOM 2609 C CA . MET A 1 337 ? -5.927 20.059 6.896 1.00 87.38 337 MET A CA 1
ATOM 2610 C C . MET A 1 337 ? -6.985 21.120 7.196 1.00 87.38 337 MET A C 1
ATOM 2612 O O . MET A 1 337 ? -8.154 20.817 7.447 1.00 87.38 337 MET A O 1
ATOM 2616 N N . GLY A 1 338 ? -6.550 22.381 7.242 1.00 86.00 338 GLY A N 1
ATOM 2617 C CA . GLY A 1 338 ? -7.387 23.510 7.647 1.00 86.00 338 GLY A CA 1
ATOM 2618 C C . GLY A 1 338 ? -7.981 23.311 9.047 1.00 86.00 338 GLY A C 1
ATOM 2619 O O . GLY A 1 338 ? -7.270 23.274 10.059 1.00 86.00 338 GLY A O 1
ATOM 2620 N N . ARG A 1 339 ? -9.309 23.164 9.108 1.00 82.88 339 ARG A N 1
ATOM 2621 C CA . ARG A 1 339 ? -10.058 22.948 10.359 1.00 82.88 339 ARG A CA 1
ATOM 2622 C C . ARG A 1 339 ? -10.063 21.488 10.820 1.00 82.88 339 ARG A C 1
ATOM 2624 O O . ARG A 1 339 ? -10.354 21.225 11.983 1.00 82.88 339 ARG A O 1
ATOM 2631 N N . HIS A 1 340 ? -9.704 20.544 9.953 1.00 86.25 340 HIS A N 1
ATOM 2632 C CA . HIS A 1 340 ? -9.734 19.125 10.279 1.00 86.25 340 HIS A CA 1
ATOM 2633 C C . HIS A 1 340 ? -8.449 18.693 10.989 1.00 86.25 340 HIS A C 1
ATOM 2635 O O . HIS A 1 340 ? -7.366 18.696 10.400 1.00 86.25 340 HIS A O 1
ATOM 2641 N N . LYS A 1 341 ? -8.580 18.311 12.264 1.00 89.25 341 LYS A N 1
ATOM 2642 C CA . LYS A 1 341 ? -7.527 17.627 13.024 1.00 89.25 341 LYS A CA 1
ATOM 2643 C C . LYS A 1 341 ? -7.661 16.101 12.879 1.00 89.25 341 LYS A C 1
ATOM 2645 O O . LYS A 1 341 ? -8.802 15.616 12.821 1.00 89.25 341 LYS A O 1
ATOM 2650 N N . PRO A 1 342 ? -6.533 15.365 12.850 1.00 91.19 342 PRO A N 1
ATOM 2651 C CA . PRO A 1 342 ? -6.539 13.909 12.844 1.00 91.19 342 PRO A CA 1
ATOM 2652 C C . PRO A 1 342 ? -7.083 13.348 14.165 1.00 91.19 342 PRO A C 1
ATOM 2654 O O . PRO A 1 342 ? -6.671 13.777 15.240 1.00 91.19 342 PRO A O 1
ATOM 2657 N N . ILE A 1 343 ? -7.972 12.364 14.084 1.00 90.50 343 ILE A N 1
ATOM 2658 C CA . ILE A 1 343 ? -8.582 11.683 15.233 1.00 90.50 343 ILE A CA 1
ATOM 2659 C C . ILE A 1 343 ? -7.691 10.547 15.736 1.00 90.50 343 ILE A C 1
ATOM 2661 O O . ILE A 1 343 ? -7.156 9.769 14.940 1.00 90.50 343 ILE A O 1
ATOM 2665 N N . ASN A 1 344 ? -7.566 10.401 17.057 1.00 92.06 344 ASN A N 1
ATOM 2666 C CA . ASN A 1 344 ? -6.982 9.207 17.662 1.00 92.06 344 ASN A CA 1
ATOM 2667 C C . ASN A 1 344 ? -8.060 8.144 17.938 1.00 92.06 344 ASN A C 1
ATOM 2669 O O . ASN A 1 344 ? -8.762 8.197 18.940 1.00 92.06 344 ASN A O 1
ATOM 2673 N N . TRP A 1 345 ? -8.174 7.148 17.062 1.00 92.38 345 TRP A N 1
ATOM 2674 C CA . TRP A 1 345 ? -9.106 6.025 17.214 1.00 92.38 345 TRP A CA 1
ATOM 2675 C C . TRP A 1 345 ? -8.650 4.984 18.243 1.00 92.38 345 TRP A C 1
ATOM 2677 O O . TRP A 1 345 ? -9.364 4.007 18.450 1.00 92.38 345 TRP A O 1
ATOM 2687 N N . CYS A 1 346 ? -7.495 5.160 18.892 1.00 90.44 346 CYS A N 1
ATOM 2688 C CA .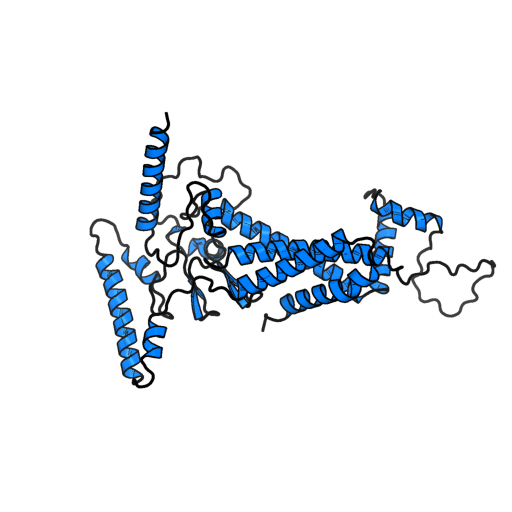 CYS A 1 346 ? -7.091 4.317 20.018 1.00 90.44 346 CYS A CA 1
ATOM 2689 C C . CYS A 1 346 ? -7.914 4.588 21.288 1.00 90.44 346 CYS A C 1
ATOM 2691 O O . CYS A 1 346 ? -8.030 3.691 22.117 1.00 90.44 346 CYS A O 1
ATOM 2693 N N . ASP A 1 347 ? -8.502 5.782 21.421 1.00 86.81 347 ASP A N 1
ATOM 2694 C CA . ASP A 1 347 ? -9.062 6.252 22.699 1.00 86.81 347 ASP A CA 1
ATOM 2695 C C . ASP A 1 347 ? -10.590 6.443 22.657 1.00 86.81 347 ASP A C 1
ATOM 2697 O O . ASP A 1 347 ? -11.220 6.722 23.674 1.00 86.81 347 ASP A O 1
ATOM 2701 N N . ILE A 1 348 ? -11.215 6.288 21.485 1.00 86.06 348 ILE A N 1
ATOM 2702 C CA . ILE A 1 348 ? -12.653 6.527 21.298 1.00 86.06 348 ILE A CA 1
ATOM 2703 C C . ILE A 1 348 ? -13.420 5.227 21.491 1.00 86.06 348 ILE A C 1
ATOM 2705 O O . ILE A 1 348 ? -13.289 4.319 20.679 1.00 86.06 348 ILE A O 1
ATOM 2709 N N . TYR A 1 349 ? -14.287 5.148 22.500 1.00 80.00 349 TYR A N 1
ATOM 2710 C CA . TYR A 1 349 ? -15.036 3.923 22.818 1.00 80.00 349 TYR A CA 1
ATOM 2711 C C . TYR A 1 349 ? -16.528 3.979 22.495 1.00 80.00 349 TYR A C 1
ATOM 2713 O O . TYR A 1 349 ? -17.166 2.926 22.420 1.00 80.00 349 TYR A O 1
ATOM 2721 N N . GLU A 1 350 ? -17.090 5.168 22.277 1.00 78.38 350 GLU A N 1
ATOM 2722 C CA . GLU A 1 350 ? -18.531 5.385 22.131 1.00 78.38 350 GLU A CA 1
ATOM 2723 C C . GLU A 1 350 ? -18.863 6.218 20.899 1.00 78.38 350 GLU A C 1
ATOM 2725 O O . GLU A 1 350 ? -18.161 7.170 20.564 1.00 78.38 350 GLU A O 1
ATOM 2730 N N . LEU A 1 351 ? -19.946 5.848 20.206 1.00 76.44 351 LEU A N 1
ATOM 2731 C CA . LEU A 1 351 ? -20.347 6.547 18.984 1.00 76.44 351 LEU A CA 1
ATOM 2732 C C . LEU A 1 351 ? -20.987 7.906 19.284 1.00 76.44 351 LEU A C 1
ATOM 2734 O O . LEU A 1 351 ? -20.740 8.860 18.558 1.00 76.44 351 LEU A O 1
ATOM 2738 N N . ASN A 1 352 ? -21.777 7.999 20.356 1.00 71.81 352 ASN A N 1
ATOM 2739 C CA . ASN A 1 352 ? -22.455 9.240 20.730 1.00 71.81 352 ASN A CA 1
ATOM 2740 C C . ASN A 1 352 ? -21.449 10.316 21.141 1.00 71.81 352 ASN A C 1
ATOM 2742 O O . ASN A 1 352 ? -21.514 11.417 20.612 1.00 71.81 352 ASN A O 1
ATOM 2746 N N . ALA A 1 353 ? -20.467 9.961 21.976 1.00 74.12 353 ALA A N 1
ATOM 2747 C CA . ALA A 1 353 ? -19.382 10.863 22.359 1.00 74.12 353 ALA A CA 1
ATOM 2748 C C . ALA A 1 353 ? -18.616 11.394 21.131 1.00 74.12 353 ALA A C 1
ATOM 2750 O O . ALA A 1 353 ? -18.367 12.591 21.021 1.00 74.12 353 ALA A O 1
ATOM 2751 N N . PHE A 1 354 ? -18.320 10.525 20.154 1.00 81.75 354 PHE A N 1
ATOM 2752 C CA . PHE A 1 354 ? -17.705 10.938 18.887 1.00 81.75 354 PHE A CA 1
ATOM 2753 C C . PHE A 1 354 ? -18.573 11.938 18.100 1.00 81.75 354 PHE A C 1
ATOM 2755 O O . PHE A 1 354 ? -18.066 12.900 17.519 1.00 81.75 354 PHE A O 1
ATOM 2762 N N . MET A 1 355 ? -19.886 11.711 18.058 1.00 77.50 355 MET A N 1
ATOM 2763 C CA . MET A 1 355 ? -20.824 12.579 17.343 1.00 77.50 355 MET A CA 1
ATOM 2764 C C . MET A 1 355 ? -20.988 13.933 18.033 1.00 77.50 355 MET A C 1
ATOM 2766 O O . MET A 1 355 ? -20.976 14.958 17.355 1.00 77.50 355 MET A O 1
ATOM 2770 N N . GLU A 1 356 ? -21.072 13.947 19.360 1.00 78.56 356 GLU A N 1
ATOM 2771 C CA . GLU A 1 356 ? -21.172 15.160 20.170 1.00 78.56 356 GLU A CA 1
ATOM 2772 C C . GLU A 1 356 ? -19.914 16.030 20.049 1.00 78.56 356 GLU A C 1
ATOM 2774 O O . GLU A 1 356 ? -20.019 17.242 19.838 1.00 78.56 356 GLU A O 1
ATOM 2779 N N . GLU A 1 357 ? -18.724 15.420 20.067 1.00 74.31 357 GLU A N 1
ATOM 2780 C CA . GLU A 1 357 ? -17.457 16.113 19.804 1.00 74.31 357 GLU A CA 1
ATOM 2781 C C . GLU A 1 357 ? -17.451 16.748 18.400 1.00 74.31 357 GLU A C 1
ATOM 2783 O O . GLU A 1 357 ? -17.032 17.889 18.194 1.00 74.31 357 GLU A O 1
ATOM 2788 N N . ARG A 1 358 ? -17.976 16.035 17.399 1.00 73.69 358 ARG A N 1
ATOM 2789 C CA . ARG A 1 358 ? -18.083 16.554 16.031 1.00 73.69 358 ARG A CA 1
ATOM 2790 C C . ARG A 1 358 ? -19.072 17.719 15.934 1.00 73.69 358 ARG A C 1
ATOM 2792 O O . ARG A 1 358 ? -18.827 18.685 15.205 1.00 73.69 358 ARG A O 1
ATOM 2799 N N . GLU A 1 359 ? -20.201 17.637 16.631 1.00 77.50 359 GLU A N 1
ATOM 2800 C CA . GLU A 1 359 ? -21.215 18.692 16.657 1.00 77.50 359 GLU A CA 1
ATOM 2801 C C . GLU A 1 359 ? -20.718 19.950 17.367 1.00 77.50 359 GLU A C 1
ATOM 2803 O O . GLU A 1 359 ? -20.902 21.051 16.841 1.00 77.50 359 GLU A O 1
ATOM 2808 N N . THR A 1 360 ? -20.042 19.805 18.507 1.00 76.62 360 THR A N 1
ATOM 2809 C CA . THR A 1 360 ? -19.404 20.919 19.226 1.00 76.62 360 THR A CA 1
ATOM 2810 C C . THR A 1 360 ? -18.352 21.602 18.355 1.00 76.62 360 THR A C 1
ATOM 2812 O O . THR A 1 360 ? -18.460 22.810 18.135 1.00 76.62 360 THR A O 1
ATOM 2815 N N . GLN A 1 361 ? -17.457 20.839 17.712 1.00 70.75 361 GLN A N 1
ATOM 2816 C CA . GLN A 1 361 ? -16.499 21.375 16.729 1.00 70.75 361 GLN A CA 1
ATOM 2817 C C . GLN A 1 361 ? -17.194 22.131 15.577 1.00 70.75 361 GLN A C 1
ATOM 2819 O O . GLN A 1 361 ? -16.716 23.166 15.107 1.00 70.75 361 GLN A O 1
ATOM 2824 N N . THR A 1 362 ? -18.351 21.647 15.115 1.00 71.81 362 THR A N 1
ATOM 2825 C CA . THR A 1 362 ? -19.125 22.289 14.034 1.00 71.81 362 THR A CA 1
ATOM 2826 C C . THR A 1 362 ? -19.835 23.567 14.499 1.00 71.81 362 THR A C 1
ATOM 2828 O O . THR A 1 362 ? -19.978 24.517 13.726 1.00 71.81 362 THR A O 1
ATOM 2831 N N . ARG A 1 363 ? -20.303 23.621 15.751 1.00 76.50 363 ARG A N 1
ATOM 2832 C CA . ARG A 1 363 ? -20.926 24.819 16.344 1.00 76.50 363 ARG A CA 1
ATOM 2833 C C . ARG A 1 363 ? -19.897 25.914 16.614 1.00 76.50 363 ARG A C 1
ATOM 2835 O O . ARG A 1 363 ? -20.180 27.079 16.351 1.00 76.50 363 ARG A O 1
ATOM 2842 N N . GLU A 1 364 ? -18.713 25.557 17.103 1.00 75.19 364 GLU A N 1
ATOM 2843 C CA . GLU A 1 364 ? -17.592 26.493 17.267 1.00 75.19 364 GLU A CA 1
ATOM 2844 C C . GLU A 1 364 ? -17.159 27.091 15.926 1.00 75.19 364 GLU A C 1
ATOM 2846 O O . GLU A 1 364 ? -16.948 28.296 15.827 1.00 75.19 364 GLU A O 1
ATOM 2851 N N . LYS A 1 365 ? -17.128 26.273 14.865 1.00 68.06 365 LYS A N 1
ATOM 2852 C CA . LYS A 1 365 ? -16.860 26.732 13.497 1.00 68.06 365 LYS A CA 1
ATOM 2853 C C . LYS A 1 365 ? -17.834 27.825 13.041 1.00 68.06 365 LYS A C 1
ATOM 2855 O O . LYS A 1 365 ? -17.382 28.838 12.524 1.00 68.06 365 LYS A O 1
ATOM 2860 N N . ARG A 1 366 ? -19.145 27.618 13.231 1.00 74.38 366 ARG A N 1
ATOM 2861 C CA . ARG A 1 366 ? -20.182 28.590 12.835 1.00 74.38 366 ARG A CA 1
ATOM 2862 C C . ARG A 1 366 ? -20.038 29.918 13.576 1.00 74.38 366 ARG A C 1
ATOM 2864 O O . ARG A 1 366 ? -20.059 30.957 12.935 1.00 74.38 366 ARG A O 1
ATOM 2871 N N . ARG A 1 367 ? -19.783 29.869 14.886 1.00 74.88 367 ARG A N 1
ATOM 2872 C CA . ARG A 1 367 ? -19.511 31.075 15.684 1.00 74.88 367 ARG A CA 1
ATOM 2873 C C . ARG A 1 367 ? -18.242 31.808 15.248 1.00 74.88 367 ARG A C 1
ATOM 2875 O O . ARG A 1 367 ? -18.218 33.029 15.267 1.00 74.88 367 ARG A O 1
ATOM 2882 N N . GLY A 1 368 ? -17.196 31.081 14.852 1.00 65.88 368 GLY A N 1
ATOM 2883 C CA . GLY A 1 368 ? -15.959 31.689 14.353 1.00 65.88 368 GLY A CA 1
ATOM 2884 C C . GLY A 1 368 ? -16.089 32.328 12.965 1.00 65.88 368 GLY A C 1
ATOM 2885 O O . GLY A 1 368 ? -15.375 33.281 12.683 1.00 65.88 368 GLY A O 1
ATOM 2886 N N . ASP A 1 369 ? -16.983 31.819 12.112 1.00 66.50 369 ASP A N 1
ATOM 2887 C CA . ASP A 1 369 ? -17.268 32.398 10.789 1.00 66.50 369 ASP A CA 1
ATOM 2888 C C . A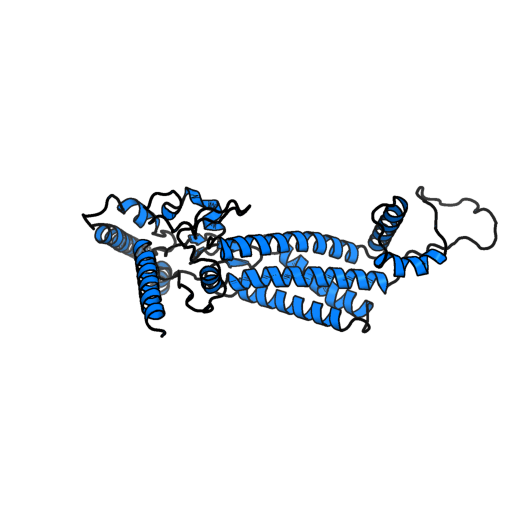SP A 1 369 ? -18.169 33.648 10.878 1.00 66.50 369 ASP A C 1
ATOM 2890 O O . ASP A 1 369 ? -18.040 34.538 10.047 1.00 66.50 369 ASP A O 1
ATOM 2894 N N . GLU A 1 370 ? -19.029 33.756 11.900 1.00 64.31 370 GLU A N 1
ATOM 2895 C CA . GLU A 1 370 ? -19.856 34.952 12.171 1.00 64.31 370 GLU A CA 1
ATOM 2896 C C . GLU A 1 370 ? -19.060 36.152 12.723 1.00 64.31 370 GLU A C 1
ATOM 2898 O O . GLU A 1 370 ? -19.572 37.267 12.735 1.00 64.31 370 GLU A O 1
ATOM 2903 N N . PHE A 1 371 ? -17.816 35.946 13.170 1.00 56.78 371 PHE A N 1
ATOM 2904 C CA . PHE A 1 371 ? -16.977 36.973 13.810 1.00 56.78 371 PHE A CA 1
ATOM 2905 C C . PHE A 1 371 ? -15.847 37.526 12.921 1.00 56.78 371 PHE A C 1
ATOM 2907 O O . PHE A 1 371 ? -14.960 38.218 13.425 1.00 56.78 371 PHE A O 1
ATOM 2914 N N . ILE A 1 372 ? -15.860 37.246 11.615 1.00 48.94 372 ILE A N 1
ATOM 2915 C CA . ILE A 1 372 ? -14.933 37.857 10.649 1.00 48.94 372 ILE A CA 1
ATOM 2916 C C . ILE A 1 372 ? -15.704 38.962 9.898 1.00 48.94 372 ILE A C 1
ATOM 2918 O O . ILE A 1 372 ? -16.558 38.608 9.084 1.00 48.94 372 ILE A O 1
ATOM 2922 N N . PRO A 1 373 ? -15.476 40.257 10.206 1.00 46.53 373 PRO A N 1
ATOM 2923 C CA . PRO A 1 373 ? -16.136 41.380 9.533 1.00 46.53 373 PRO A CA 1
ATOM 2924 C C . PRO A 1 373 ? -15.711 41.559 8.072 1.00 46.53 373 PRO A C 1
ATOM 2926 O O . PRO A 1 373 ? -14.568 41.169 7.725 1.00 46.53 373 PRO A O 1
#

Foldseek 3Di:
DVQDDLVVLLVLLVCCLPPPLDVLLDDPPVVLNVQLVVLNVLLVVLLQLLLPDQQAFFQFPVVVVVVVPPPPDPVVSVVVLVVLLCVVLVVLVVVQPPVPDPDPNVVQVVQADSQRSDRHFPCWDQDVQVSTIGFVWFAADSHSNGTHHQPSLLSVLSNLVSLLSSLVSSLVSLVSSCVRDPQPDDLDPPPPDPDDPPDDDDDPDDDDDDDDVVVVVVVCCVVDDPVPDPVNVVVVVVSLVSSCVRCVSSNVSNVVSVVVSVVSVVVSVLQLCCQQAVVHHNVCQVCVVVDCQQVCVDPDPPDPPVNDPPPDPNPGGRDPNDPHRQQSCCQSVQHDRPLHHHDDSSPHNDPVVVVVVVVVSVVVVVVVVVPDD

Sequence (373 aa):
MVFSLGLITTVSLSITGILLLIPTVGTSHTLTHFSFCASLTALWFFLYRTGTINPGFIPSSSATVTTSASSVSEEAVAIAVVNVVDAEVRRILVEGVDTTVGPRRPALLKRFCTTCLARKPLRSKHCRACNRCVARFDHHCPWVGNCVGQNNHHWFIAYLLATSLALILFMRETVLFWQTAPPCYDPVKTDEDGNSATHANAHPGSLIPMGLSARASLRTAFVSFSSSSVRGWRYYWQWICVAAWCDPWVAYCFANASFYVIWTSLLFFVHLHQMAWGGVTTNERINVDRYVEFSGGLVWPKASSSSQCCSCLCGLPPCPYNRGVAGNLADLCRIRMGRHKPINWCDIYELNAFMEERETQTREKRRGDEFIP

pLDDT: mean 76.56, std 20.58, range [30.0, 98.44]

Nearest PDB structures (foldseek):
  7khm-assembly1_B  TM=6.818E-01  e=4.544E-07  Homo sapiens
  6bms-assembly2_D  TM=7.244E-01  e=2.712E-06  Danio rerio
  6bmn-assembly1_A  TM=6.477E-01  e=2.211E-06  Homo sapiens
  6bmm-assembly1_B  TM=6.442E-01  e=3.500E-06  Homo sapiens
  6bms-assembly1_A  TM=7.259E-01  e=1.703E-05  Danio rerio

Radius of gyration: 29.92 Å; Cα contacts (8 Å, |Δi|>4): 382; chains: 1; bounding box: 59×71×96 Å